Protein 4HPY (pdb70)

Foldseek 3Di:
DAKAKDFADEEAAQAKIKMKIADPDDDLAFKKKFKWWAAVPGDIGTAKIATSVRPDIDGDPVQPPFKDWDDDVVRRMIMIIGGRDDQVVFTWMKMFIADHPNPRPRPGIHPTDTHGYAPDDADFWDKDWFAWDPVQDDPQKGKIKMKTDFGDDDDKDKDKPVNPDDAQKDWDDWDQDPNRTIMTMIMGMDGPVCQVPDWIWMWMDDVVNRDIDIDTHHD/DDFAWAWDAEDEAAAQAKTKIKIFGQQPVPKFKWKWWAAPPGDIDTADTRQFDGDPPHDPQWGWHDDHRMIMIMRHRDDQVSFTKMWMWIAHPVRPDTDIHPIYGYGHDDDDFDAWDWDKDWFDPVQVVVQWTKIKIKIWQGPPQDKDKWKDQANHTDDPQKDKDRWDADPVRGIIIMMMRIDGPCSQQVTQKMWMWMDDPNDIDIDIDHPVD/DDDDPPNVVVD

Solvent-accessible surface area: 20057 Å² total; per-residue (Å²): 106,98,3,86,16,63,34,28,27,113,24,94,55,54,143,53,30,133,0,36,0,56,18,69,62,48,112,148,42,46,0,0,10,0,0,0,15,24,27,99,62,131,25,11,67,4,1,0,0,0,1,96,59,43,120,50,74,15,44,16,82,50,0,134,80,22,5,74,3,47,29,39,53,107,149,91,18,0,32,0,57,0,54,61,2,110,80,122,1,28,2,49,0,8,0,0,12,1,11,62,138,2,47,34,0,0,44,73,30,5,158,18,14,99,0,39,3,14,72,21,84,86,76,21,11,40,7,13,21,4,47,5,58,98,107,13,45,86,83,51,68,1,13,0,0,0,2,0,19,19,0,21,45,87,91,17,84,25,44,1,32,102,41,94,35,103,93,37,49,49,54,4,63,23,7,90,27,113,69,15,28,38,4,11,0,0,14,0,76,6,78,33,102,18,33,78,120,88,64,11,45,0,27,4,55,0,137,58,31,118,38,170,28,101,57,132,4,113,101,190,62,44,109,5,76,16,40,112,35,29,35,5,39,75,57,100,56,2,150,1,50,0,41,5,124,15,0,54,138,0,31,1,0,0,0,23,16,69,103,91,98,26,3,70,6,2,0,28,16,15,66,100,100,14,120,80,30,44,141,49,3,48,12,63,31,93,48,66,92,0,23,0,28,1,58,23,1,82,93,91,3,57,9,52,0,8,0,0,0,1,21,72,78,10,94,42,12,24,19,2,64,12,0,49,0,2,5,32,64,51,113,105,22,82,22,62,16,27,13,4,51,11,18,84,69,1,35,147,45,119,82,2,4,0,0,0,5,0,17,52,0,12,1,4,30,25,94,30,52,4,39,13,36,96,66,104,33,171,82,38,42,38,63,20,71,47,34,110,27,127,81,85,60,10,1,1,1,0,7,0,48,24,67,24,140,79,8,125,80,54,194,28,3,2,0,42,0,42,10,96,75,76,76,50,73,79,54,3,15,41,132,122,230,51,45,66,1,2,26,37,3,54,182

B-factor: mean 18.58, std 9.46, range [6.94, 55.43]

Structure (mmCIF, N/CA/C/O backbone):
data_4HPY
#
_entry.id   4HPY
#
_cell.length_a   41.888
_cell.length_b   79.150
_cell.length_c   127.112
_cell.angle_alpha   90.00
_cell.angle_beta   90.00
_cell.angle_gamma   90.00
#
_symmetry.space_group_name_H-M   'P 21 21 21'
#
loop_
_entity.id
_entity.type
_entity.pdbx_description
1 polymer 'CH59 Fab heavy chain'
2 polymer 'CH59 Fab light chain'
3 polymer 'Envelope glycoprotein gp160'
4 non-polymer GLYCEROL
5 water water
#
loop_
_atom_site.group_PDB
_atom_site.id
_atom_site.type_symbol
_atom_site.label_atom_id
_atom_site.label_alt_id
_atom_site.label_comp_id
_atom_site.label_asym_id
_atom_site.label_entity_id
_atom_site.label_seq_id
_atom_site.pdbx_PDB_ins_code
_atom_site.Cartn_x
_atom_site.Cartn_y
_atom_site.Cartn_z
_atom_site.occupancy
_atom_site.B_iso_or_equiv
_atom_site.auth_seq_id
_atom_site.auth_comp_id
_atom_site.auth_asym_id
_atom_site.auth_atom_id
_atom_site.pdbx_PDB_model_num
ATOM 1 N N . VAL A 1 2 ? 31.957 31.827 50.854 1.00 30.34 2 VAL H N 1
ATOM 2 C CA . VAL A 1 2 ? 33.084 31.589 51.752 1.00 25.32 2 VAL H CA 1
ATOM 3 C C . VAL A 1 2 ? 32.621 31.026 53.099 1.00 21.97 2 VAL H C 1
ATOM 4 O O . VAL A 1 2 ? 31.695 31.551 53.721 1.00 22.33 2 VAL H O 1
ATOM 8 N N . GLN A 1 3 ? 33.265 29.950 53.541 1.00 19.19 3 GLN H N 1
ATOM 9 C CA . GLN A 1 3 ? 32.851 29.270 54.761 1.00 19.61 3 GLN H CA 1
ATOM 10 C C . GLN A 1 3 ? 34.004 28.561 55.470 1.00 16.35 3 GLN H C 1
ATOM 11 O O . GLN A 1 3 ? 34.865 27.952 54.834 1.00 16.87 3 GLN H O 1
ATOM 17 N N . LEU A 1 4 ? 34.009 28.656 56.796 1.00 12.50 4 LEU H N 1
ATOM 18 C CA . LEU A 1 4 ? 34.909 27.884 57.642 1.00 12.89 4 LEU H CA 1
ATOM 19 C C . LEU A 1 4 ? 34.055 27.031 58.573 1.00 14.36 4 LEU H C 1
ATOM 20 O O . LEU A 1 4 ? 33.150 27.545 59.235 1.00 14.64 4 LEU H O 1
ATOM 25 N N . VAL A 1 5 ? 34.319 25.728 58.613 1.00 13.95 5 VAL H N 1
ATOM 26 C CA . VAL A 1 5 ? 33.545 24.830 59.468 1.00 13.80 5 VAL H CA 1
ATOM 27 C C . VAL A 1 5 ? 34.442 23.943 60.324 1.00 14.15 5 VAL H C 1
ATOM 28 O O . VAL A 1 5 ? 35.174 23.102 59.797 1.00 15.48 5 VAL H O 1
ATOM 32 N N . GLU A 1 6 ? 34.369 24.128 61.641 1.00 12.51 6 GLU H N 1
ATOM 33 C CA . GLU A 1 6 ? 35.190 23.371 62.587 1.00 13.98 6 GLU H CA 1
ATOM 34 C C . GLU A 1 6 ? 34.552 22.051 63.004 1.00 14.31 6 GLU H C 1
ATOM 35 O O . GLU A 1 6 ? 33.329 21.895 62.983 1.00 15.59 6 GLU H O 1
ATOM 41 N N . SER A 1 7 ? 35.397 21.107 63.403 1.00 13.12 7 SER H N 1
ATOM 42 C CA . SER A 1 7 ? 34.938 19.828 63.929 1.00 13.11 7 SER H CA 1
ATOM 43 C C . SER A 1 7 ? 36.017 19.229 64.822 1.00 12.82 7 SER H C 1
ATOM 44 O O . SER A 1 7 ? 37.125 19.756 64.911 1.00 12.64 7 SER H O 1
ATOM 47 N N . GLY A 1 8 ? 35.684 18.135 65.499 1.00 15.26 8 GLY H N 1
ATOM 48 C CA . GLY A 1 8 ? 36.674 17.409 66.274 1.00 17.09 8 GLY H CA 1
ATOM 49 C C . GLY A 1 8 ? 36.619 17.638 67.772 1.00 15.80 8 GLY H C 1
ATOM 50 O O . GLY A 1 8 ? 37.263 16.920 68.534 1.00 17.64 8 GLY H O 1
ATOM 51 N N . GLY A 1 9 ? 35.862 18.642 68.200 1.00 13.64 9 GLY H N 1
ATOM 52 C CA . GLY A 1 9 ? 35.697 18.907 69.619 1.00 14.82 9 GLY H CA 1
ATOM 53 C C . GLY A 1 9 ? 34.935 17.792 70.316 1.00 16.24 9 GLY H C 1
ATOM 54 O O . GLY A 1 9 ? 34.134 17.086 69.699 1.00 20.38 9 GLY H O 1
ATOM 55 N N . GLY A 1 10 ? 35.186 1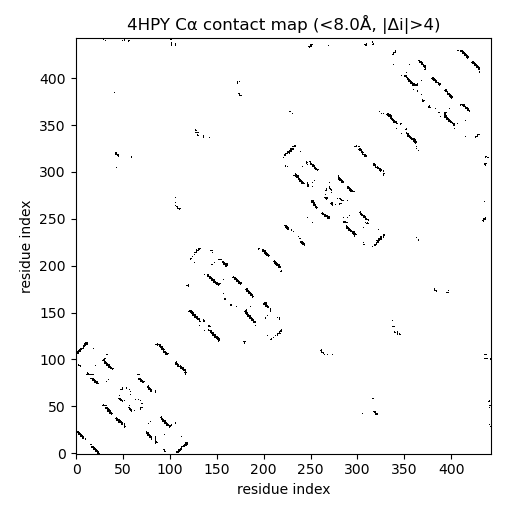7.625 71.608 1.00 13.05 10 GLY H N 1
ATOM 56 C CA . GLY A 1 10 ? 34.510 16.595 72.366 1.00 13.62 10 GLY H CA 1
ATOM 57 C C . GLY A 1 10 ? 34.849 16.652 73.836 1.00 12.22 10 GLY H C 1
ATOM 58 O O . GLY A 1 10 ? 35.512 17.583 74.296 1.00 14.03 10 GLY H O 1
ATOM 59 N N . LEU A 1 11 ? 34.381 15.647 74.564 1.00 11.66 11 LEU H N 1
ATOM 60 C CA . LEU A 1 11 ? 34.619 15.520 75.992 1.00 13.05 11 LEU H CA 1
ATOM 61 C C . LEU A 1 11 ? 35.785 14.570 76.224 1.00 12.77 11 LEU H C 1
ATOM 62 O O . LEU A 1 11 ? 35.770 13.435 75.747 1.00 14.74 11 LEU H O 1
ATOM 67 N N . VAL A 1 12 ? 36.802 15.034 76.945 1.00 12.56 12 VAL H N 1
ATOM 68 C CA . VAL A 1 12 ? 37.923 14.179 77.320 1.00 14.34 12 VAL H CA 1
ATOM 69 C C . VAL A 1 12 ? 38.361 14.450 78.749 1.00 13.56 12 VAL H C 1
ATOM 70 O O . VAL A 1 12 ? 38.049 15.497 79.318 1.00 12.74 12 VAL H O 1
ATOM 74 N N . GLN A 1 13 ? 39.091 13.500 79.321 1.00 15.30 13 GLN H N 1
ATOM 75 C CA . GLN A 1 13 ? 39.658 13.665 80.651 1.00 15.69 13 GLN H CA 1
ATOM 76 C C . GLN A 1 13 ? 40.983 14.411 80.547 1.00 15.32 13 GLN H C 1
ATOM 77 O O . GLN A 1 13 ? 41.626 14.378 79.502 1.00 14.09 13 GLN H O 1
ATOM 83 N N . PRO A 1 14 ? 41.393 15.100 81.626 1.00 15.19 14 PRO H N 1
ATOM 84 C CA . PRO A 1 14 ? 42.690 15.786 81.605 1.00 13.98 14 PRO H CA 1
ATOM 85 C C . PRO A 1 14 ? 43.827 14.823 81.279 1.00 12.99 14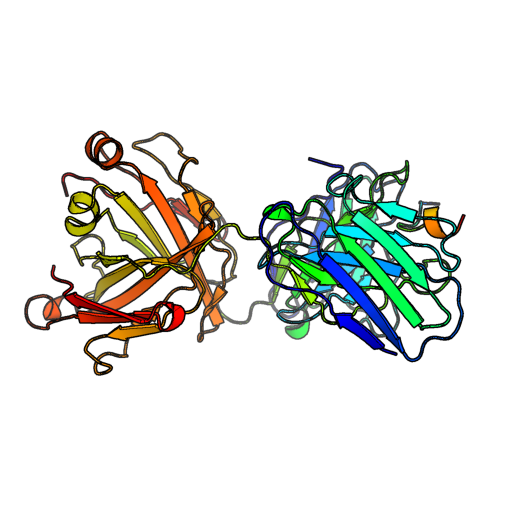 PRO H C 1
ATOM 86 O O . PRO A 1 14 ? 43.822 13.669 81.723 1.00 15.49 14 PRO H O 1
ATOM 90 N N . GLY A 1 15 ? 44.783 15.296 80.485 1.00 13.80 15 GLY H N 1
ATOM 91 C CA . GLY A 1 15 ? 45.921 14.483 80.098 1.00 15.72 15 GLY H CA 1
ATOM 92 C C . GLY A 1 15 ? 45.735 13.787 78.764 1.00 17.13 15 GLY H C 1
ATOM 93 O O . GLY A 1 15 ? 46.692 13.262 78.195 1.00 20.40 15 GLY H O 1
ATOM 94 N N . ARG A 1 16 ? 44.505 13.774 78.262 1.00 14.95 16 ARG H N 1
ATOM 95 C CA . ARG A 1 16 ? 44.214 13.100 77.000 1.00 15.49 16 ARG H CA 1
ATOM 96 C C . ARG A 1 16 ? 44.363 14.048 75.809 1.00 15.66 16 ARG H C 1
ATOM 97 O O . ARG A 1 16 ? 44.788 15.194 75.959 1.00 15.41 16 ARG H O 1
ATOM 105 N N . SER A 1 17 ? 43.999 13.560 74.630 1.00 16.07 17 SER H N 1
ATOM 106 C CA . SER A 1 17 ? 44.228 14.298 73.394 1.00 16.53 17 SER H CA 1
ATOM 107 C C . SER A 1 17 ? 42.980 14.438 72.533 1.00 15.05 17 SER H C 1
ATOM 108 O O . SER A 1 17 ? 42.056 13.626 72.609 1.00 16.08 17 SER H O 1
ATOM 111 N N . LEU A 1 18 ? 42.973 15.483 71.710 1.00 13.79 18 LEU H N 1
ATOM 112 C CA . LEU A 1 18 ? 41.955 15.681 70.691 1.00 14.85 18 LEU H CA 1
ATOM 113 C C . LEU A 1 18 ? 42.625 16.273 69.460 1.00 13.08 18 LEU H C 1
ATOM 114 O O . LEU A 1 18 ? 43.684 16.891 69.565 1.00 14.94 18 LEU H O 1
ATOM 119 N N . ARG A 1 19 ? 42.004 16.095 68.301 1.00 13.06 19 ARG H N 1
ATOM 120 C CA . ARG A 1 19 ? 42.456 16.756 67.085 1.00 13.53 19 ARG H CA 1
ATOM 121 C C . ARG A 1 19 ? 41.301 17.511 66.448 1.00 12.80 19 ARG H C 1
ATOM 122 O O . ARG A 1 19 ? 40.330 16.901 65.994 1.00 15.57 19 ARG H O 1
ATOM 130 N N . LEU A 1 20 ? 41.404 18.836 66.431 1.00 11.16 20 LEU H N 1
ATOM 131 C CA . LEU A 1 20 ? 40.400 19.674 65.791 1.00 11.05 20 LEU H CA 1
ATOM 132 C C . LEU A 1 20 ? 40.709 19.836 64.315 1.00 10.34 20 LEU H C 1
ATOM 133 O O . LEU A 1 20 ? 41.875 19.853 63.910 1.00 11.90 20 LEU H O 1
ATOM 138 N N . SER A 1 21 ? 39.660 19.954 63.511 1.00 10.69 21 SER H N 1
ATOM 139 C CA . SER A 1 21 ? 39.828 20.232 62.095 1.00 12.98 21 SER H CA 1
ATOM 140 C C . SER A 1 21 ? 38.971 21.422 61.708 1.00 14.34 21 SER H C 1
ATOM 141 O O . SER A 1 21 ? 37.982 21.736 62.372 1.00 14.77 21 SER H O 1
ATOM 144 N N . CYS A 1 22 ? 39.374 22.096 60.639 1.00 13.22 22 CYS H N 1
ATOM 145 C CA . CYS A 1 22 ? 38.619 23.205 60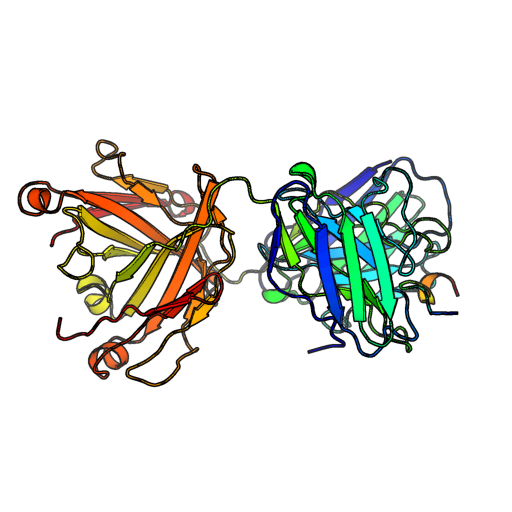.088 1.00 13.88 22 CYS H CA 1
ATOM 146 C C . CYS A 1 22 ? 38.649 23.067 58.574 1.00 16.40 22 CYS H C 1
ATOM 147 O O . CYS A 1 22 ? 39.720 23.071 57.967 1.00 18.64 22 CYS H O 1
ATOM 150 N N . ALA A 1 23 ? 37.477 22.917 57.970 1.00 15.56 23 ALA H N 1
ATOM 151 C CA . ALA A 1 23 ? 37.377 22.815 56.522 1.00 15.18 23 ALA H CA 1
ATOM 152 C C . ALA A 1 23 ? 37.013 24.169 55.933 1.00 15.94 23 ALA H C 1
ATOM 153 O O . ALA A 1 23 ? 36.040 24.793 56.352 1.00 18.10 23 ALA H O 1
ATOM 155 N N . ALA A 1 24 ? 37.801 24.626 54.968 1.00 15.90 24 ALA H N 1
ATOM 156 C CA . ALA A 1 24 ? 37.550 25.910 54.330 1.00 17.04 24 ALA H CA 1
ATOM 157 C C . ALA A 1 24 ? 36.943 25.716 52.946 1.00 18.99 24 ALA H C 1
ATOM 158 O O . ALA A 1 24 ? 37.338 24.819 52.197 1.00 21.96 24 ALA H O 1
ATOM 160 N N . SER A 1 25 ? 35.974 26.556 52.609 1.00 19.36 25 SER H N 1
ATOM 161 C CA . SER A 1 25 ? 35.342 26.491 51.301 1.00 19.86 25 SER H CA 1
ATOM 162 C C . SER A 1 25 ? 35.220 27.881 50.696 1.00 18.27 25 SER H C 1
ATOM 163 O O . SER A 1 25 ? 34.985 28.853 51.408 1.00 18.76 25 SER H O 1
ATOM 166 N N . GLY A 1 26 ? 35.404 27.973 49.383 1.00 20.13 26 GLY H N 1
ATOM 167 C CA . GLY A 1 26 ? 35.162 29.212 48.668 1.00 21.97 26 GLY H CA 1
ATOM 168 C C . GLY A 1 26 ? 36.303 30.213 48.651 1.00 21.10 26 GLY H C 1
ATOM 169 O O . GLY A 1 26 ? 36.133 31.338 48.175 1.00 22.90 26 GLY H O 1
ATOM 170 N N . PHE A 1 27 ? 37.465 29.815 49.158 1.00 18.06 27 PHE H N 1
ATOM 171 C CA . PHE A 1 27 ? 38.632 30.692 49.163 1.00 17.39 27 PHE H CA 1
ATOM 172 C C . PHE A 1 27 ? 39.534 30.422 47.965 1.00 18.79 27 PHE H C 1
ATOM 173 O O . PHE A 1 27 ? 39.743 29.270 47.593 1.00 20.35 27 PHE H O 1
ATOM 181 N N . THR A 1 28 ? 40.069 31.482 47.366 1.00 19.41 28 THR H N 1
ATOM 182 C CA . THR A 1 28 ? 41.143 31.330 46.389 1.00 21.61 28 THR H CA 1
ATOM 183 C C . THR A 1 28 ? 42.460 31.145 47.144 1.00 22.62 28 THR H C 1
ATOM 184 O O . THR A 1 28 ? 42.498 31.260 48.367 1.00 22.78 28 THR H O 1
ATOM 188 N N . PHE A 1 29 ? 43.540 30.872 46.419 1.00 24.20 29 PHE H N 1
ATOM 189 C CA . PHE A 1 29 ? 44.812 30.511 47.044 1.00 25.73 29 PHE H CA 1
ATOM 190 C C . PHE A 1 29 ? 45.689 31.733 47.334 1.00 26.71 29 PHE H C 1
ATOM 191 O O . PHE A 1 29 ? 46.669 31.978 46.629 1.00 30.56 29 PHE H O 1
ATOM 199 N N . ASP A 1 30 ? 45.339 32.490 48.375 1.00 23.60 30 ASP H N 1
ATOM 200 C CA . ASP A 1 30 ? 46.096 33.690 48.747 1.00 22.46 30 ASP H CA 1
ATOM 201 C C . ASP A 1 30 ? 47.037 33.427 49.921 1.00 18.01 30 ASP H C 1
ATOM 202 O O . ASP A 1 30 ? 47.167 32.292 50.373 1.00 18.12 30 ASP H O 1
ATOM 207 N N . ASP A 1 31 ? 47.671 34.480 50.429 1.00 15.87 31 ASP H N 1
ATOM 208 C CA . ASP A 1 31 ? 48.681 34.315 51.472 1.00 14.37 31 ASP H CA 1
ATOM 209 C C . ASP A 1 31 ? 48.152 34.469 52.900 1.00 13.07 31 ASP H C 1
ATOM 210 O O . ASP A 1 31 ? 48.934 34.537 53.841 1.00 13.77 31 ASP H O 1
ATOM 215 N N . GLY A 1 32 ? 46.833 34.520 53.059 1.00 11.77 32 GLY H N 1
ATOM 216 C CA . GLY A 1 32 ? 46.235 34.723 54.364 1.00 11.07 32 GLY H CA 1
ATOM 217 C C . GLY A 1 32 ? 46.611 33.656 55.376 1.00 12.38 32 GLY H C 1
ATOM 218 O O . GLY A 1 32 ? 46.506 32.459 55.107 1.00 15.34 32 GLY H O 1
ATOM 219 N N . ALA A 1 33 ? 47.070 34.093 56.544 1.00 10.21 33 ALA H N 1
ATOM 220 C CA . ALA A 1 33 ? 47.362 33.176 57.637 1.00 9.26 33 ALA H CA 1
ATOM 221 C C . ALA A 1 33 ? 46.066 32.672 58.255 1.00 10.02 33 ALA H C 1
ATOM 222 O O . ALA A 1 33 ? 45.041 33.349 58.206 1.00 10.06 33 ALA H O 1
ATOM 224 N N . MET A 1 34 ? 46.106 31.470 58.818 1.00 9.63 34 MET H N 1
ATOM 225 C CA . MET A 1 34 ? 44.941 30.931 59.513 1.00 8.69 34 MET H CA 1
ATOM 226 C C . MET A 1 34 ? 45.238 30.747 60.993 1.00 9.53 34 MET H C 1
ATOM 227 O O . MET A 1 34 ? 46.393 30.568 61.388 1.00 9.00 34 MET H O 1
ATOM 232 N N . HIS A 1 35 ? 44.191 30.791 61.809 1.00 8.06 35 HIS H N 1
ATOM 233 C CA . HIS A 1 35 ? 44.358 30.875 63.256 1.00 7.80 35 HIS H CA 1
ATOM 234 C C . HIS A 1 35 ? 43.314 30.071 64.001 1.00 8.35 35 HIS H C 1
ATOM 235 O O . HIS A 1 35 ? 42.225 29.816 63.484 1.00 9.56 35 HIS H O 1
ATOM 242 N N . TRP A 1 36 ? 43.661 29.678 65.222 1.00 7.74 36 TRP H N 1
ATOM 243 C CA . TRP A 1 36 ? 42.693 29.146 66.170 1.00 8.41 36 TRP H CA 1
ATOM 244 C C . TRP A 1 36 ? 42.547 30.147 67.302 1.00 7.97 36 TRP H C 1
ATOM 245 O O . TRP A 1 36 ? 43.545 30.641 67.830 1.00 8.26 36 TRP H O 1
ATOM 256 N N . VAL A 1 37 ? 41.298 30.452 67.648 1.00 7.95 37 VAL H N 1
ATOM 257 C CA . VAL A 1 37 ? 40.968 31.379 68.723 1.00 8.86 37 VAL H CA 1
ATOM 258 C C . VAL A 1 37 ? 39.925 30.686 69.582 1.00 9.12 37 VAL H C 1
ATOM 259 O O . VAL A 1 37 ? 38.986 30.101 69.052 1.00 11.24 37 VAL H O 1
ATOM 263 N N . ARG A 1 38 ? 40.084 30.732 70.898 1.00 7.48 38 ARG H N 1
ATOM 264 C CA . ARG A 1 38 ? 39.143 30.040 71.772 1.00 9.08 38 ARG H CA 1
ATOM 265 C C . ARG A 1 38 ? 38.421 30.976 72.740 1.00 8.64 38 ARG H C 1
ATOM 266 O O . ARG A 1 38 ? 38.872 32.094 73.013 1.00 9.72 38 ARG H O 1
ATOM 274 N N . GLN A 1 39 ? 37.296 30.505 73.265 1.00 8.69 39 GLN H N 1
ATOM 275 C CA . GLN A 1 39 ? 36.497 31.310 74.168 1.00 9.76 39 GLN H CA 1
ATOM 276 C C . GLN A 1 39 ? 35.781 30.411 75.163 1.00 11.66 39 GLN H C 1
ATOM 277 O O . GLN A 1 39 ? 34.947 29.590 74.783 1.00 11.19 39 GLN H O 1
ATOM 283 N N . ALA A 1 40 ? 36.130 30.550 76.435 1.00 12.34 40 ALA H N 1
ATOM 284 C CA . ALA A 1 40 ? 35.456 29.805 77.494 1.00 15.24 40 ALA H CA 1
ATOM 285 C C . ALA A 1 40 ? 34.061 30.386 77.699 1.00 16.89 40 ALA H C 1
ATOM 286 O O . ALA A 1 40 ? 33.845 31.568 77.443 1.00 15.82 40 ALA H O 1
ATOM 288 N N . PRO A 1 41 ? 33.105 29.556 78.154 1.00 20.70 41 PRO H N 1
ATOM 289 C CA . PRO A 1 41 ? 31.721 30.015 78.326 1.00 22.27 41 PRO H CA 1
ATOM 290 C C . PRO A 1 41 ? 31.613 31.276 79.183 1.00 22.89 41 PRO H C 1
ATOM 291 O O . PRO A 1 41 ? 32.064 31.281 80.329 1.00 25.14 41 PRO H O 1
ATOM 295 N N . GLY A 1 42 ? 31.039 32.333 78.615 1.00 20.05 42 GLY H N 1
ATOM 296 C CA . GLY A 1 42 ? 30.844 33.584 79.327 1.00 20.40 42 GLY H CA 1
ATOM 297 C C . GLY A 1 42 ? 32.089 34.443 79.459 1.00 19.17 42 GLY H C 1
ATOM 298 O O . GLY A 1 42 ? 32.049 35.499 80.091 1.00 19.90 42 GLY H O 1
ATOM 299 N N . LYS A 1 43 ? 33.192 34.006 78.856 1.00 17.31 43 LYS H N 1
ATOM 300 C CA . LYS A 1 43 ? 34.466 34.702 79.000 1.00 15.74 43 LYS H CA 1
ATOM 301 C C . LYS A 1 43 ? 34.982 35.261 77.673 1.00 14.77 43 LYS H C 1
ATOM 302 O O . LYS A 1 43 ? 34.280 35.236 76.664 1.00 15.11 43 LYS H O 1
ATOM 308 N N . GLY A 1 44 ? 36.212 35.767 77.682 1.00 14.15 44 GLY H N 1
ATOM 309 C CA . GLY A 1 44 ? 36.741 36.499 76.547 1.00 12.37 44 GLY H CA 1
ATOM 310 C C . GLY A 1 44 ? 37.421 35.651 75.490 1.00 13.26 44 GLY H C 1
ATOM 311 O O . GLY A 1 44 ? 37.552 34.437 75.632 1.00 13.46 44 GLY H O 1
ATOM 312 N N . LEU A 1 45 ? 37.851 36.305 74.416 1.00 12.01 45 LEU H N 1
ATOM 313 C CA . LEU A 1 45 ? 38.564 35.649 73.330 1.00 12.02 45 LEU H CA 1
ATOM 314 C C . LEU A 1 45 ? 40.039 35.482 73.679 1.00 9.97 45 LEU H C 1
ATOM 315 O O . LEU A 1 45 ? 40.631 36.345 74.328 1.00 11.80 45 LEU H O 1
ATOM 320 N N . GLU A 1 46 ? 40.627 34.375 73.233 1.00 9.26 46 GLU H N 1
ATOM 321 C CA . GLU A 1 46 ? 42.054 34.136 73.409 1.00 9.83 46 GLU H CA 1
ATOM 322 C C . GLU A 1 46 ? 42.644 33.524 72.146 1.00 8.58 46 GLU H C 1
ATOM 323 O O . GLU A 1 46 ? 42.207 32.466 71.699 1.00 8.87 46 GLU H O 1
ATOM 329 N N . TRP A 1 47 ? 43.643 34.189 71.574 1.00 9.16 47 TRP H N 1
ATOM 330 C CA . TRP A 1 47 ? 44.349 33.659 70.418 1.00 8.12 47 TRP H CA 1
ATOM 331 C C . TRP A 1 47 ? 45.179 32.452 70.871 1.00 9.69 47 TRP H C 1
ATOM 332 O O . TRP A 1 47 ? 45.889 32.529 71.873 1.00 11.17 47 TRP H O 1
ATOM 343 N N . VAL A 1 48 ? 45.075 31.343 70.137 1.00 9.00 48 VAL H N 1
ATOM 344 C CA . VAL A 1 48 ? 45.716 30.078 70.519 1.00 9.83 48 VAL H CA 1
ATOM 345 C C . VAL A 1 48 ? 46.939 29.744 69.660 1.00 8.02 48 VAL H C 1
ATOM 346 O O . VAL A 1 48 ? 48.009 29.409 70.172 1.00 9.68 48 VAL H O 1
ATOM 350 N N . SER A 1 49 ? 46.774 29.828 68.347 1.00 8.61 49 SER H N 1
ATOM 351 C CA . SER A 1 49 ? 47.831 29.413 67.435 1.00 8.81 49 SER H CA 1
ATOM 352 C C . SER A 1 49 ? 47.548 29.962 66.053 1.00 8.36 49 SER H C 1
ATOM 353 O O . SER A 1 49 ? 46.398 30.257 65.721 1.00 9.54 49 SER H O 1
ATOM 356 N N . GLY A 1 50 ? 48.602 30.099 65.253 1.00 6.94 50 GLY H N 1
ATOM 357 C CA . GLY A 1 50 ? 48.470 30.562 63.886 1.00 8.59 50 GLY H CA 1
ATOM 358 C C . GLY A 1 50 ? 49.506 29.940 62.974 1.00 9.60 50 GLY H C 1
ATOM 359 O O . GLY A 1 50 ? 50.554 29.471 63.431 1.00 9.63 50 GLY H O 1
ATOM 360 N N . ILE A 1 51 ? 49.219 29.951 61.677 1.00 9.47 51 ILE H N 1
ATOM 361 C CA . ILE A 1 51 ? 50.075 29.310 60.687 1.00 8.67 51 ILE H CA 1
ATOM 362 C C . ILE A 1 51 ? 50.016 30.049 59.346 1.00 8.74 51 ILE H C 1
ATOM 363 O O . ILE A 1 51 ? 48.937 30.410 58.868 1.00 8.93 51 ILE H O 1
ATOM 368 N N . SER A 1 52 ? 51.177 30.286 58.744 1.00 8.71 52 SER H N 1
ATOM 369 C CA . SER A 1 52 ? 51.241 30.997 57.470 1.00 9.31 52 SER H CA 1
ATOM 370 C C . SER A 1 52 ? 50.693 30.157 56.312 1.00 9.72 52 SER H C 1
ATOM 371 O O . SER A 1 52 ? 50.471 28.952 56.454 1.00 10.02 52 SER H O 1
ATOM 374 N N . TRP A 1 53 A 50.492 30.794 55.162 1.00 10.29 52 TRP H N 1
ATOM 375 C CA . TRP A 1 53 A 49.855 30.141 54.020 1.00 11.73 52 TRP H CA 1
ATOM 376 C C . TRP A 1 53 A 50.599 28.887 53.557 1.00 14.25 52 TRP H C 1
ATOM 377 O O . TRP A 1 53 A 49.979 27.929 53.087 1.00 15.00 52 TRP H O 1
ATOM 388 N N . ASN A 1 54 ? 51.924 28.900 53.684 1.00 12.05 53 ASN H N 1
ATOM 389 C CA . ASN A 1 54 ? 52.754 27.786 53.230 1.00 13.00 53 ASN H CA 1
ATOM 390 C C . ASN A 1 54 ? 53.270 26.948 54.398 1.00 12.65 53 ASN H C 1
ATOM 391 O O . ASN A 1 54 ? 54.162 26.112 54.225 1.00 13.53 53 ASN H O 1
ATOM 396 N N . SER A 1 55 ? 52.713 27.205 55.580 1.00 11.52 54 SER H N 1
ATOM 397 C CA . SER A 1 55 ? 53.062 26.501 56.818 1.00 11.53 54 SER H CA 1
ATOM 398 C C . SER A 1 55 ? 54.493 26.743 57.301 1.00 14.10 54 SER H C 1
ATOM 399 O O . SER A 1 55 ? 54.943 26.093 58.244 1.00 18.41 54 SER H O 1
ATOM 402 N N . ASN A 1 56 ? 55.199 27.674 56.665 1.00 15.01 55 ASN H N 1
ATOM 403 C CA . ASN A 1 56 ? 56.590 27.964 57.019 1.00 16.55 55 ASN H CA 1
ATOM 404 C C . ASN A 1 56 ? 56.734 28.670 58.369 1.00 15.56 55 ASN H C 1
ATOM 405 O O . ASN A 1 56 ? 57.790 28.603 59.004 1.00 17.67 55 ASN H O 1
ATOM 410 N N . ILE A 1 57 ? 55.683 29.369 58.786 1.00 13.06 56 ILE H N 1
ATOM 411 C CA . ILE A 1 57 ? 55.708 30.132 60.029 1.00 13.84 56 ILE H CA 1
ATOM 412 C C . ILE A 1 57 ? 54.552 29.723 60.931 1.00 12.27 56 ILE H C 1
ATOM 413 O O . ILE A 1 57 ? 53.392 29.759 60.526 1.00 12.05 56 ILE H O 1
ATOM 418 N N . ILE A 1 58 ? 54.884 29.349 62.162 1.00 12.59 57 ILE H N 1
ATOM 419 C CA . ILE A 1 58 ? 53.917 28.854 63.134 1.00 12.88 57 ILE H CA 1
ATOM 420 C C . ILE A 1 58 ? 54.174 29.521 64.480 1.00 13.18 57 ILE H C 1
ATOM 421 O O . ILE A 1 58 ? 55.325 29.761 64.847 1.00 14.39 57 ILE H O 1
ATOM 426 N N . ALA A 1 59 ? 53.107 29.833 65.209 1.00 12.09 58 ALA H N 1
ATOM 427 C CA . ALA A 1 59 ? 53.254 30.385 66.553 1.00 11.39 58 ALA H CA 1
ATOM 428 C C . ALA A 1 59 ? 52.156 29.903 67.494 1.00 10.41 58 ALA H C 1
ATOM 429 O O . ALA A 1 59 ? 51.086 29.473 67.052 1.00 9.96 58 ALA H O 1
ATOM 431 N N . TYR A 1 60 ? 52.430 29.986 68.792 1.00 10.23 59 TYR H N 1
ATOM 432 C CA . TYR A 1 60 ? 51.506 29.511 69.820 1.00 11.32 59 TYR H CA 1
ATOM 433 C C . TYR A 1 60 ? 51.425 30.485 70.972 1.00 11.43 59 TYR H C 1
ATOM 434 O O . TYR A 1 60 ? 52.402 31.155 71.299 1.00 13.66 59 TYR H O 1
ATOM 443 N N . ALA A 1 61 ? 50.262 30.540 71.606 1.00 10.71 60 ALA H N 1
ATOM 444 C CA . ALA A 1 61 ? 50.139 31.241 72.875 1.00 11.24 60 ALA H CA 1
ATOM 445 C C . ALA A 1 61 ? 51.019 30.557 73.917 1.00 11.72 60 ALA H C 1
ATOM 446 O O . ALA A 1 61 ? 51.192 29.335 73.884 1.00 12.19 60 ALA H O 1
ATOM 448 N N . ASP A 1 62 ? 51.573 31.344 74.837 1.00 13.31 61 ASP H N 1
ATOM 449 C CA . ASP A 1 62 ? 52.415 30.804 75.904 1.00 15.68 61 ASP H CA 1
ATOM 450 C C . ASP A 1 62 ? 51.718 29.684 76.674 1.00 17.61 61 ASP H C 1
ATOM 451 O O . ASP A 1 62 ? 52.355 28.712 77.083 1.00 20.36 61 ASP H O 1
ATOM 456 N N . SER A 1 63 ? 50.407 29.823 76.850 1.00 16.36 62 SER H N 1
ATOM 457 C CA . SER A 1 63 ? 49.615 28.877 77.633 1.00 19.64 62 SER H CA 1
ATOM 458 C C . SER A 1 63 ? 49.496 27.487 77.007 1.00 19.52 62 SER H C 1
ATOM 459 O O . SER A 1 63 ? 49.156 26.525 77.695 1.00 21.89 62 SER H O 1
ATOM 462 N N . VAL A 1 64 ? 49.768 27.375 75.712 1.00 15.62 63 VAL H N 1
ATOM 463 C CA . VAL A 1 64 ? 49.619 26.088 75.036 1.00 14.51 63 VAL H CA 1
ATOM 464 C C . VAL A 1 64 ? 50.903 25.585 74.385 1.00 14.61 63 VAL H C 1
ATOM 465 O O . VAL A 1 64 ? 50.925 24.490 73.822 1.00 13.73 63 VAL H O 1
ATOM 469 N N . LYS A 1 65 ? 51.969 26.375 74.463 1.00 14.95 64 LYS H N 1
ATOM 470 C CA . LYS A 1 65 ? 53.234 25.979 73.855 1.00 18.19 64 LYS H CA 1
ATOM 471 C C . LYS A 1 65 ? 53.730 24.668 74.459 1.00 16.24 64 LYS H C 1
ATOM 472 O O . LYS A 1 65 ? 53.706 24.485 75.676 1.00 18.52 64 LYS H O 1
ATOM 478 N N . GLY A 1 66 ? 54.142 23.745 73.596 1.00 16.47 65 GLY H N 1
ATOM 479 C CA . GLY A 1 66 ? 54.614 22.448 74.040 1.00 17.53 65 GLY H CA 1
ATOM 480 C C . GLY A 1 66 ? 53.517 21.408 74.170 1.00 17.90 65 GLY H C 1
ATOM 481 O O . GLY A 1 66 ? 53.800 20.236 74.416 1.00 21.87 65 GLY H O 1
ATOM 482 N N . ARG A 1 67 ? 52.265 21.827 74.008 1.00 14.40 66 ARG H N 1
ATOM 483 C CA . ARG A 1 67 ? 51.139 20.902 74.119 1.00 14.05 66 ARG H CA 1
ATOM 484 C C . ARG A 1 67 ? 50.292 20.830 72.855 1.00 12.67 66 ARG H C 1
ATOM 485 O O . ARG A 1 67 ? 49.746 19.775 72.531 1.00 13.00 66 ARG H O 1
ATOM 493 N N . PHE A 1 68 ? 50.166 21.957 72.158 1.00 11.03 67 PHE H N 1
ATOM 494 C CA . PHE A 1 68 ? 49.336 22.030 70.955 1.00 12.06 67 PHE H CA 1
ATOM 495 C C . PHE A 1 68 ? 50.217 22.089 69.713 1.00 11.72 67 PHE H C 1
ATOM 496 O O . PHE A 1 68 ? 51.312 22.650 69.746 1.00 13.40 67 PHE H O 1
ATOM 504 N N . THR A 1 69 ? 49.731 21.520 68.614 1.00 10.17 68 THR H N 1
ATOM 505 C CA . THR A 1 69 ? 50.461 21.547 67.356 1.00 11.00 68 THR H CA 1
ATOM 506 C C . THR A 1 69 ? 49.514 21.909 66.220 1.00 11.89 68 THR H C 1
ATOM 507 O O . THR A 1 69 ? 48.504 21.243 66.007 1.00 13.14 68 THR H O 1
ATOM 511 N N . ILE A 1 70 ? 49.835 22.978 65.501 1.00 9.99 69 ILE H N 1
ATOM 512 C CA . ILE A 1 70 ? 49.008 23.416 64.380 1.00 10.31 69 ILE H CA 1
ATOM 513 C C . ILE A 1 70 ? 49.608 22.923 63.062 1.00 10.95 69 ILE H C 1
ATOM 514 O O . ILE A 1 70 ? 50.826 22.791 62.926 1.00 13.00 69 ILE H O 1
ATOM 519 N N . SER A 1 71 ? 48.740 22.606 62.110 1.00 9.09 70 SER H N 1
ATOM 520 C CA . SER A 1 71 ? 49.174 22.195 60.784 1.00 11.61 70 SER H CA 1
ATOM 521 C C . SER A 1 71 ? 48.084 22.522 59.773 1.00 11.95 70 SER H C 1
ATOM 522 O O . SER A 1 71 ? 46.951 22.830 60.147 1.00 13.27 70 SER H O 1
ATOM 525 N N . ARG A 1 72 ? 48.437 22.450 58.496 1.00 14.23 71 ARG H N 1
ATOM 526 C CA . ARG A 1 72 ? 47.589 22.972 57.443 1.00 18.42 71 ARG H CA 1
ATOM 527 C C . ARG A 1 72 ? 47.917 22.240 56.160 1.00 21.79 71 ARG H C 1
ATOM 528 O O . ARG A 1 72 ? 49.077 22.178 55.757 1.00 23.33 71 ARG H O 1
ATOM 536 N N . ASP A 1 73 ? 46.899 21.664 55.531 1.00 22.76 72 ASP H N 1
ATOM 537 C CA . ASP A 1 73 ? 47.083 21.023 54.234 1.00 26.55 72 ASP H CA 1
ATOM 538 C C . ASP A 1 73 ? 46.150 21.656 53.211 1.00 24.27 72 ASP H C 1
ATOM 539 O O . ASP A 1 73 ? 44.964 21.323 53.134 1.00 20.82 72 ASP H O 1
ATOM 544 N N . ASN A 1 74 ? 46.696 22.583 52.432 1.00 24.19 73 ASN H N 1
ATOM 545 C CA . ASN A 1 74 ? 45.901 23.333 51.471 1.00 23.73 73 ASN H CA 1
ATOM 546 C C . ASN A 1 74 ? 45.247 22.455 50.405 1.00 21.28 73 ASN H C 1
ATOM 547 O O . ASN A 1 74 ? 44.211 22.817 49.855 1.00 21.76 73 ASN H O 1
ATOM 552 N N . ALA A 1 75 ? 45.843 21.299 50.127 1.00 21.51 74 ALA H N 1
ATOM 553 C CA . ALA A 1 75 ? 45.294 20.387 49.126 1.00 21.39 74 ALA H CA 1
ATOM 554 C C . ALA A 1 75 ? 43.948 19.810 49.563 1.00 21.38 74 ALA H C 1
ATOM 555 O O . ALA A 1 75 ? 43.120 19.446 48.725 1.00 22.88 74 ALA H O 1
ATOM 557 N N . LYS A 1 76 ? 43.737 19.727 50.873 1.00 20.82 75 LYS H N 1
ATOM 558 C CA . LYS A 1 76 ? 42.466 19.260 51.421 1.00 21.09 75 LYS H CA 1
ATOM 559 C C . LYS A 1 76 ? 41.657 20.412 52.011 1.00 18.43 75 LYS H C 1
ATOM 560 O O . LYS A 1 76 ? 40.659 20.184 52.693 1.00 19.60 75 LYS H O 1
ATOM 566 N N . ASN A 1 77 ? 42.099 21.641 51.753 1.00 17.70 76 ASN H N 1
ATOM 567 C CA . ASN A 1 77 ? 41.449 22.837 52.294 1.00 16.57 76 ASN H CA 1
ATOM 568 C C . ASN A 1 77 ? 41.194 22.750 53.795 1.00 17.85 76 ASN H C 1
ATOM 569 O O . ASN A 1 77 ? 40.163 23.206 54.287 1.00 17.47 76 ASN H O 1
ATOM 574 N N . SER A 1 78 ? 42.140 22.163 54.519 1.00 16.24 77 SER H N 1
ATOM 575 C CA . SER A 1 78 ? 41.935 21.893 55.934 1.00 16.32 77 SER H CA 1
ATOM 576 C C . SER A 1 78 ? 43.000 22.511 56.823 1.00 15.73 77 SER H C 1
ATOM 577 O O . SER A 1 78 ? 44.155 22.657 56.431 1.00 16.89 77 SER H O 1
ATOM 580 N N . LEU A 1 79 ? 42.576 22.871 58.027 1.00 11.60 78 LEU H N 1
ATOM 581 C CA . LEU A 1 79 ? 43.448 23.363 59.082 1.00 10.94 78 LEU H CA 1
ATOM 582 C C . LEU A 1 79 ? 43.236 22.438 60.276 1.00 12.43 78 LEU H C 1
ATOM 583 O O . LEU A 1 79 ? 42.111 22.015 60.533 1.00 12.86 78 LEU H O 1
ATOM 588 N N . TYR A 1 80 ? 44.309 22.117 60.996 1.00 11.62 79 TYR H N 1
ATOM 589 C CA . TYR A 1 80 ? 44.213 21.202 62.137 1.00 10.93 79 TYR H CA 1
ATOM 590 C C . TYR A 1 80 ? 44.817 21.786 63.404 1.00 10.95 79 TYR H C 1
ATOM 591 O O . TYR A 1 80 ? 45.695 22.646 63.351 1.00 10.61 79 TYR H O 1
ATOM 600 N N . LEU A 1 81 ? 44.330 21.312 64.546 1.00 10.58 80 LEU H N 1
ATOM 601 C CA . LEU A 1 81 ? 44.956 21.604 65.829 1.00 9.86 80 LEU H CA 1
ATOM 602 C C . LEU A 1 81 ? 45.016 20.319 66.636 1.00 10.70 80 LEU H C 1
ATOM 603 O O . LEU A 1 81 ? 43.983 19.807 67.066 1.00 11.75 80 LEU H O 1
ATOM 608 N N . GLU A 1 82 ? 46.220 19.793 66.821 1.00 10.64 81 GLU H N 1
ATOM 609 C CA . GLU A 1 82 ? 46.426 18.618 67.658 1.00 13.02 81 GLU H CA 1
ATOM 610 C C . GLU A 1 82 ? 46.630 19.099 69.081 1.00 13.61 81 GLU H C 1
ATOM 611 O O . GLU A 1 82 ? 47.557 19.856 69.358 1.00 14.37 81 GLU H O 1
ATOM 617 N N . MET A 1 83 ? 45.753 18.678 69.984 1.00 12.43 82 MET H N 1
ATOM 618 C CA . MET A 1 83 ? 45.827 19.140 71.359 1.00 11.88 82 MET H CA 1
ATOM 619 C C . MET A 1 83 ? 46.176 17.975 72.267 1.00 12.19 82 MET H C 1
ATOM 620 O O . MET A 1 83 ? 45.368 17.076 72.477 1.00 15.12 82 MET H O 1
ATOM 625 N N . ASN A 1 84 A 47.396 17.988 72.789 1.00 12.29 82 ASN H N 1
ATOM 626 C CA . ASN A 1 84 A 47.842 16.950 73.701 1.00 14.72 82 ASN H CA 1
ATOM 627 C C . ASN A 1 84 A 47.946 17.479 75.126 1.00 13.89 82 ASN H C 1
ATOM 628 O O . ASN A 1 84 A 47.946 18.697 75.344 1.00 13.87 82 ASN H O 1
ATOM 633 N N . SER A 1 85 B 48.010 16.560 76.086 1.00 14.93 82 SER H N 1
ATOM 634 C CA . SER A 1 85 B 48.146 16.908 77.496 1.00 15.21 82 SER H CA 1
ATOM 635 C C . SER A 1 85 B 47.112 17.952 77.900 1.00 13.59 82 SER H C 1
ATOM 636 O O . SER A 1 85 B 47.447 18.973 78.507 1.00 13.96 82 SER H O 1
ATOM 639 N N . LEU A 1 86 C 45.858 17.691 77.545 1.00 12.56 82 LEU H N 1
ATOM 640 C CA . LEU A 1 86 C 44.783 18.649 77.772 1.00 11.68 82 LEU H CA 1
ATOM 641 C C . LEU A 1 86 C 44.551 18.928 79.257 1.00 10.95 82 LEU H C 1
ATOM 642 O O . LEU A 1 86 C 44.691 18.044 80.104 1.00 13.08 82 LEU H O 1
ATOM 647 N N . ARG A 1 87 ? 44.198 20.174 79.554 1.00 11.48 83 ARG H N 1
ATOM 648 C CA . ARG A 1 87 ? 43.945 20.612 80.919 1.00 12.26 83 ARG H CA 1
ATOM 649 C C . ARG A 1 87 ? 42.518 21.115 81.022 1.00 11.41 83 ARG H C 1
ATOM 650 O O . ARG A 1 87 ? 41.927 21.516 80.019 1.00 12.33 83 ARG H O 1
ATOM 658 N N . VAL A 1 88 ? 41.964 21.093 82.232 1.00 12.37 84 VAL H N 1
ATOM 659 C CA . VAL A 1 88 ? 40.606 21.586 82.439 1.00 12.41 84 VAL H CA 1
ATOM 660 C C . VAL A 1 88 ? 40.431 23.002 81.880 1.00 13.33 84 VAL H C 1
ATOM 661 O O . VAL A 1 88 ? 39.423 23.295 81.238 1.00 12.11 84 VAL H O 1
ATOM 665 N N . GLU A 1 89 ? 41.432 23.857 82.070 1.00 13.73 85 GLU H N 1
ATOM 666 C CA . GLU A 1 89 ? 41.342 25.239 81.591 1.00 14.85 85 GLU H CA 1
ATOM 667 C C . GLU A 1 89 ? 41.473 25.398 80.067 1.00 13.84 85 GLU H C 1
ATOM 668 O O . GLU A 1 89 ? 41.412 26.515 79.554 1.00 14.80 85 GLU H O 1
ATOM 674 N N . ASP A 1 90 ? 41.649 24.290 79.348 1.00 10.89 86 ASP H N 1
ATOM 675 C CA . ASP A 1 90 ? 41.590 24.313 77.884 1.00 9.78 86 ASP H CA 1
ATOM 676 C C . ASP A 1 90 ? 40.144 24.217 77.390 1.00 10.21 86 ASP H C 1
ATOM 677 O O . ASP A 1 90 ? 39.885 24.304 76.188 1.00 11.23 86 ASP H O 1
ATOM 682 N N . THR A 1 91 ? 39.211 24.015 78.315 1.00 9.48 87 THR H N 1
ATOM 683 C CA . THR A 1 91 ? 37.791 23.924 77.979 1.00 10.14 87 THR H CA 1
ATOM 684 C C . THR A 1 91 ? 37.324 25.234 77.368 1.00 9.90 87 THR H C 1
ATOM 685 O O . THR A 1 91 ? 37.473 26.291 77.984 1.00 12.56 87 THR H O 1
ATOM 689 N N . ALA A 1 92 ? 36.767 25.162 76.161 1.00 10.37 88 ALA H N 1
ATOM 690 C CA . ALA A 1 92 ? 36.343 26.364 75.444 1.00 8.48 88 ALA H CA 1
ATOM 691 C C . ALA A 1 92 ? 35.695 26.011 74.123 1.00 9.32 88 ALA H C 1
ATOM 692 O O . ALA A 1 92 ? 35.793 24.879 73.654 1.00 10.26 88 ALA H O 1
ATOM 694 N N . LEU A 1 93 ? 35.028 26.992 73.525 1.00 9.77 89 LEU H N 1
ATOM 695 C CA . LEU A 1 93 ? 34.635 26.896 72.130 1.00 10.13 89 LEU H CA 1
ATOM 696 C C . LEU A 1 93 ? 35.838 27.321 71.300 1.00 8.75 89 LEU H C 1
ATOM 697 O O . LEU A 1 93 ? 36.418 28.382 71.542 1.00 9.82 89 LEU H O 1
ATOM 702 N N . TYR A 1 94 ? 36.234 26.484 70.348 1.00 9.03 90 TYR H N 1
ATOM 703 C CA . TYR A 1 94 ? 37.396 26.775 69.513 1.00 8.26 90 TYR H CA 1
ATOM 704 C C . TYR A 1 94 ? 36.980 27.190 68.114 1.00 8.67 90 TYR H C 1
ATOM 705 O O . TYR A 1 94 ? 36.321 26.434 67.401 1.00 10.32 90 TYR H O 1
ATOM 714 N N . TYR A 1 95 ? 37.373 28.401 67.739 1.00 9.45 91 TYR H N 1
ATOM 715 C CA . TYR A 1 95 ? 37.086 28.951 66.424 1.00 9.25 91 TYR H CA 1
ATOM 716 C C . TYR A 1 95 ? 38.300 28.858 65.521 1.00 8.48 91 TYR H C 1
ATOM 717 O O . TYR A 1 95 ? 39.437 29.081 65.948 1.00 8.91 91 TYR H O 1
ATOM 726 N N . CYS A 1 96 ? 38.044 28.561 64.256 1.00 9.00 92 CYS H N 1
ATOM 727 C CA A CYS A 1 96 ? 39.086 28.759 63.273 0.50 9.18 92 CYS H CA 1
ATOM 728 C CA B CYS A 1 96 ? 39.006 28.677 63.168 0.50 9.64 92 CYS H CA 1
ATOM 729 C C . CYS A 1 96 ? 38.790 30.052 62.535 1.00 9.79 92 CYS H C 1
ATOM 730 O O . CYS A 1 96 ? 37.639 30.480 62.392 1.00 11.15 92 CYS H O 1
ATOM 735 N N . ALA A 1 97 ? 39.857 30.726 62.136 1.00 10.16 93 ALA H N 1
ATOM 736 C CA . ALA A 1 97 ? 39.708 32.035 61.522 1.00 9.94 93 ALA H CA 1
ATOM 737 C C . ALA A 1 97 ? 40.771 32.254 60.463 1.00 9.95 93 ALA H C 1
ATOM 738 O O . ALA A 1 97 ? 41.814 31.612 60.485 1.00 12.03 93 ALA H O 1
ATOM 740 N N . LYS A 1 98 ? 40.497 33.154 59.526 1.00 7.58 94 LYS H N 1
ATOM 741 C CA . LYS A 1 98 ? 41.440 33.427 58.453 1.00 7.99 94 LYS H CA 1
ATOM 742 C C . LYS A 1 98 ? 41.604 34.924 58.226 1.00 9.33 94 LYS H C 1
ATOM 743 O O . LYS A 1 98 ? 40.636 35.686 58.291 1.00 9.77 94 LYS H O 1
ATOM 749 N N . ASP A 1 99 ? 42.837 35.334 57.944 1.00 8.60 95 ASP H N 1
ATOM 750 C CA . ASP A 1 99 ? 43.140 36.720 57.604 1.00 8.82 95 ASP H CA 1
ATOM 751 C C . ASP A 1 99 ? 42.822 37.008 56.143 1.00 10.51 95 ASP H C 1
ATOM 752 O O . ASP A 1 99 ? 42.854 36.109 55.302 1.00 12.65 95 ASP H O 1
ATOM 757 N N . SER A 1 100 ? 42.566 38.277 55.832 1.00 10.38 96 SER H N 1
ATOM 758 C CA . SER A 1 100 ? 42.608 38.743 54.453 1.00 11.38 96 SER H CA 1
ATOM 759 C C . SER A 1 100 ? 44.078 38.755 53.994 1.00 13.20 96 SER H C 1
ATOM 760 O O . SER A 1 100 ? 44.985 38.622 54.818 1.00 13.66 96 SER H O 1
ATOM 763 N N . PRO A 1 101 ? 44.325 38.890 52.680 1.00 14.31 97 PRO H N 1
ATOM 764 C CA . PRO A 1 101 ? 45.716 38.881 52.205 1.00 15.57 97 PRO H CA 1
ATOM 765 C C . PRO A 1 101 ? 46.626 39.899 52.903 1.00 17.19 97 PRO H C 1
ATOM 766 O O . PRO A 1 101 ? 46.196 41.013 53.218 1.00 16.83 97 PRO H O 1
ATOM 770 N N . ARG A 1 102 ? 47.867 39.482 53.152 1.00 15.35 98 ARG H N 1
ATOM 771 C CA . ARG A 1 102 ? 48.894 40.304 53.791 1.00 17.12 98 ARG H CA 1
ATOM 772 C C . ARG A 1 102 ? 48.568 40.670 55.241 1.00 14.46 98 ARG H C 1
ATOM 773 O O . ARG A 1 102 ? 49.267 41.476 55.855 1.00 17.36 98 ARG H O 1
ATOM 781 N N . GLY A 1 103 ? 47.512 40.075 55.785 1.00 13.48 99 GLY H N 1
ATOM 782 C CA . GLY A 1 103 ? 47.129 40.313 57.165 1.00 12.84 99 GLY H CA 1
ATOM 783 C C . GLY A 1 103 ? 46.531 41.687 57.397 1.00 14.13 99 GLY H C 1
ATOM 784 O O . GLY A 1 103 ? 46.470 42.160 58.531 1.00 14.06 99 GLY H O 1
ATOM 785 N N . GLU A 1 104 ? 46.076 42.326 56.327 1.00 12.15 100 GLU H N 1
ATOM 786 C CA . GLU A 1 104 ? 45.489 43.656 56.432 1.00 13.28 100 GLU H CA 1
ATOM 787 C C . GLU A 1 104 ? 44.238 43.649 57.315 1.00 13.14 100 GLU H C 1
ATOM 788 O O . GLU A 1 104 ? 44.082 44.501 58.195 1.00 14.76 100 GLU H O 1
ATOM 794 N N . LEU A 1 105 A 43.354 42.685 57.081 1.00 12.09 100 LEU H N 1
ATOM 795 C CA . LEU A 1 105 A 42.199 42.477 57.945 1.00 11.73 100 LEU H CA 1
ATOM 796 C C . LEU A 1 105 A 42.430 41.167 58.666 1.00 12.48 100 LEU H C 1
ATOM 797 O O . LEU A 1 105 A 42.120 40.102 58.139 1.00 11.47 100 LEU H O 1
ATOM 802 N N . PRO A 1 106 B 43.001 41.226 59.874 1.00 10.15 100 PRO H N 1
ATOM 803 C CA . PRO A 1 106 B 43.270 39.995 60.618 1.00 10.13 100 PRO H CA 1
ATOM 804 C C . PRO A 1 106 B 41.985 39.379 61.148 1.00 8.83 100 PRO H C 1
ATOM 805 O O . PRO A 1 106 B 41.079 40.115 61.550 1.00 9.83 100 PRO H O 1
ATOM 809 N N . LEU A 1 107 C 41.908 38.051 61.137 1.00 9.31 100 LEU H N 1
ATOM 810 C CA . LEU A 1 107 C 40.715 37.345 61.606 1.00 8.76 100 LEU H CA 1
ATOM 811 C C . LEU A 1 107 C 39.470 37.923 60.933 1.00 10.26 100 LEU H C 1
ATOM 812 O O . LEU A 1 107 C 38.499 38.288 61.598 1.00 10.81 100 LEU H O 1
ATOM 817 N N . ASN A 1 108 ? 39.526 38.025 59.608 1.00 11.50 101 ASN H N 1
ATOM 818 C CA . ASN A 1 108 ? 38.433 38.594 58.829 1.00 11.29 101 ASN H CA 1
ATOM 819 C C . ASN A 1 108 ? 37.280 37.606 58.680 1.00 13.26 101 ASN H C 1
ATOM 820 O O . ASN A 1 108 ? 36.115 38.000 58.602 1.00 15.94 101 ASN H O 1
ATOM 825 N N . TYR A 1 109 ? 37.625 36.323 58.638 1.00 10.15 102 TYR H N 1
ATOM 826 C CA . TYR A 1 109 ? 36.656 35.243 58.451 1.00 9.89 102 TYR H CA 1
ATOM 827 C C . TYR A 1 109 ? 36.710 34.310 59.644 1.00 9.01 102 TYR H C 1
ATOM 828 O O . TYR A 1 109 ? 37.793 33.972 60.108 1.00 9.50 102 TYR H O 1
ATOM 837 N N . TRP A 1 110 ? 35.542 33.892 60.128 1.00 10.99 103 TRP H N 1
ATOM 838 C CA . TRP A 1 110 ? 35.443 33.022 61.294 1.00 10.83 103 TRP H CA 1
ATOM 839 C C . TRP A 1 110 ? 34.507 31.855 61.027 1.00 11.36 103 TRP H C 1
ATOM 840 O O . TRP A 1 110 ? 33.546 31.977 60.268 1.00 12.40 103 TRP H O 1
ATOM 851 N N . GLY A 1 111 ? 34.773 30.733 61.685 1.00 11.01 104 GLY H N 1
ATOM 852 C CA . GLY A 1 111 ? 33.835 29.626 61.692 1.00 10.93 104 GLY H CA 1
ATOM 853 C C . GLY A 1 111 ? 32.789 29.802 62.776 1.00 13.74 104 GLY H C 1
ATOM 854 O O . GLY A 1 111 ? 32.620 30.896 63.310 1.00 16.03 104 GLY H O 1
ATOM 855 N N . GLN A 1 112 ? 32.095 28.718 63.108 1.00 13.76 105 GLN H N 1
ATOM 856 C CA . GLN A 1 112 ? 31.033 28.739 64.108 1.00 17.16 105 GLN H CA 1
ATOM 857 C C . GLN A 1 112 ? 31.531 28.212 65.456 1.00 16.29 105 GLN H C 1
ATOM 858 O O . GLN A 1 112 ? 30.915 28.449 66.499 1.00 17.54 105 GLN H O 1
ATOM 864 N N . GLY A 1 113 ? 32.651 27.497 65.425 1.00 13.04 106 GLY H N 1
ATOM 865 C CA . GLY A 1 113 ? 33.265 26.969 66.630 1.00 11.72 106 GLY H CA 1
ATOM 866 C C . GLY A 1 113 ? 32.958 25.506 66.888 1.00 12.38 106 GLY H C 1
ATOM 867 O O . GLY A 1 113 ? 31.894 25.003 66.523 1.00 15.52 106 GLY H O 1
ATOM 868 N N . THR A 1 114 ? 33.909 24.823 67.516 1.00 10.91 107 THR H N 1
ATOM 869 C CA . THR A 1 114 ? 33.701 23.453 67.973 1.00 10.92 107 THR H CA 1
ATOM 870 C C . THR A 1 114 ? 33.993 23.399 69.476 1.00 10.61 107 THR H C 1
ATOM 871 O O . THR A 1 114 ? 34.971 23.979 69.949 1.00 10.98 107 THR H O 1
ATOM 875 N N . LEU A 1 115 ? 33.127 22.725 70.228 1.00 10.78 108 LEU H N 1
ATOM 876 C CA . LEU A 1 115 ? 33.219 22.743 71.685 1.00 11.98 108 LEU H CA 1
ATOM 877 C C . LEU A 1 115 ? 34.157 21.670 72.232 1.00 12.41 108 LEU H C 1
ATOM 878 O O . LEU A 1 115 ? 34.023 20.487 71.912 1.00 13.95 108 LEU H O 1
ATOM 883 N N . VAL A 1 116 ? 35.118 22.101 73.043 1.00 11.96 109 VAL H N 1
ATOM 884 C CA . VAL A 1 116 ? 36.037 21.192 73.712 1.00 11.73 109 VAL H CA 1
ATOM 885 C C . VAL A 1 116 ? 35.795 21.255 75.211 1.00 11.23 109 VAL H C 1
ATOM 886 O O . VAL A 1 116 ? 35.852 22.331 75.814 1.00 12.21 109 VAL H O 1
ATOM 890 N N . THR A 1 117 ? 35.513 20.103 75.809 1.00 9.69 110 THR H N 1
ATOM 891 C CA . THR A 1 117 ? 35.288 20.023 77.242 1.00 10.80 110 THR H CA 1
ATOM 892 C C . THR A 1 117 ? 36.286 19.057 77.858 1.00 11.42 110 THR H C 1
ATOM 893 O O . THR A 1 117 ? 36.327 17.884 77.501 1.00 12.21 110 THR H O 1
ATOM 897 N N . VAL A 1 118 ? 37.101 19.564 78.776 1.00 10.14 111 VAL H N 1
ATOM 898 C CA . VAL A 1 118 ? 38.068 18.745 79.481 1.00 9.93 111 VAL H CA 1
ATOM 899 C C . VAL A 1 118 ? 37.612 18.652 80.929 1.00 11.28 111 VAL H C 1
ATOM 900 O O . VAL A 1 118 ? 37.534 19.663 81.632 1.00 12.02 111 VAL H O 1
ATOM 904 N N . SER A 1 119 ? 37.288 17.440 81.364 1.00 11.59 112 SER H N 1
ATOM 905 C CA . SER A 1 119 ? 36.686 17.231 82.677 1.00 12.58 112 SER H CA 1
ATOM 906 C C . SER A 1 119 ? 37.083 15.891 83.272 1.00 14.04 112 SER H C 1
ATOM 907 O O . SER A 1 119 ? 37.173 14.885 82.562 1.00 14.70 112 SER H O 1
ATOM 910 N N . SER A 1 120 ? 37.308 15.878 84.581 1.00 14.36 113 SER H N 1
ATOM 911 C CA . SER A 1 120 ? 37.607 14.637 85.284 1.00 16.46 113 SER H CA 1
ATOM 912 C C . SER A 1 120 ? 36.360 14.074 85.964 1.00 16.92 113 SER H C 1
ATOM 913 O O . SER A 1 120 ? 36.426 13.074 86.678 1.00 19.05 113 SER H O 1
ATOM 916 N N . ALA A 1 121 ? 35.221 14.719 85.743 1.00 16.73 114 ALA H N 1
ATOM 917 C CA . ALA A 1 121 ? 34.000 14.346 86.446 1.00 16.18 114 ALA H CA 1
ATOM 918 C C . ALA A 1 121 ? 33.365 13.068 85.911 1.00 17.22 114 ALA H C 1
ATOM 919 O O . ALA A 1 121 ? 33.513 12.727 84.736 1.00 19.86 114 ALA H O 1
ATOM 921 N N . SER A 1 122 ? 32.655 12.371 86.794 1.00 17.28 115 SER H N 1
ATOM 922 C CA . SER A 1 122 ? 31.890 11.187 86.423 1.00 18.15 115 SER H CA 1
ATOM 923 C C . SER A 1 122 ? 30.413 11.437 86.699 1.00 15.16 115 SER H C 1
ATOM 924 O O . SER A 1 122 ? 30.065 12.326 87.475 1.00 15.16 115 SER H O 1
ATOM 927 N N . THR A 1 123 ? 29.551 10.651 86.062 1.00 15.41 116 THR H N 1
ATOM 928 C CA . THR A 1 123 ? 28.111 10.794 86.247 1.00 14.75 116 THR H CA 1
ATOM 929 C C . THR A 1 123 ? 27.736 10.714 87.719 1.00 13.03 116 THR H C 1
ATOM 930 O O . THR A 1 123 ? 28.115 9.775 88.424 1.00 15.95 116 THR H O 1
ATOM 934 N N . LYS A 1 124 ? 27.004 11.720 88.181 1.00 11.44 117 LYS H N 1
ATOM 935 C CA . LYS A 1 124 ? 26.626 11.810 89.580 1.00 11.99 117 LYS H CA 1
ATOM 936 C C . LYS A 1 124 ? 25.301 12.537 89.730 1.00 11.67 117 LYS H C 1
ATOM 937 O O . LYS A 1 124 ? 25.104 13.611 89.163 1.00 11.07 117 LYS H O 1
ATOM 943 N N . GLY A 1 125 ? 24.396 11.951 90.505 1.00 12.16 118 GLY H N 1
ATOM 944 C CA . GLY A 1 125 ? 23.134 12.595 90.815 1.00 12.04 118 GLY H CA 1
ATOM 945 C C . GLY A 1 125 ? 23.302 13.662 91.877 1.00 11.36 118 GLY H C 1
ATOM 946 O O . GLY A 1 125 ? 24.221 13.594 92.695 1.00 12.53 118 GLY H O 1
ATOM 947 N N . PRO A 1 126 ? 22.409 14.658 91.874 1.00 11.31 119 PRO H N 1
ATOM 948 C CA . PRO A 1 126 ? 22.534 15.765 92.823 1.00 11.53 119 PRO H CA 1
ATOM 949 C C . PRO A 1 126 ? 22.033 15.424 94.214 1.00 11.66 119 PRO H C 1
ATOM 950 O O . PRO A 1 126 ? 21.196 14.537 94.388 1.00 11.76 119 PRO H O 1
ATOM 954 N N . SER A 1 127 ? 22.563 16.134 95.200 1.00 10.85 120 SER H N 1
ATOM 955 C CA . SER A 1 127 ? 21.947 16.188 96.513 1.00 10.50 120 SER H CA 1
ATOM 956 C C . SER A 1 127 ? 21.098 17.442 96.513 1.00 11.36 120 SER H C 1
ATOM 957 O O . SER A 1 127 ? 21.524 18.480 96.010 1.00 15.31 120 SER H O 1
ATOM 960 N N . VAL A 1 128 ? 19.889 17.351 97.053 1.00 10.10 121 VAL H N 1
ATOM 961 C CA . VAL A 1 128 ? 18.978 18.488 97.033 1.00 9.78 121 VAL H CA 1
ATOM 962 C C . VAL A 1 128 ? 18.652 18.935 98.450 1.00 10.78 121 VAL H C 1
ATOM 963 O O . VAL A 1 128 ? 18.279 18.126 99.297 1.00 13.71 121 VAL H O 1
ATOM 967 N N . PHE A 1 129 ? 18.812 20.230 98.706 1.00 8.90 122 PHE H N 1
ATOM 968 C CA . PHE A 1 129 ? 18.592 20.772 100.036 1.00 9.33 122 PHE H CA 1
ATOM 969 C C . PHE A 1 129 ? 17.590 21.908 99.987 1.00 10.80 122 PHE H C 1
ATOM 970 O O . PHE A 1 129 ? 17.595 22.702 99.050 1.00 12.32 122 PHE H O 1
ATOM 978 N N . PRO A 1 130 ? 16.714 21.986 100.995 1.00 11.02 123 PRO H N 1
ATOM 979 C CA . PRO A 1 130 ? 15.743 23.081 101.022 1.00 12.07 123 PRO H CA 1
ATOM 980 C C . PRO A 1 130 ? 16.401 24.410 101.367 1.00 13.71 123 PRO H C 1
ATOM 981 O O . PRO A 1 130 ? 17.341 24.452 102.164 1.00 16.05 123 PRO H O 1
ATOM 985 N N . LEU A 1 131 ? 15.917 25.480 100.746 1.00 12.12 124 LEU H N 1
ATOM 986 C CA . LEU A 1 131 ? 16.311 26.834 101.102 1.00 13.09 124 LEU H CA 1
ATOM 987 C C . LEU A 1 131 ? 15.094 27.478 101.754 1.00 13.24 124 LEU H C 1
ATOM 988 O O . LEU A 1 131 ? 14.197 27.985 101.075 1.00 13.81 124 LEU H O 1
ATOM 993 N N . ALA A 1 132 ? 15.057 27.428 103.081 1.00 12.63 125 ALA H N 1
ATOM 994 C CA . ALA A 1 132 ? 13.862 27.782 103.834 1.00 14.63 125 ALA H CA 1
ATOM 995 C C . ALA A 1 132 ? 13.597 29.277 103.818 1.00 16.76 125 ALA H C 1
ATOM 996 O O . ALA A 1 132 ? 14.527 30.078 103.906 1.00 17.73 125 ALA H O 1
ATOM 998 N N . PRO A 1 133 ? 12.315 29.658 103.711 1.00 16.91 126 PRO H N 1
ATOM 999 C CA . PRO A 1 133 ? 11.956 31.071 103.812 1.00 19.76 126 PRO H CA 1
ATOM 1000 C C . PRO A 1 133 ? 12.096 31.522 105.255 1.00 22.82 126 PRO H C 1
ATOM 1001 O O . PRO A 1 133 ? 11.861 30.737 106.175 1.00 23.85 126 PRO H O 1
ATOM 1005 N N . SER A 1 134 ? 12.492 32.772 105.445 1.00 25.44 127 SER H N 1
ATOM 1006 C CA . SER A 1 134 ? 12.605 33.345 106.779 1.00 29.39 127 SER H CA 1
ATOM 1007 C C . SER A 1 134 ? 12.316 34.831 106.685 1.00 32.31 127 SER H C 1
ATOM 1008 O O . SER A 1 134 ? 12.008 35.338 105.607 1.00 32.05 127 SER H O 1
ATOM 1011 N N . SER A 1 135 ? 12.424 35.530 107.810 1.00 35.56 128 SER H N 1
ATOM 1012 C CA . SER A 1 135 ? 12.197 36.970 107.836 1.00 38.71 128 SER H CA 1
ATOM 1013 C C . SER A 1 135 ? 13.182 37.696 106.924 1.00 39.27 128 SER H C 1
ATOM 1014 O O . SER A 1 135 ? 12.897 38.784 106.424 1.00 40.28 128 SER H O 1
ATOM 1017 N N . LYS A 1 136 ? 14.336 37.077 106.697 1.00 39.35 129 LYS H N 1
ATOM 1018 C CA . LYS A 1 136 ? 15.393 37.691 105.904 1.00 40.91 129 LYS H CA 1
ATOM 1019 C C . LYS A 1 136 ? 15.191 37.497 104.401 1.00 39.83 129 LYS H C 1
ATOM 1020 O O . LYS A 1 136 ? 15.748 38.243 103.595 1.00 41.76 129 LYS H O 1
ATOM 1026 N N . SER A 1 137 ? 14.396 36.499 104.026 1.00 35.83 130 SER H N 1
ATOM 1027 C CA . SER A 1 137 ? 14.034 36.310 102.624 1.00 33.26 130 SER H CA 1
ATOM 1028 C C . SER A 1 137 ? 12.608 36.800 102.381 1.00 33.83 130 SER H C 1
ATOM 1029 O O . SER A 1 137 ? 11.973 36.424 101.397 1.00 32.60 130 SER H O 1
ATOM 1032 N N . THR A 1 138 ? 12.120 37.647 103.285 1.00 34.85 131 THR H N 1
ATOM 1033 C CA . THR A 1 138 ? 10.743 38.136 103.243 1.00 37.19 131 THR H CA 1
ATOM 1034 C C . THR A 1 138 ? 10.678 39.663 103.213 1.00 41.11 131 THR H C 1
ATOM 1035 O O . THR A 1 138 ? 11.305 40.332 104.036 1.00 43.44 131 THR H O 1
ATOM 1039 N N . SER A 1 139 ? 9.913 40.205 102.268 1.00 41.67 132 SER H N 1
ATOM 1040 C CA . SER A 1 139 ? 9.708 41.650 102.167 1.00 43.30 132 SER H CA 1
ATOM 1041 C C . SER A 1 139 ? 8.543 41.995 101.239 1.00 42.28 132 SER H C 1
ATOM 1042 O O . SER A 1 139 ? 8.307 41.314 100.242 1.00 40.65 132 SER H O 1
ATOM 1045 N N . GLY A 1 140 ? 7.822 43.062 101.573 1.00 43.89 133 GLY H N 1
ATOM 1046 C CA . GLY A 1 140 ? 6.725 43.538 100.746 1.00 44.06 133 GLY H CA 1
ATOM 1047 C C . GLY A 1 140 ? 5.587 42.544 100.600 1.00 42.37 133 GLY H C 1
ATOM 1048 O O . GLY A 1 140 ? 4.905 42.514 99.574 1.00 43.95 133 GLY H O 1
ATOM 1049 N N . GLY A 1 141 ? 5.384 41.724 101.626 1.00 38.81 134 GLY H N 1
ATOM 1050 C CA . GLY A 1 141 ? 4.313 40.745 101.616 1.00 35.09 134 GLY H CA 1
ATOM 1051 C C . GLY A 1 141 ? 4.687 39.457 100.906 1.00 30.86 134 GLY H C 1
ATOM 1052 O O . GLY A 1 141 ? 3.897 38.515 100.861 1.00 29.62 134 GLY H O 1
ATOM 1053 N N . THR A 1 142 ? 5.890 39.413 100.343 1.00 29.66 135 THR H N 1
ATOM 1054 C CA . THR A 1 142 ? 6.345 38.220 99.640 1.00 27.96 135 THR H CA 1
ATOM 1055 C C . THR A 1 142 ? 7.567 37.602 100.308 1.00 24.66 135 THR H C 1
ATOM 1056 O O . THR A 1 142 ? 8.369 38.296 100.930 1.00 25.54 135 THR H O 1
ATOM 1060 N N . ALA A 1 143 ? 7.693 36.287 100.178 1.00 21.06 136 ALA H N 1
ATOM 1061 C CA . ALA A 1 143 ? 8.850 35.573 100.700 1.00 20.64 136 ALA H CA 1
ATOM 1062 C C . ALA A 1 143 ? 9.485 34.726 99.609 1.00 19.65 136 ALA H C 1
ATOM 1063 O O . ALA A 1 143 ? 8.796 34.197 98.739 1.00 19.80 136 ALA H O 1
ATOM 1065 N N . ALA A 1 144 ? 10.806 34.609 99.653 1.00 18.19 137 ALA H N 1
ATOM 1066 C CA . ALA A 1 144 ? 11.520 33.741 98.730 1.00 17.08 137 ALA H CA 1
ATOM 1067 C C . ALA A 1 144 ? 11.902 32.446 99.431 1.00 15.40 137 ALA H C 1
ATOM 1068 O O . ALA A 1 144 ? 12.418 32.463 100.546 1.00 16.40 137 ALA H O 1
ATOM 1070 N N . LEU A 1 145 ? 11.621 31.325 98.781 1.00 13.06 138 LEU H N 1
ATOM 1071 C CA . LEU A 1 145 ? 12.065 30.025 99.265 1.00 14.30 138 LEU H CA 1
ATOM 1072 C C . LEU A 1 145 ? 12.591 29.253 98.072 1.00 13.19 138 LEU H C 1
ATOM 1073 O O . LEU A 1 145 ? 12.314 29.608 96.928 1.00 14.01 138 LEU H O 1
ATOM 1078 N N . GLY A 1 146 ? 13.355 28.199 98.311 1.00 10.51 139 GLY H N 1
ATOM 1079 C CA . GLY A 1 146 ? 13.938 27.509 97.184 1.00 11.28 139 GLY H CA 1
ATOM 1080 C C . GLY A 1 146 ? 14.520 26.149 97.468 1.00 10.50 139 GLY H C 1
ATOM 1081 O O . GLY A 1 146 ? 14.330 25.582 98.543 1.00 10.75 139 GLY H O 1
ATOM 1082 N N . CYS A 1 147 ? 15.219 25.623 96.471 1.00 11.57 140 CYS H N 1
ATOM 1083 C CA . CYS A 1 147 ? 15.956 24.380 96.616 1.00 11.84 140 CYS H CA 1
ATOM 1084 C C . CYS A 1 147 ? 17.331 24.521 95.996 1.00 10.48 140 CYS H C 1
ATOM 1085 O O . CYS A 1 147 ? 17.485 25.081 94.907 1.00 11.55 140 CYS H O 1
ATOM 1088 N N . LEU A 1 148 ? 18.324 24.015 96.712 1.00 8.94 141 LEU H N 1
ATOM 1089 C CA . LEU A 1 148 ? 19.690 23.962 96.233 1.00 8.19 141 LEU H CA 1
ATOM 1090 C C . LEU A 1 148 ? 19.939 22.581 95.642 1.00 9.17 141 LEU H C 1
ATOM 1091 O O . LEU A 1 148 ? 19.768 21.569 96.319 1.00 9.86 141 LEU H O 1
ATOM 1096 N N . VAL A 1 149 ? 20.325 22.549 94.372 1.00 9.44 142 VAL H N 1
ATOM 1097 C CA . VAL A 1 149 ? 20.605 21.300 93.671 1.00 8.96 142 VAL H CA 1
ATOM 1098 C C . VAL A 1 149 ? 22.119 21.168 93.515 1.00 8.67 142 VAL H C 1
ATOM 1099 O O . VAL A 1 149 ? 22.721 21.807 92.651 1.00 10.70 142 VAL H O 1
ATOM 1103 N N . LYS A 1 150 ? 22.731 20.351 94.365 1.00 9.90 143 LYS H N 1
ATOM 1104 C CA . LYS A 1 150 ? 24.177 20.401 94.552 1.00 12.15 143 LYS H CA 1
ATOM 1105 C C . LYS A 1 150 ? 24.935 19.201 93.992 1.00 11.66 143 LYS H C 1
ATOM 1106 O O . LYS A 1 150 ? 24.543 18.051 94.199 1.00 11.39 143 LYS H O 1
ATOM 1112 N N . ASP A 1 151 ? 26.026 19.498 93.290 1.00 11.52 144 ASP H N 1
ATOM 1113 C CA . ASP A 1 151 ? 27.046 18.514 92.923 1.00 12.12 144 ASP H CA 1
ATOM 1114 C C . ASP A 1 151 ? 26.563 17.401 91.994 1.00 12.35 144 ASP H C 1
ATOM 1115 O O . ASP A 1 151 ? 26.563 16.228 92.367 1.00 14.52 144 ASP H O 1
ATOM 1120 N N . TYR A 1 152 ? 26.163 17.772 90.783 1.00 11.85 145 TYR H N 1
ATOM 1121 C CA . TYR A 1 152 ? 25.740 16.787 89.792 1.00 11.54 145 TYR H CA 1
ATOM 1122 C C . TYR A 1 152 ? 26.553 16.892 88.509 1.00 11.84 145 TYR H C 1
ATOM 1123 O O . TYR A 1 152 ? 27.197 17.909 88.238 1.00 11.27 145 TYR H O 1
ATOM 1132 N N . PHE A 1 153 ? 26.513 15.828 87.718 1.00 11.01 146 PHE H N 1
ATOM 1133 C CA . PHE A 1 153 ? 27.175 15.794 86.422 1.00 11.09 146 PHE H CA 1
ATOM 1134 C C . PHE A 1 153 ? 26.579 14.659 85.604 1.00 11.94 146 PHE H C 1
ATOM 1135 O O . PHE A 1 153 ? 26.317 13.583 86.137 1.00 11.13 146 PHE H O 1
ATOM 1143 N N . PRO A 1 154 ? 26.359 14.883 84.302 1.00 12.59 147 PRO H N 1
ATOM 1144 C CA . PRO A 1 154 ? 26.524 16.134 83.556 1.00 12.24 147 PRO H CA 1
ATOM 1145 C C . PRO A 1 154 ? 25.253 16.970 83.630 1.00 11.00 147 PRO H C 1
ATOM 1146 O O . PRO A 1 154 ? 24.297 16.589 84.301 1.00 10.75 147 PRO H O 1
ATOM 1150 N N . GLU A 1 155 ? 25.246 18.114 82.957 1.00 12.88 148 GLU H N 1
ATOM 1151 C CA . GLU A 1 155 ? 24.001 18.837 82.738 1.00 12.11 148 GLU H CA 1
ATOM 1152 C C . GLU A 1 155 ? 23.139 17.987 81.806 1.00 12.62 148 GLU H C 1
ATOM 1153 O O . GLU A 1 155 ? 23.665 17.157 81.068 1.00 14.85 148 GLU H O 1
ATOM 1159 N N . PRO A 1 156 ? 21.812 18.188 81.824 1.00 12.43 149 PRO H N 1
ATOM 1160 C CA . PRO A 1 156 ? 21.063 19.171 82.606 1.00 13.07 149 PRO H CA 1
ATOM 1161 C C . PRO A 1 156 ? 20.218 18.559 83.712 1.00 12.56 149 PRO H C 1
ATOM 1162 O O . PRO A 1 156 ? 20.057 17.341 83.793 1.00 12.23 149 PRO H O 1
ATOM 1166 N N . VAL A 1 157 ? 19.685 19.426 84.563 1.00 13.68 150 VAL H N 1
ATOM 1167 C CA . VAL A 1 157 ? 18.643 19.048 85.505 1.00 12.94 150 VAL H CA 1
ATOM 1168 C C . VAL A 1 157 ? 17.412 19.893 85.207 1.00 14.07 150 VAL H C 1
ATOM 1169 O O . VAL A 1 157 ? 17.523 20.995 84.662 1.00 17.75 150 VAL H O 1
ATOM 1173 N N . THR A 1 158 ? 16.238 19.374 85.544 1.00 12.79 151 THR H N 1
ATOM 1174 C CA . THR A 1 158 ? 15.031 20.187 85.504 1.00 13.82 151 THR H CA 1
ATOM 1175 C C . THR A 1 158 ? 14.418 20.248 86.895 1.00 12.90 151 THR H C 1
ATOM 1176 O O . THR A 1 158 ? 14.566 19.322 87.698 1.00 12.76 151 THR H O 1
ATOM 1180 N N . VAL A 1 159 ? 13.742 21.354 87.180 1.00 12.02 152 VAL H N 1
ATOM 1181 C CA . VAL A 1 159 ? 13.103 21.563 88.466 1.00 11.81 152 VAL H CA 1
ATOM 1182 C C . VAL A 1 159 ? 11.669 22.027 88.254 1.00 10.96 152 VAL H C 1
ATOM 1183 O O . VAL A 1 159 ? 11.408 22.950 87.479 1.00 13.63 152 VAL H O 1
ATOM 1187 N N . SER A 1 160 ? 10.739 21.368 88.934 1.00 10.70 153 SER H N 1
ATOM 1188 C CA . SER A 1 160 ? 9.375 21.862 89.015 1.00 10.88 153 SER H CA 1
ATOM 1189 C C . SER A 1 160 ? 9.004 22.050 90.480 1.00 11.55 153 SER H C 1
ATOM 1190 O O . SER A 1 160 ? 9.738 21.629 91.379 1.00 11.54 153 SER H O 1
ATOM 1193 N N . TRP A 1 161 ? 7.869 22.697 90.713 1.00 10.91 154 TRP H N 1
ATOM 1194 C CA . TRP A 1 161 ? 7.357 22.898 92.061 1.00 10.75 154 TRP H CA 1
ATOM 1195 C C . TRP A 1 161 ? 5.941 22.361 92.174 1.00 12.10 154 TRP H C 1
ATOM 1196 O O . TRP A 1 161 ? 5.113 22.587 91.289 1.00 12.42 154 TRP H O 1
ATOM 1207 N N . ASN A 1 162 ? 5.677 21.641 93.263 1.00 12.70 155 ASN H N 1
ATOM 1208 C CA . ASN A 1 162 ? 4.371 21.032 93.506 1.00 13.03 155 ASN H CA 1
ATOM 1209 C C . ASN A 1 162 ? 3.859 20.223 92.314 1.00 13.53 155 ASN H C 1
ATOM 1210 O O . ASN A 1 162 ? 2.696 20.333 91.923 1.00 16.21 155 ASN H O 1
ATOM 1215 N N . SER A 1 163 ? 4.757 19.424 91.741 1.00 15.12 156 SER H N 1
ATOM 1216 C CA . SER A 1 163 ? 4.448 18.557 90.603 1.00 17.91 156 SER H CA 1
ATOM 1217 C C . SER A 1 163 ? 3.904 19.326 89.400 1.00 18.45 156 SER H C 1
ATOM 1218 O O . SER A 1 163 ? 3.082 18.811 88.640 1.00 22.37 156 SER H O 1
ATOM 1221 N N . GLY A 1 164 ? 4.369 20.558 89.232 1.00 15.56 157 GLY H N 1
ATOM 1222 C CA . GLY A 1 164 ? 3.972 21.374 88.102 1.00 17.03 157 GLY H CA 1
ATOM 1223 C C . GLY A 1 164 ? 2.798 22.296 88.370 1.00 17.41 157 GLY H C 1
ATOM 1224 O O . GLY A 1 164 ? 2.460 23.127 87.528 1.00 18.68 157 GLY H O 1
ATOM 1225 N N . ALA A 1 165 ? 2.174 22.163 89.537 1.00 16.11 158 ALA H N 1
ATOM 1226 C CA . ALA A 1 165 ? 1.024 22.998 89.876 1.00 17.47 158 ALA H CA 1
ATOM 1227 C C . ALA A 1 165 ? 1.425 24.431 90.224 1.00 17.32 158 ALA H C 1
ATOM 1228 O O . ALA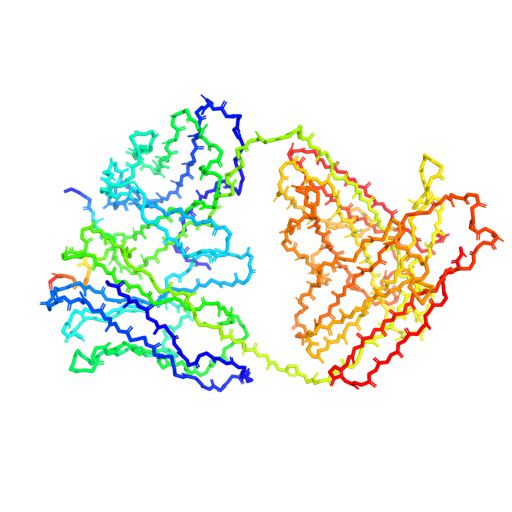 A 1 165 ? 0.612 25.350 90.127 1.00 22.15 158 ALA H O 1
ATOM 1230 N N . LEU A 1 166 ? 2.674 24.616 90.640 1.00 14.05 159 LEU H N 1
ATOM 1231 C CA . LEU A 1 166 ? 3.164 25.944 90.983 1.00 16.72 159 LEU H CA 1
ATOM 1232 C C . LEU A 1 166 ? 4.141 26.425 89.921 1.00 16.83 159 LEU H C 1
ATOM 1233 O O . LEU A 1 166 ? 5.219 25.861 89.766 1.00 16.63 159 LEU H O 1
ATOM 1238 N N . THR A 1 167 ? 3.756 27.461 89.182 1.00 17.47 160 THR H N 1
ATOM 1239 C CA . THR A 1 167 ? 4.611 27.981 88.118 1.00 20.24 160 THR H CA 1
ATOM 1240 C C . THR A 1 167 ? 4.884 29.475 88.264 1.00 20.01 160 THR H C 1
ATOM 1241 O O . THR A 1 167 ? 5.958 29.957 87.908 1.00 22.02 160 THR H O 1
ATOM 1245 N N . SER A 1 168 ? 3.908 30.208 88.787 1.00 22.21 161 SER H N 1
ATOM 1246 C CA . SER A 1 168 ? 4.071 31.641 88.979 1.00 24.91 161 SER H CA 1
ATOM 1247 C C . SER A 1 168 ? 5.142 31.926 90.026 1.00 22.79 161 SER H C 1
ATOM 1248 O O . SER A 1 168 ? 5.154 31.321 91.099 1.00 22.32 161 SER H O 1
ATOM 1251 N N . GLY A 1 169 ? 6.051 32.839 89.700 1.00 21.78 162 GLY H N 1
ATOM 1252 C CA . GLY A 1 169 ? 7.082 33.253 90.631 1.00 20.95 162 GLY H CA 1
ATOM 1253 C C . GLY A 1 169 ? 8.272 32.314 90.719 1.00 19.21 162 GLY H C 1
ATOM 1254 O O . GLY A 1 169 ? 9.142 32.500 91.569 1.00 19.51 162 GLY H O 1
ATOM 1255 N N . VAL A 1 170 ? 8.316 31.309 89.849 1.00 16.28 163 VAL H N 1
ATOM 1256 C CA . VAL A 1 170 ? 9.426 30.357 89.841 1.00 15.72 163 VAL H CA 1
ATOM 1257 C C . VAL A 1 170 ? 10.598 30.879 89.017 1.00 15.90 163 VAL H C 1
ATOM 1258 O O . VAL A 1 170 ? 10.425 31.330 87.883 1.00 19.00 163 VAL H O 1
ATOM 1262 N N . HIS A 1 171 ? 11.791 30.823 89.597 1.00 14.86 164 HIS H N 1
ATOM 1263 C CA . HIS A 1 171 ? 12.996 31.219 88.885 1.00 15.67 164 HIS H CA 1
ATOM 1264 C C . HIS A 1 171 ? 14.091 30.199 89.143 1.00 12.70 164 HIS H C 1
ATOM 1265 O O . HIS A 1 171 ? 14.628 30.109 90.247 1.00 11.73 164 HIS H O 1
ATOM 1272 N N . THR A 1 172 ? 14.409 29.421 88.117 1.00 13.45 165 THR H N 1
ATOM 1273 C CA . THR A 1 172 ? 15.499 28.464 88.212 1.00 13.15 165 THR H CA 1
ATOM 1274 C C . THR A 1 172 ? 16.734 29.060 87.551 1.00 14.35 165 THR H C 1
ATOM 1275 O O . THR A 1 172 ? 16.718 29.410 86.369 1.00 16.46 165 THR H O 1
ATOM 1279 N N . PHE A 1 173 ? 17.793 29.201 88.341 1.00 11.65 166 PHE H N 1
ATOM 1280 C CA . PHE A 1 173 ? 19.010 29.874 87.908 1.00 11.63 166 PHE H CA 1
ATOM 1281 C C . PHE A 1 173 ? 19.906 28.938 87.117 1.00 13.13 166 PHE H C 1
ATOM 1282 O O . PHE A 1 173 ? 19.914 27.734 87.364 1.00 14.09 166 PHE H O 1
ATOM 1290 N N . PRO A 1 174 ? 20.664 29.492 86.158 1.00 13.08 167 PRO H N 1
ATOM 1291 C CA . PRO A 1 174 ? 21.677 28.695 85.463 1.00 13.03 167 PRO H CA 1
ATOM 1292 C C . PRO A 1 174 ? 22.708 28.136 86.439 1.00 13.27 167 PRO H C 1
ATOM 1293 O O . PRO A 1 174 ? 23.040 28.767 87.449 1.00 13.88 167 PRO H O 1
ATOM 1297 N N . ALA A 1 175 ? 23.197 26.941 86.136 1.00 12.05 168 ALA H N 1
ATOM 1298 C CA . ALA A 1 175 ? 24.126 26.250 87.014 1.00 11.51 168 ALA H CA 1
ATOM 1299 C C . ALA A 1 175 ? 25.512 26.875 87.024 1.00 10.50 168 ALA H C 1
ATOM 1300 O O . ALA A 1 175 ? 25.945 27.506 86.051 1.00 12.99 168 ALA H O 1
ATOM 1302 N N . VAL A 1 176 ? 26.200 26.705 88.147 1.00 11.04 169 VAL H N 1
ATOM 1303 C CA . VAL A 1 176 ? 27.606 27.050 88.245 1.00 12.60 169 VAL H CA 1
ATOM 1304 C C . VAL A 1 176 ? 28.426 25.773 88.068 1.00 11.56 169 VAL H C 1
ATOM 1305 O O . VAL A 1 176 ? 28.035 24.699 88.543 1.00 10.77 169 VAL H O 1
ATOM 1309 N N . LEU A 1 177 ? 29.536 25.882 87.345 1.00 12.80 170 LEU H N 1
ATOM 1310 C CA . LEU A 1 177 ? 30.490 24.785 87.239 1.00 12.23 170 LEU H CA 1
ATOM 1311 C C . LEU A 1 177 ? 31.594 24.979 88.270 1.00 13.45 170 LEU H C 1
ATOM 1312 O O . LEU A 1 177 ? 32.350 25.951 88.211 1.00 16.08 170 LEU H O 1
ATOM 1317 N N . GLN A 1 178 ? 31.695 24.040 89.204 1.00 12.99 171 GLN H N 1
ATOM 1318 C CA . GLN A 1 178 ? 32.639 24.141 90.310 1.00 15.51 171 GLN H CA 1
ATOM 1319 C C . GLN A 1 178 ? 34.008 23.586 89.941 1.00 16.87 171 GLN H C 1
ATOM 1320 O O . GLN A 1 178 ? 34.151 22.891 88.938 1.00 17.72 171 GLN H O 1
ATOM 1326 N N . SER A 1 179 ? 35.006 23.881 90.772 1.00 17.31 172 SER H N 1
ATOM 1327 C CA . SER A 1 179 ? 36.371 23.403 90.548 1.00 21.25 172 SER H CA 1
ATOM 1328 C C . SER A 1 179 ? 36.466 21.879 90.563 1.00 20.00 172 SER H C 1
ATOM 1329 O O . SER A 1 179 ? 37.367 21.298 89.958 1.00 23.40 172 SER H O 1
ATOM 1332 N N . SER A 1 180 ? 35.528 21.243 91.257 1.00 18.00 173 SER H N 1
ATOM 1333 C CA . SER A 1 180 ? 35.440 19.790 91.322 1.00 18.31 173 SER H CA 1
ATOM 1334 C C . SER A 1 180 ? 35.052 19.180 89.979 1.00 19.31 173 SER H C 1
ATOM 1335 O O . SER A 1 180 ? 35.219 17.980 89.762 1.00 22.33 173 SER H O 1
ATOM 1338 N N . GLY A 1 181 ? 34.511 20.004 89.088 1.00 17.19 174 GLY H N 1
ATOM 1339 C CA . GLY A 1 181 ? 33.987 19.515 87.827 1.00 15.73 174 GLY H CA 1
ATOM 1340 C C . GLY A 1 181 ? 32.500 19.214 87.898 1.00 14.12 174 GLY H C 1
ATOM 1341 O O . GLY A 1 181 ? 31.890 18.841 86.898 1.00 14.41 174 GLY H O 1
ATOM 1342 N N . LEU A 1 182 ? 31.916 19.375 89.082 1.00 12.36 175 LEU H N 1
ATOM 1343 C CA . LEU A 1 182 ? 30.486 19.140 89.272 1.00 12.03 175 LEU H CA 1
ATOM 1344 C C . LEU A 1 182 ? 29.706 20.448 89.192 1.00 11.84 175 LEU H C 1
ATOM 1345 O O . LEU A 1 182 ? 30.243 21.520 89.467 1.00 12.57 175 LEU H O 1
ATOM 1350 N N . TYR A 1 183 ? 28.436 20.352 88.813 1.00 9.74 176 TYR H N 1
ATOM 1351 C CA . TYR A 1 183 ? 27.560 21.516 88.719 1.00 9.94 176 TYR H CA 1
ATOM 1352 C C . TYR A 1 183 ? 26.683 21.667 89.952 1.00 9.59 176 TYR H C 1
ATOM 1353 O O . TYR A 1 183 ? 26.414 20.697 90.660 1.00 11.03 176 TYR H O 1
ATOM 1362 N N . SER A 1 184 ? 26.234 22.895 90.197 1.00 9.62 177 SER H N 1
ATOM 1363 C CA . SER A 1 184 ? 25.194 23.162 91.189 1.00 10.39 177 SER H CA 1
ATOM 1364 C C . SER A 1 184 ? 24.283 24.253 90.661 1.00 10.24 177 SER H C 1
ATOM 1365 O O . SER A 1 184 ? 24.736 25.149 89.953 1.00 10.58 177 SER H O 1
ATOM 1368 N N . LEU A 1 185 ? 23.000 24.186 90.998 1.00 9.75 178 LEU H N 1
ATOM 1369 C CA . LEU A 1 185 ? 22.108 25.301 90.708 1.00 9.46 178 LEU H CA 1
ATOM 1370 C C . LEU A 1 185 ? 21.095 25.487 91.820 1.00 8.81 178 LEU H C 1
ATOM 1371 O O . LEU A 1 185 ? 21.008 24.663 92.721 1.00 9.22 178 LEU H O 1
ATOM 1376 N N . SER A 1 186 ? 20.331 26.573 91.739 1.00 9.06 179 SER H N 1
ATOM 1377 C CA . SER A 1 186 ? 19.262 26.840 92.688 1.00 8.24 179 SER H CA 1
ATOM 1378 C C . SER A 1 186 ? 17.993 27.195 91.946 1.00 8.29 179 SER H C 1
ATOM 1379 O O . SER A 1 186 ? 18.036 27.797 90.871 1.00 10.20 179 SER H O 1
ATOM 1382 N N . SER A 1 187 ? 16.862 26.828 92.534 1.00 9.01 180 SER H N 1
ATOM 1383 C CA . SER A 1 187 ? 15.566 27.235 92.026 1.00 10.21 180 SER H CA 1
ATOM 1384 C C . SER A 1 187 ? 14.843 27.917 93.164 1.00 11.61 180 SER H C 1
ATOM 1385 O O . SER A 1 187 ? 14.784 27.385 94.271 1.00 13.32 180 SER H O 1
ATOM 1388 N N . VAL A 1 188 ? 14.314 29.104 92.910 1.00 11.43 181 VAL H N 1
ATOM 1389 C CA . VAL A 1 188 ? 13.563 29.802 93.937 1.00 14.79 181 VAL H CA 1
ATOM 1390 C C . VAL A 1 188 ? 12.169 30.120 93.459 1.00 16.06 181 VAL H C 1
ATOM 1391 O O . VAL A 1 188 ? 11.912 30.222 92.261 1.00 17.35 181 VAL H O 1
ATOM 1395 N N . VAL A 1 189 ? 11.259 30.257 94.409 1.00 13.99 182 VAL H N 1
ATOM 1396 C CA . VAL A 1 189 ? 9.929 30.725 94.095 1.00 15.74 182 VAL H CA 1
ATOM 1397 C C . VAL A 1 189 ? 9.589 31.834 95.072 1.00 14.57 182 VAL H C 1
ATOM 1398 O O . VAL A 1 189 ? 9.905 31.751 96.261 1.00 15.94 182 VAL H O 1
ATOM 1402 N N . THR A 1 190 ? 8.991 32.900 94.556 1.00 15.11 183 THR H N 1
ATOM 1403 C CA . THR A 1 190 ? 8.504 33.975 95.400 1.00 18.24 183 THR H CA 1
ATOM 1404 C C . THR A 1 190 ? 7.023 33.735 95.639 1.00 18.81 183 THR H C 1
ATOM 1405 O O . THR A 1 190 ? 6.260 33.542 94.693 1.00 19.67 183 THR H O 1
ATOM 1409 N N . VAL A 1 191 ? 6.628 33.714 96.907 1.00 19.35 184 VAL H N 1
ATOM 1410 C CA . VAL A 1 191 ? 5.254 33.408 97.280 1.00 21.47 184 VAL H CA 1
ATOM 1411 C C . VAL A 1 191 ? 4.751 34.433 98.288 1.00 22.67 184 VAL H C 1
ATOM 1412 O O . VAL A 1 191 ? 5.547 35.141 98.903 1.00 22.72 184 VAL H O 1
ATOM 1416 N N . PRO A 1 192 ? 3.422 34.534 98.449 1.00 23.34 185 PRO H N 1
ATOM 1417 C CA . PRO A 1 192 ? 2.892 35.389 99.515 1.00 23.58 185 PRO H CA 1
ATOM 1418 C C . PRO A 1 192 ? 3.350 34.895 100.882 1.00 22.32 185 PRO H C 1
ATOM 1419 O O . PRO A 1 192 ? 3.303 33.693 101.151 1.00 21.99 185 PRO H O 1
ATOM 1423 N N . SER A 1 193 ? 3.800 35.815 101.728 1.00 24.59 186 SER H N 1
ATOM 1424 C CA . SER A 1 193 ? 4.258 35.465 103.068 1.00 26.68 186 SER H CA 1
ATOM 1425 C C . SER A 1 193 ? 3.141 34.824 103.890 1.00 24.57 186 SER H C 1
ATOM 1426 O O . SER A 1 193 ? 3.395 33.971 104.739 1.00 24.58 186 SER H O 1
ATOM 1429 N N . SER A 1 194 ? 1.905 35.231 103.619 1.00 25.31 187 SER H N 1
ATOM 1430 C CA . SER A 1 194 ? 0.741 34.707 104.326 1.00 26.67 187 SER H CA 1
ATOM 1431 C C . SER A 1 194 ? 0.492 33.228 104.025 1.00 25.57 187 SER H C 1
ATOM 1432 O O . SER A 1 194 ? -0.265 32.565 104.732 1.00 29.37 187 SER H O 1
ATOM 1435 N N . SER A 1 195 ? 1.135 32.714 102.981 1.00 24.44 188 SER H N 1
ATOM 1436 C CA . SER A 1 195 ? 0.912 31.340 102.550 1.00 22.75 188 SER H CA 1
ATOM 1437 C C . SER A 1 195 ? 1.851 30.355 103.234 1.00 23.16 188 SER H C 1
ATOM 1438 O O . SER A 1 195 ? 1.692 29.143 103.095 1.00 24.22 188 SER H O 1
ATOM 1441 N N . LEU A 1 196 ? 2.831 30.872 103.968 1.00 23.33 189 LEU H N 1
ATOM 1442 C CA . LEU A 1 196 ? 3.893 30.027 104.509 1.00 24.65 189 LEU H CA 1
ATOM 1443 C C . LEU A 1 196 ? 3.407 29.020 105.552 1.00 28.09 189 LEU H C 1
ATOM 1444 O O . LEU A 1 196 ? 3.980 27.941 105.696 1.00 28.91 189 LEU H O 1
ATOM 1449 N N . GLY A 1 197 ? 2.346 29.365 106.268 1.00 32.22 190 GLY H N 1
ATOM 1450 C CA . GLY A 1 197 ? 1.815 28.472 107.280 1.00 34.46 190 GLY H CA 1
ATOM 1451 C C . GLY A 1 197 ? 0.734 27.542 106.764 1.00 34.40 190 GLY H C 1
ATOM 1452 O O . GLY A 1 197 ? 0.287 26.647 107.480 1.00 36.99 190 GLY H O 1
ATOM 1453 N N . THR A 1 198 ? 0.317 27.740 105.517 1.00 30.62 191 THR H N 1
ATOM 1454 C CA . THR A 1 198 ? -0.859 27.047 105.000 1.00 29.03 191 THR H CA 1
ATOM 1455 C C . THR A 1 198 ? -0.592 26.217 103.747 1.00 26.58 191 THR H C 1
ATOM 1456 O O . THR A 1 198 ? -1.204 25.167 103.551 1.00 27.62 191 THR H O 1
ATOM 1460 N N . GLN A 1 199 ? 0.315 26.691 102.901 1.00 23.40 192 GLN H N 1
ATOM 1461 C CA . GLN A 1 199 ? 0.579 26.041 101.623 1.00 21.76 192 GLN H CA 1
ATOM 1462 C C . GLN A 1 199 ? 1.851 25.203 101.672 1.00 19.85 192 GLN H C 1
ATOM 1463 O O . GLN A 1 199 ? 2.904 25.682 102.090 1.00 19.93 192 GLN H O 1
ATOM 1469 N N . THR A 1 200 ? 1.748 23.950 101.240 1.00 18.08 193 THR H N 1
ATOM 1470 C CA . THR A 1 200 ? 2.909 23.075 101.151 1.00 17.47 193 THR H CA 1
ATOM 1471 C C . THR A 1 200 ? 3.699 23.385 99.882 1.00 14.74 193 THR H C 1
ATOM 1472 O O . THR A 1 200 ? 3.117 23.568 98.813 1.00 14.94 193 THR H O 1
ATOM 1476 N N . TYR A 1 201 ? 5.020 23.467 100.015 1.00 13.37 194 TYR H N 1
ATOM 1477 C CA . TYR A 1 201 ? 5.902 23.696 98.876 1.00 12.37 194 TYR H CA 1
ATOM 1478 C C . TYR A 1 201 ? 6.904 22.563 98.755 1.00 11.87 194 TYR H C 1
ATOM 1479 O O . TYR A 1 201 ? 7.643 22.275 99.693 1.00 13.16 194 TYR H O 1
ATOM 1488 N N . ILE A 1 202 ? 6.913 21.919 97.595 1.00 11.01 195 ILE H N 1
ATOM 1489 C CA . ILE A 1 202 ? 7.794 20.791 97.342 1.00 11.27 195 ILE H CA 1
ATOM 1490 C C . ILE A 1 202 ? 8.484 21.015 96.009 1.00 10.70 195 ILE H C 1
ATOM 1491 O O . ILE A 1 202 ? 7.836 21.283 94.999 1.00 11.42 195 ILE H O 1
ATOM 1496 N N . CYS A 1 203 ? 9.803 20.925 95.995 1.00 9.58 196 CYS H N 1
ATOM 1497 C CA . CYS A 1 203 ? 10.497 21.007 94.725 1.00 11.85 196 CYS H CA 1
ATOM 1498 C C . CYS A 1 203 ? 10.755 19.608 94.179 1.00 11.63 196 CYS H C 1
ATOM 1499 O O . CYS A 1 203 ? 11.062 18.678 94.928 1.00 12.98 196 CYS H O 1
ATOM 1502 N N . ASN A 1 204 ? 10.604 19.471 92.869 1.00 10.42 197 ASN H N 1
ATOM 1503 C CA . ASN A 1 204 ? 10.787 18.199 92.185 1.00 9.78 197 ASN H CA 1
ATOM 1504 C C . ASN A 1 204 ? 11.956 18.332 91.225 1.00 10.55 197 ASN H C 1
ATOM 1505 O O . ASN A 1 204 ? 11.889 19.083 90.253 1.00 12.98 197 ASN H O 1
ATOM 1510 N N . VAL A 1 205 ? 13.039 17.624 91.517 1.00 9.69 198 VAL H N 1
ATOM 1511 C CA . VAL A 1 205 ? 14.256 17.737 90.732 1.00 8.97 198 VAL H CA 1
ATOM 1512 C C . VAL A 1 205 ? 14.457 16.466 89.926 1.00 10.36 198 VAL H C 1
ATOM 1513 O O . VAL A 1 205 ? 14.400 15.363 90.466 1.00 11.94 198 VAL H O 1
ATOM 1517 N N . ASN A 1 206 ? 14.677 16.627 88.629 1.00 10.25 199 ASN H N 1
ATOM 1518 C CA . ASN A 1 206 ? 14.927 15.497 87.748 1.00 13.02 199 ASN H CA 1
ATOM 1519 C C . ASN A 1 206 ? 16.329 15.582 87.155 1.00 11.27 199 ASN H C 1
ATOM 1520 O O . ASN A 1 206 ? 16.672 16.562 86.495 1.00 11.99 199 ASN H O 1
ATOM 1525 N N . HIS A 1 207 ? 17.142 14.562 87.409 1.00 9.88 200 HIS H N 1
ATOM 1526 C CA . HIS A 1 207 ? 18.440 14.442 86.758 1.00 9.43 200 HIS H CA 1
ATOM 1527 C C . HIS A 1 207 ? 18.502 13.128 85.988 1.00 10.25 200 HIS H C 1
ATOM 1528 O O . HIS A 1 207 ? 19.046 12.119 86.461 1.00 10.05 200 HIS H O 1
ATOM 1535 N N . LYS A 1 208 ? 17.916 13.142 84.796 1.00 12.33 201 LYS H N 1
ATOM 1536 C CA . LYS A 1 208 ? 17.857 11.949 83.960 1.00 11.69 201 LYS H CA 1
ATOM 1537 C C . LYS A 1 208 ? 19.214 11.314 83.624 1.00 11.81 201 LYS H C 1
ATOM 1538 O O . LYS A 1 208 ? 19.291 10.094 83.551 1.00 12.77 201 LYS H O 1
ATOM 1544 N N . PRO A 1 209 ? 20.280 12.120 83.417 1.00 12.85 202 PRO H N 1
ATOM 1545 C CA . PRO A 1 209 ? 21.558 11.458 83.115 1.00 14.17 202 PRO H CA 1
ATOM 1546 C C . PRO A 1 209 ? 21.980 10.391 84.130 1.00 12.91 202 PRO H C 1
ATOM 1547 O O . PRO A 1 209 ? 22.565 9.384 83.739 1.00 15.18 202 PRO H O 1
ATOM 1551 N N . SER A 1 210 ? 21.674 10.603 85.406 1.00 11.54 203 SER H N 1
ATOM 1552 C CA . SER A 1 210 ? 22.035 9.648 86.452 1.00 11.69 203 SER H CA 1
ATOM 1553 C C . SER A 1 210 ? 20.839 8.811 86.892 1.00 13.48 203 SER H C 1
ATOM 1554 O O . SER A 1 210 ? 20.952 8.007 87.821 1.00 14.98 203 SER H O 1
ATOM 1557 N N . ASN A 1 211 ? 19.699 9.012 86.233 1.00 12.95 204 ASN H N 1
ATOM 1558 C CA . ASN A 1 211 ? 18.447 8.349 86.610 1.00 12.20 204 ASN H CA 1
ATOM 1559 C C . ASN A 1 211 ? 18.057 8.635 88.063 1.00 13.14 204 ASN H C 1
ATOM 1560 O O . ASN A 1 211 ? 17.642 7.729 88.789 1.00 13.65 204 ASN H O 1
ATOM 1565 N N . THR A 1 212 ? 18.196 9.895 88.473 1.00 11.91 205 THR H N 1
ATOM 1566 C CA . THR A 1 212 ? 17.855 10.317 89.829 1.00 12.23 205 THR H CA 1
ATOM 1567 C C . THR A 1 212 ? 16.699 11.311 89.803 1.00 12.28 205 THR H C 1
ATOM 1568 O O . THR A 1 212 ? 16.646 12.176 88.933 1.00 13.39 205 THR H O 1
ATOM 1572 N N . LYS A 1 213 ? 15.771 11.173 90.747 1.00 11.16 206 LYS H N 1
ATOM 1573 C CA . LYS A 1 213 ? 14.717 12.163 90.963 1.00 12.01 206 LYS H CA 1
ATOM 1574 C C . LYS A 1 213 ? 14.604 12.459 92.449 1.00 11.75 206 LYS H C 1
ATOM 1575 O O . LYS A 1 213 ? 14.663 11.547 93.268 1.00 14.47 206 LYS H O 1
ATOM 1581 N N . VAL A 1 214 ? 14.442 13.729 92.805 1.00 10.88 207 VAL H N 1
ATOM 1582 C CA . VAL A 1 214 ? 14.330 14.088 94.214 1.00 10.76 207 VAL H CA 1
ATOM 1583 C C . VAL A 1 214 ? 13.118 14.978 94.450 1.00 10.82 207 VAL H C 1
ATOM 1584 O O . VAL A 1 214 ? 12.858 15.898 93.675 1.00 13.04 207 VAL H O 1
ATOM 1588 N N . ASP A 1 215 ? 12.362 14.682 95.502 1.00 10.26 208 ASP H N 1
ATOM 1589 C CA . ASP A 1 215 ? 11.310 15.571 95.983 1.00 13.14 208 ASP H CA 1
ATOM 1590 C C . ASP A 1 215 ? 11.703 16.064 97.363 1.00 12.99 208 ASP H C 1
ATOM 1591 O O . ASP A 1 215 ? 11.964 15.260 98.261 1.00 15.73 208 ASP H O 1
ATOM 1596 N N . LYS A 1 216 ? 11.742 17.380 97.539 1.00 13.67 209 LYS H N 1
ATOM 1597 C CA . LYS A 1 216 ? 12.098 17.958 98.829 1.00 13.75 209 LYS H CA 1
ATOM 1598 C C . LYS A 1 216 ? 11.053 18.957 99.290 1.00 12.58 209 LYS H C 1
ATOM 1599 O O . LYS A 1 216 ? 10.753 19.921 98.585 1.00 13.06 209 LYS H O 1
ATOM 1605 N N . ARG A 1 217 ? 10.505 18.724 100.477 1.00 12.04 210 ARG H N 1
ATOM 1606 C CA . ARG A 1 217 ? 9.577 19.665 101.085 1.00 14.23 210 ARG H CA 1
ATOM 1607 C C . ARG A 1 217 ? 10.362 20.841 101.646 1.00 14.59 210 ARG H C 1
ATOM 1608 O O . ARG A 1 217 ? 11.394 20.657 102.287 1.00 15.66 210 ARG H O 1
ATOM 1616 N N . VAL A 1 218 ? 9.883 22.051 101.387 1.00 12.35 211 VAL H N 1
ATOM 1617 C CA . VAL A 1 218 ? 10.542 23.250 101.878 1.00 13.67 211 VAL H CA 1
ATOM 1618 C C . VAL A 1 218 ? 9.632 23.949 102.877 1.00 16.71 211 VAL H C 1
ATOM 1619 O O . VAL A 1 218 ? 8.587 24.489 102.513 1.00 17.85 211 VAL H O 1
ATOM 1623 N N . GLU A 1 219 ? 10.033 23.927 104.143 1.00 18.95 212 GLU H N 1
ATOM 1624 C CA . GLU A 1 219 ? 9.218 24.480 105.218 1.00 22.50 212 GLU H CA 1
ATOM 1625 C C . GLU A 1 219 ? 9.878 25.714 105.822 1.00 21.70 212 GLU H C 1
ATOM 1626 O O . GLU A 1 219 ? 11.098 25.856 105.755 1.00 21.48 212 GLU H O 1
ATOM 1632 N N . PRO A 1 220 ? 9.071 26.617 106.410 1.00 23.05 213 PRO H N 1
ATOM 1633 C CA . PRO A 1 220 ? 9.609 27.820 107.055 1.00 25.63 213 PRO H CA 1
ATOM 1634 C C . PRO A 1 220 ? 10.636 27.485 108.134 1.00 27.24 213 PRO H C 1
ATOM 1635 O O . PRO A 1 220 ? 10.499 26.441 108.772 1.00 27.70 213 PRO H O 1
ATOM 1639 N N . ASP B 2 1 ? 50.433 35.826 84.399 1.00 45.53 0 ASP L N 1
ATOM 1640 C CA . ASP B 2 1 ? 49.701 36.572 83.383 1.00 43.10 0 ASP L CA 1
ATOM 1641 C C . ASP B 2 1 ? 50.622 36.971 82.234 1.00 37.05 0 ASP L C 1
ATOM 1642 O O . ASP B 2 1 ? 51.840 36.851 82.339 1.00 37.55 0 ASP L O 1
ATOM 1647 N N . SER B 2 2 ? 50.038 37.442 81.136 1.00 32.03 1 SER L N 1
ATOM 1648 C CA . SER B 2 2 ? 50.814 37.803 79.953 1.00 28.79 1 SER L CA 1
ATOM 1649 C C . SER B 2 2 ? 50.708 39.295 79.656 1.00 25.45 1 SER L C 1
ATOM 1650 O O . SER B 2 2 ? 50.223 40.065 80.487 1.00 2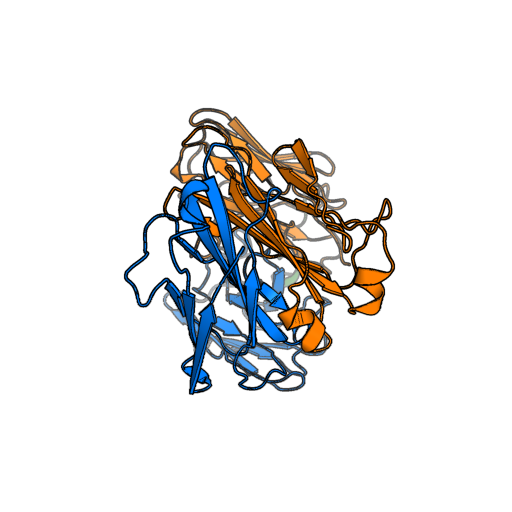6.28 1 SER L O 1
ATOM 1653 N N . TYR B 2 3 ? 51.180 39.702 78.479 1.00 22.80 2 TYR L N 1
ATOM 1654 C CA . TYR B 2 3 ? 50.982 41.072 78.022 1.00 20.70 2 TYR L CA 1
ATOM 1655 C C . TYR B 2 3 ? 49.485 41.348 77.974 1.00 20.77 2 TYR L C 1
ATOM 1656 O O . TYR B 2 3 ? 48.712 40.532 77.465 1.00 21.57 2 TYR L O 1
ATOM 1665 N N . GLU B 2 4 ? 49.077 42.493 78.508 1.00 20.71 3 GLU L N 1
ATOM 1666 C CA . GLU B 2 4 ? 47.663 42.727 78.786 1.00 22.61 3 GLU L CA 1
ATOM 1667 C C . GLU B 2 4 ? 47.086 43.990 78.143 1.00 19.42 3 GLU L C 1
ATOM 1668 O O . GLU B 2 4 ? 47.699 45.057 78.172 1.00 20.67 3 GLU L O 1
ATOM 1674 N N . LEU B 2 5 ? 45.900 43.848 77.556 1.00 15.96 4 LEU L N 1
ATOM 1675 C CA . LEU B 2 5 ? 45.109 44.987 77.099 1.00 12.55 4 LEU L CA 1
ATOM 1676 C C . LEU B 2 5 ? 43.925 45.132 78.041 1.00 14.17 4 LEU L C 1
ATOM 1677 O O . LEU B 2 5 ? 43.187 44.173 78.265 1.00 17.45 4 LEU L O 1
ATOM 1682 N N . THR B 2 6 ? 43.747 46.327 78.595 1.00 13.24 5 THR L N 1
ATOM 1683 C CA . THR B 2 6 ? 42.740 46.549 79.630 1.00 14.14 5 THR L CA 1
ATOM 1684 C C . THR B 2 6 ? 41.538 47.336 79.106 1.00 12.86 5 THR L C 1
ATOM 1685 O O . THR B 2 6 ? 41.691 48.449 78.605 1.00 13.83 5 THR L O 1
ATOM 1689 N N . GLN B 2 7 ? 40.349 46.747 79.239 1.00 13.11 6 GLN L N 1
ATOM 1690 C CA . GLN B 2 7 ? 39.091 47.369 78.827 1.00 12.33 6 GLN L CA 1
ATOM 1691 C C . GLN B 2 7 ? 38.143 47.473 80.013 1.00 13.23 6 GLN L C 1
ATOM 1692 O O . GLN B 2 7 ? 38.198 46.649 80.920 1.00 15.62 6 GLN L O 1
ATOM 1698 N N . PRO B 2 8 ? 37.249 48.475 80.001 1.00 13.11 7 PRO L N 1
ATOM 1699 C CA . PRO B 2 8 ? 36.190 48.504 81.015 1.00 13.97 7 PRO L CA 1
ATOM 1700 C C . PRO B 2 8 ? 35.273 47.302 80.822 1.00 13.65 7 PRO L C 1
ATOM 1701 O O . PRO B 2 8 ? 34.962 46.955 79.685 1.00 13.31 7 PRO L O 1
ATOM 1705 N N . PRO B 2 9 ? 34.863 46.651 81.916 1.00 13.50 8 PRO L N 1
ATOM 1706 C CA . PRO B 2 9 ? 34.006 45.470 81.756 1.00 14.52 8 PRO L CA 1
ATOM 1707 C C . PRO B 2 9 ? 32.655 45.787 81.116 1.00 13.78 8 PRO L C 1
ATOM 1708 O O . PRO B 2 9 ? 32.105 44.942 80.403 1.00 14.00 8 PRO L O 1
ATOM 1712 N N . SER B 2 10 ? 32.136 46.988 81.352 1.00 13.14 9 SER L N 1
ATOM 1713 C CA . SER B 2 10 ? 30.797 47.342 80.889 1.00 13.68 9 SER L CA 1
ATOM 1714 C C . SER B 2 10 ? 30.665 48.826 80.559 1.00 12.17 9 SER L C 1
ATOM 1715 O O . SER B 2 10 ? 31.180 49.680 81.283 1.00 13.00 9 SER L O 1
ATOM 1718 N N . VAL B 2 11 ? 29.991 49.119 79.451 1.00 10.89 11 VAL L N 1
ATOM 1719 C CA . VAL B 2 11 ? 29.639 50.484 79.078 1.00 11.14 11 VAL L CA 1
ATOM 1720 C C . VAL B 2 11 ? 28.175 50.484 78.659 1.00 11.39 11 VAL L C 1
ATOM 1721 O O . VAL B 2 11 ? 27.731 49.571 77.962 1.00 11.00 11 VAL L O 1
ATOM 1725 N N . SER B 2 12 ? 27.412 51.481 79.098 1.00 10.79 12 SER L N 1
ATOM 1726 C CA . SER B 2 12 ? 26.026 51.593 78.660 1.00 12.65 12 SER L CA 1
ATOM 1727 C C . SER B 2 12 ? 25.740 52.976 78.091 1.00 15.42 12 SER L C 1
ATOM 1728 O O . SER B 2 12 ? 26.239 53.985 78.591 1.00 21.04 12 SER L O 1
ATOM 1731 N N . VAL B 2 13 ? 24.932 53.001 77.039 1.00 11.85 13 VAL L N 1
ATOM 1732 C CA . VAL B 2 13 ? 24.650 54.212 76.286 1.00 13.29 13 VAL L CA 1
ATOM 1733 C C . VAL B 2 13 ? 23.164 54.207 75.922 1.00 13.55 13 VAL L C 1
ATOM 1734 O O . VAL B 2 13 ? 22.591 53.149 75.671 1.00 14.16 13 VAL L O 1
ATOM 1738 N N . SER B 2 14 ? 22.532 55.378 75.930 1.00 13.64 14 SER L N 1
ATOM 1739 C CA . SER B 2 14 ? 21.168 55.503 75.440 1.00 14.71 14 SER L CA 1
ATOM 1740 C C . SER B 2 14 ? 21.212 55.548 73.921 1.00 14.54 14 SER L C 1
ATOM 1741 O O . SER B 2 14 ? 22.199 56.007 73.349 1.00 15.79 14 SER L O 1
ATOM 1744 N N . PRO B 2 15 ? 20.146 55.068 73.258 1.00 15.65 15 PRO L N 1
ATOM 1745 C CA . PRO B 2 15 ? 20.112 55.137 71.793 1.00 14.97 15 PRO L CA 1
ATOM 1746 C C . PRO B 2 15 ? 20.309 56.568 71.305 1.00 14.14 15 PRO L C 1
ATOM 1747 O O . PRO B 2 15 ? 19.699 57.493 71.836 1.00 16.47 15 PRO L O 1
ATOM 1751 N N . GLY B 2 16 ? 21.182 56.741 70.319 1.00 16.44 16 GLY L N 1
ATOM 1752 C CA . GLY B 2 16 ? 21.448 58.054 69.769 1.00 18.13 16 GLY L CA 1
ATOM 1753 C C . GLY B 2 16 ? 22.603 58.782 70.430 1.00 20.42 16 GLY L C 1
ATOM 1754 O O . GLY B 2 16 ? 23.089 59.779 69.898 1.00 23.54 16 GLY L O 1
ATOM 1755 N N . GLN B 2 17 ? 23.033 58.300 71.594 1.00 20.50 17 GLN L N 1
ATOM 1756 C CA . GLN B 2 17 ? 24.181 58.887 72.281 1.00 19.79 17 GLN L CA 1
ATOM 1757 C C . GLN B 2 17 ? 25.477 58.275 71.763 1.00 18.87 17 GLN L C 1
ATOM 1758 O O . GLN B 2 17 ? 25.466 57.281 71.032 1.00 18.28 17 GLN L O 1
ATOM 1764 N N . THR B 2 18 ? 26.599 58.861 72.161 1.00 17.89 18 THR L N 1
ATOM 1765 C CA . THR B 2 18 ? 27.900 58.367 71.736 1.00 16.64 18 THR L CA 1
ATOM 1766 C C . THR B 2 18 ? 28.509 57.435 72.777 1.00 15.96 18 THR L C 1
ATOM 1767 O O . THR B 2 18 ? 28.591 57.775 73.955 1.00 19.38 18 THR L O 1
ATOM 1771 N N . ALA B 2 19 ? 28.916 56.251 72.332 1.00 13.55 19 ALA L N 1
ATOM 1772 C CA . ALA B 2 19 ? 29.589 55.291 73.194 1.00 13.58 19 ALA L CA 1
ATOM 1773 C C . ALA B 2 19 ? 31.086 55.327 72.932 1.00 12.81 19 ALA L C 1
ATOM 1774 O O . ALA B 2 19 ? 31.522 55.393 71.785 1.00 15.44 19 ALA L O 1
ATOM 1776 N N . ARG B 2 20 ? 31.868 55.287 74.005 1.00 13.31 20 ARG L N 1
ATOM 1777 C CA . ARG B 2 20 ? 33.314 55.190 73.888 1.00 13.75 20 ARG L CA 1
ATOM 1778 C C . ARG B 2 20 ? 33.810 54.000 74.694 1.00 13.41 20 ARG L C 1
ATOM 1779 O O . ARG B 2 20 ? 33.476 53.849 75.871 1.00 15.79 20 ARG L O 1
ATOM 1787 N N . ILE B 2 21 ? 34.591 53.143 74.048 1.00 10.04 21 ILE L N 1
ATOM 1788 C CA . ILE B 2 21 ? 35.181 52.000 74.720 1.00 10.19 21 ILE L CA 1
ATOM 1789 C C . ILE B 2 21 ? 36.691 52.092 74.607 1.00 11.90 21 ILE L C 1
ATOM 1790 O O . ILE B 2 21 ? 37.241 52.143 73.507 1.00 12.28 21 ILE L O 1
ATOM 1795 N N . THR B 2 22 ? 37.356 52.114 75.753 1.00 13.84 22 THR L N 1
ATOM 1796 C CA . THR B 2 22 ? 38.800 52.282 75.784 1.00 14.13 22 THR L CA 1
ATOM 1797 C C . THR B 2 22 ? 39.523 50.948 75.918 1.00 14.61 22 THR L C 1
ATOM 1798 O O . THR B 2 22 ? 38.964 49.954 76.398 1.00 13.59 22 THR L O 1
ATOM 1802 N N . CYS B 2 23 ? 40.776 50.951 75.479 1.00 12.24 23 CYS L N 1
ATOM 1803 C CA . CYS B 2 23 ? 41.642 49.789 75.494 1.00 13.36 23 CYS L CA 1
ATOM 1804 C C . CYS B 2 23 ? 43.040 50.306 75.801 1.00 12.95 23 CYS L C 1
ATOM 1805 O O . CYS B 2 23 ? 43.640 50.976 74.966 1.00 13.89 23 CYS L O 1
ATOM 1808 N N . SER B 2 24 ? 43.549 50.020 76.996 1.00 11.89 24 SER L N 1
ATOM 1809 C CA . SER B 2 24 ? 44.883 50.486 77.368 1.00 14.79 24 SER L CA 1
ATOM 1810 C C . SER B 2 24 ? 45.918 49.369 77.279 1.00 15.81 24 SER L C 1
ATOM 1811 O O . SER B 2 24 ? 45.695 48.252 77.750 1.00 15.61 24 SER L O 1
ATOM 1814 N N . GLY B 2 25 ? 47.053 49.689 76.666 1.00 14.10 25 GLY L N 1
ATOM 1815 C CA . GLY B 2 25 ? 48.124 48.730 76.468 1.00 14.11 25 GLY L CA 1
ATOM 1816 C C . GLY B 2 25 ? 49.458 49.425 76.271 1.00 14.30 25 GLY L C 1
ATOM 1817 O O . GLY B 2 25 ? 49.553 50.384 75.508 1.00 14.37 25 GLY L O 1
ATOM 1818 N N . ASP B 2 26 ? 50.492 48.932 76.948 1.00 13.95 26 ASP L N 1
ATOM 1819 C CA . ASP B 2 26 ? 51.803 49.584 76.930 1.00 14.42 26 ASP L CA 1
ATOM 1820 C C . ASP B 2 26 ? 52.442 49.644 75.543 1.00 14.02 26 ASP L C 1
ATOM 1821 O O . ASP B 2 26 ? 53.254 50.526 75.272 1.00 15.98 26 ASP L O 1
ATOM 1826 N N . ALA B 2 27 ? 52.081 48.712 74.666 1.00 13.42 27 ALA L N 1
ATOM 1827 C CA . ALA B 2 27 ? 52.725 48.640 73.358 1.00 14.01 27 ALA L CA 1
ATOM 1828 C C . ALA B 2 27 ? 51.936 49.330 72.248 1.00 13.58 27 ALA L C 1
ATOM 1829 O O . ALA B 2 27 ? 52.373 49.359 71.100 1.00 14.28 27 ALA L O 1
ATOM 1831 N N . LEU B 2 28 ? 50.784 49.897 72.590 1.00 11.79 28 LEU L N 1
ATOM 1832 C CA . LEU B 2 28 ? 49.956 50.570 71.593 1.00 12.06 28 LEU L CA 1
ATOM 1833 C C . LEU B 2 28 ? 50.609 51.718 70.796 1.00 13.03 28 LEU L C 1
ATOM 1834 O O . LEU B 2 28 ? 50.255 51.917 69.636 1.00 14.28 28 LEU L O 1
ATOM 1839 N N . PRO B 2 29 ? 51.559 52.471 71.395 1.00 13.32 29 PRO L N 1
ATOM 1840 C CA . PRO B 2 29 ? 52.239 53.469 70.553 1.00 13.82 29 PRO L CA 1
ATOM 1841 C C . PRO B 2 29 ? 52.976 52.884 69.343 1.00 15.07 29 PRO L C 1
ATOM 1842 O O . PRO B 2 29 ? 53.218 53.610 68.379 1.00 17.74 29 PRO L O 1
ATOM 1846 N N . LYS B 2 30 ? 53.326 51.599 69.391 1.00 13.83 30 LYS L N 1
ATOM 1847 C CA . LYS B 2 30 ? 54.143 50.988 68.343 1.00 12.75 30 LYS L CA 1
ATOM 1848 C C . LYS B 2 30 ? 53.452 49.832 67.620 1.00 11.60 30 LYS L C 1
ATOM 1849 O O . LYS B 2 30 ? 54.031 49.220 66.718 1.00 13.10 30 LYS L O 1
ATOM 1855 N N . ASN B 2 31 ? 52.221 49.532 68.024 1.00 10.83 31 ASN L N 1
ATOM 1856 C CA . ASN B 2 31 ? 51.482 48.396 67.484 1.00 10.83 31 ASN L CA 1
ATOM 1857 C C . ASN B 2 31 ? 50.019 48.758 67.291 1.00 10.45 31 ASN L C 1
ATOM 1858 O O . ASN B 2 31 ? 49.393 49.317 68.192 1.00 11.32 31 ASN L O 1
ATOM 1863 N N . TYR B 2 32 ? 49.483 48.446 66.113 1.00 10.17 32 TYR L N 1
ATOM 1864 C CA . TYR B 2 32 ? 48.100 48.784 65.787 1.00 9.58 32 TYR L CA 1
ATOM 1865 C C . TYR B 2 32 ? 47.089 48.083 66.679 1.00 10.02 32 TYR L C 1
ATOM 1866 O O . TYR B 2 32 ? 47.316 46.958 67.134 1.00 9.59 32 TYR L O 1
ATOM 1875 N N . ALA B 2 33 ? 45.969 48.760 66.904 1.00 10.65 33 ALA L N 1
ATOM 1876 C CA . ALA B 2 33 ? 44.820 48.180 67.584 1.00 10.01 33 ALA L CA 1
ATOM 1877 C C . ALA B 2 33 ? 43.756 47.764 66.576 1.00 10.55 33 ALA L C 1
ATOM 1878 O O . ALA B 2 33 ? 43.585 48.390 65.525 1.00 10.69 33 ALA L O 1
ATOM 1880 N N . TYR B 2 34 ? 43.042 46.695 66.909 1.00 8.82 34 TYR L N 1
ATOM 1881 C CA . TYR B 2 34 ? 41.976 46.170 66.073 1.00 8.39 34 TYR L CA 1
ATOM 1882 C C . TYR B 2 34 ? 40.800 45.911 66.990 1.00 9.09 34 TYR L C 1
ATOM 1883 O O . TYR B 2 34 ? 40.991 45.605 68.167 1.00 9.90 34 TYR L O 1
ATOM 1892 N N . TRP B 2 35 ? 39.585 46.039 66.461 1.00 6.94 35 TRP L N 1
ATOM 1893 C CA . TRP B 2 35 ? 38.384 45.892 67.275 1.00 7.95 35 TRP L CA 1
ATOM 1894 C C . TRP B 2 35 ? 37.424 44.882 66.662 1.00 7.85 35 TRP L C 1
ATOM 1895 O O . TRP B 2 35 ? 37.173 44.907 65.447 1.00 8.93 35 TRP L O 1
ATOM 1906 N N . TYR B 2 36 ? 36.898 43.999 67.508 1.00 7.17 36 TYR L N 1
ATOM 1907 C CA . TYR B 2 36 ? 35.909 42.998 67.103 1.00 8.17 36 TYR L CA 1
ATOM 1908 C C . TYR B 2 36 ? 34.618 43.171 67.879 1.00 9.96 36 TYR L C 1
ATOM 1909 O O . TYR B 2 36 ? 34.633 43.470 69.074 1.00 10.20 36 TYR L O 1
ATOM 1918 N N . GLN B 2 37 ? 33.509 42.986 67.172 1.00 8.45 37 GLN L N 1
ATOM 1919 C CA . GLN B 2 37 ? 32.173 43.016 67.742 1.00 9.03 37 GLN L CA 1
ATOM 1920 C C . GLN B 2 37 ? 31.650 41.589 67.798 1.00 9.33 37 GLN L C 1
ATOM 1921 O O . GLN B 2 37 ? 31.720 40.862 66.807 1.00 10.79 37 GLN L O 1
ATOM 1927 N N . GLN B 2 38 ? 31.115 41.182 68.944 1.00 8.45 38 GLN L N 1
ATOM 1928 C CA . GLN B 2 38 ? 30.541 39.845 69.061 1.00 8.69 38 GLN L CA 1
ATOM 1929 C C . GLN B 2 38 ? 29.174 39.894 69.725 1.00 10.20 38 GLN L C 1
ATOM 1930 O O . GLN B 2 38 ? 29.049 40.247 70.898 1.00 10.92 38 GLN L O 1
ATOM 1936 N N . LYS B 2 39 ? 28.150 39.538 68.962 1.00 12.92 39 LYS L N 1
ATOM 1937 C CA . LYS B 2 39 ? 26.804 39.436 69.508 1.00 17.26 39 LYS L CA 1
ATOM 1938 C C . LYS B 2 39 ? 26.574 38.044 70.081 1.00 19.12 39 LYS L C 1
ATOM 1939 O O . LYS B 2 39 ? 27.236 37.088 69.684 1.00 18.24 39 LYS L O 1
ATOM 1945 N N . SER B 2 40 ? 25.635 37.935 71.017 1.00 22.20 40 SER L N 1
ATOM 1946 C CA . SER B 2 40 ? 25.352 36.661 71.673 1.00 25.67 40 SER L CA 1
ATOM 1947 C C . SER B 2 40 ? 25.043 35.556 70.665 1.00 24.37 40 SER L C 1
ATOM 1948 O O . SER B 2 40 ? 24.239 35.738 69.751 1.00 25.27 40 SER L O 1
ATOM 1951 N N . GLY B 2 41 ? 25.712 34.420 70.821 1.00 24.77 41 GLY L N 1
ATOM 1952 C CA . GLY B 2 41 ? 25.500 33.284 69.947 1.00 24.71 41 GLY L CA 1
ATOM 1953 C C . GLY B 2 41 ? 26.144 33.394 68.576 1.00 24.18 41 GLY L C 1
ATOM 1954 O O . GLY B 2 41 ? 25.924 32.539 67.722 1.00 25.23 41 GLY L O 1
ATOM 1955 N N . GLN B 2 42 ? 26.941 34.437 68.360 1.00 20.00 42 GLN L N 1
ATOM 1956 C CA . GLN B 2 42 ? 27.592 34.636 67.066 1.00 19.45 42 GLN L CA 1
ATOM 1957 C C . GLN B 2 42 ? 29.112 34.685 67.180 1.00 16.44 42 GLN L C 1
ATOM 1958 O O . GLN B 2 42 ? 29.657 34.935 68.254 1.00 15.56 42 GLN L O 1
ATOM 1964 N N . ALA B 2 43 ? 29.794 34.452 66.062 1.00 16.06 43 ALA L N 1
ATOM 1965 C CA . ALA B 2 43 ? 31.237 34.631 65.996 1.00 14.42 43 ALA L CA 1
ATOM 1966 C C . ALA B 2 43 ? 31.556 36.122 65.934 1.00 13.14 43 ALA L C 1
ATOM 1967 O O . ALA B 2 43 ? 30.707 36.922 65.539 1.00 13.65 43 ALA L O 1
ATOM 1969 N N . PRO B 2 44 ? 32.777 36.506 66.331 1.00 13.23 44 PRO L N 1
ATOM 1970 C CA . PRO B 2 44 ? 33.158 37.919 66.260 1.00 11.07 44 PRO L CA 1
ATOM 1971 C C . PRO B 2 44 ? 33.244 38.427 64.820 1.00 10.77 44 PRO L C 1
ATOM 1972 O O . PRO B 2 44 ? 33.389 37.636 63.884 1.00 13.08 44 PRO L O 1
ATOM 1976 N N . VAL B 2 45 ? 33.154 39.746 64.669 1.00 9.45 45 VAL L N 1
ATOM 1977 C CA . VAL B 2 45 ? 33.255 40.423 63.384 1.00 11.36 45 VAL L CA 1
ATOM 1978 C C . VAL B 2 45 ? 34.220 41.594 63.541 1.00 11.08 45 VAL L C 1
ATOM 1979 O O . VAL B 2 45 ? 34.104 42.376 64.482 1.00 10.44 45 VAL L O 1
ATOM 1983 N N . LEU B 2 46 ? 35.172 41.718 62.625 1.00 10.23 46 LEU L N 1
ATOM 1984 C CA . LEU B 2 46 ? 36.102 42.841 62.628 1.00 9.38 46 LEU L CA 1
ATOM 1985 C C . LEU B 2 46 ? 35.383 44.151 62.292 1.00 10.30 46 LEU L C 1
ATOM 1986 O O . LEU B 2 46 ? 34.726 44.249 61.252 1.00 11.16 46 LEU L O 1
ATOM 1991 N N . VAL B 2 47 ? 35.505 45.156 63.160 1.00 9.85 47 VAL L N 1
ATOM 1992 C CA . VAL B 2 47 ? 34.843 46.444 62.911 1.00 8.92 47 VAL L CA 1
ATOM 1993 C C . VAL B 2 47 ? 35.796 47.629 62.703 1.00 9.14 47 VAL L C 1
ATOM 1994 O O . VAL B 2 47 ? 35.431 48.605 62.046 1.00 11.25 47 VAL L O 1
ATOM 1998 N N . ILE B 2 48 ? 37.003 47.539 63.257 1.00 9.77 48 ILE L N 1
ATOM 1999 C CA . ILE B 2 48 ? 38.039 48.552 63.049 1.00 9.57 48 ILE L CA 1
ATOM 2000 C C . ILE B 2 48 ? 39.388 47.856 62.940 1.00 9.86 48 ILE L C 1
ATOM 2001 O O . ILE B 2 48 ? 39.687 46.965 63.731 1.00 10.46 48 ILE L O 1
ATOM 2006 N N . TYR B 2 49 ? 40.192 48.250 61.955 1.00 9.39 49 TYR L N 1
ATOM 2007 C CA . TYR B 2 49 ? 41.557 47.739 61.837 1.00 11.12 49 TYR L CA 1
ATOM 2008 C C . TYR B 2 49 ? 42.568 48.870 61.718 1.00 10.76 49 TYR L C 1
ATOM 2009 O O . TYR B 2 49 ? 42.229 49.976 61.289 1.00 11.22 49 TYR L O 1
ATOM 2018 N N . GLU B 2 50 ? 43.810 48.585 62.109 1.00 10.60 50 GLU L N 1
ATOM 2019 C CA . GLU B 2 50 ? 44.900 49.559 62.033 1.00 11.45 50 GLU L CA 1
ATOM 2020 C C . GLU B 2 50 ? 44.531 50.886 62.697 1.00 12.83 50 GLU L C 1
ATOM 2021 O O . GLU B 2 50 ? 44.644 51.955 62.093 1.00 14.87 50 GLU L O 1
ATOM 2027 N N . ASP B 2 51 ? 44.074 50.780 63.945 1.00 11.29 51 ASP L N 1
ATOM 2028 C CA . ASP B 2 51 ? 43.682 51.911 64.796 1.00 11.92 51 ASP L CA 1
ATOM 2029 C C . ASP B 2 51 ? 42.375 52.596 64.388 1.00 12.32 51 ASP L C 1
ATOM 2030 O O . ASP B 2 51 ? 41.509 52.838 65.230 1.00 12.53 51 ASP L O 1
ATOM 2035 N N . SER B 2 52 ? 42.232 52.908 63.102 1.00 13.42 52 SER L N 1
ATOM 2036 C CA . SER B 2 52 ? 41.185 53.835 62.675 1.00 12.95 52 SER L CA 1
ATOM 2037 C C . SER B 2 52 ? 40.476 53.494 61.366 1.00 12.99 52 SER L C 1
ATOM 2038 O O . SER B 2 52 ? 39.603 54.246 60.932 1.00 16.00 52 SER L O 1
ATOM 2041 N N . LYS B 2 53 ? 40.846 52.388 60.730 1.00 12.22 53 LYS L N 1
ATOM 2042 C CA . LYS B 2 53 ? 40.257 52.054 59.433 1.00 12.16 53 LYS L CA 1
ATOM 2043 C C . LYS B 2 53 ? 39.023 51.179 59.581 1.00 12.40 53 LYS L C 1
ATOM 2044 O O . LYS B 2 53 ? 38.962 50.313 60.447 1.00 11.89 53 LYS L O 1
ATOM 2050 N N . ARG B 2 54 ? 38.043 51.408 58.718 1.00 14.43 54 ARG L N 1
ATOM 2051 C CA . ARG B 2 54 ? 36.795 50.672 58.773 1.00 14.30 54 ARG L CA 1
ATOM 2052 C C . ARG B 2 54 ? 36.709 49.700 57.599 1.00 14.64 54 ARG L C 1
ATOM 2053 O O . ARG B 2 54 ? 36.881 50.105 56.451 1.00 16.76 54 ARG L O 1
ATOM 2061 N N . PRO B 2 55 ? 36.452 48.412 57.884 1.00 13.85 55 PRO L N 1
ATOM 2062 C CA . PRO B 2 55 ? 36.210 47.454 56.798 1.00 15.32 55 PRO L CA 1
ATOM 2063 C C . PRO B 2 55 ? 34.917 47.777 56.058 1.00 16.78 55 PRO L C 1
ATOM 2064 O O . PRO B 2 55 ? 34.051 48.462 56.602 1.00 15.95 55 PRO L O 1
ATOM 2068 N N . SER B 2 56 ? 34.785 47.280 54.833 1.00 20.05 56 SER L N 1
ATOM 2069 C CA . SER B 2 56 ? 33.546 47.440 54.079 1.00 21.93 56 SER L CA 1
ATOM 2070 C C . SER B 2 56 ? 32.389 46.782 54.825 1.00 23.47 56 SER L C 1
ATOM 2071 O O . SER B 2 56 ? 32.557 45.728 55.433 1.00 26.20 56 SER L O 1
ATOM 2074 N N . GLY B 2 57 ? 31.218 47.407 54.783 1.00 22.52 57 GLY L N 1
ATOM 2075 C CA . GLY B 2 57 ? 30.052 46.852 55.446 1.00 23.83 57 GLY L CA 1
ATOM 2076 C C . GLY B 2 57 ? 29.865 47.328 56.873 1.00 23.60 57 GLY L C 1
ATOM 2077 O O . GLY B 2 57 ? 28.833 47.070 57.491 1.00 27.08 57 GLY L O 1
ATOM 2078 N N . ILE B 2 58 ? 30.865 48.019 57.407 1.00 19.76 58 ILE L N 1
ATOM 2079 C CA . ILE B 2 58 ? 30.758 48.583 58.746 1.00 17.19 58 ILE L CA 1
ATOM 2080 C C . ILE B 2 58 ? 30.288 50.037 58.663 1.00 16.60 58 ILE L C 1
ATOM 2081 O O . ILE B 2 58 ? 30.901 50.851 57.974 1.00 18.76 58 ILE L O 1
ATOM 2086 N N . PRO B 2 59 ? 29.188 50.362 59.363 1.00 17.54 59 PRO L N 1
ATOM 2087 C CA . PRO B 2 59 ? 28.579 51.697 59.317 1.00 19.46 59 PRO L CA 1
ATOM 2088 C C . PRO B 2 59 ? 29.537 52.802 59.744 1.00 18.21 59 PRO L C 1
ATOM 2089 O O . PRO B 2 59 ? 30.386 52.587 60.608 1.00 17.94 59 PRO L O 1
ATOM 2093 N N . GLU B 2 60 ? 29.370 53.982 59.158 1.00 19.66 60 GLU L N 1
ATOM 2094 C CA . GLU B 2 60 ? 30.258 55.112 59.408 1.00 21.92 60 GLU L CA 1
ATOM 2095 C C . GLU B 2 60 ? 30.221 55.623 60.848 1.00 20.34 60 GLU L C 1
ATOM 2096 O O . GLU B 2 60 ? 31.109 56.368 61.264 1.00 20.51 60 GLU L O 1
ATOM 2102 N N . ARG B 2 61 ? 29.206 55.223 61.610 1.00 18.45 61 ARG L N 1
ATOM 2103 C CA . ARG B 2 61 ? 29.111 55.643 63.005 1.00 15.82 61 ARG L CA 1
ATOM 2104 C C . ARG B 2 61 ? 30.204 55.009 63.871 1.00 15.60 61 ARG L C 1
ATOM 2105 O O . ARG B 2 61 ? 30.475 55.482 64.974 1.00 16.08 61 ARG L O 1
ATOM 2113 N N . PHE B 2 62 ? 30.824 53.944 63.367 1.00 13.47 62 PHE L N 1
ATOM 2114 C CA . PHE B 2 62 ? 31.968 53.329 64.037 1.00 13.28 62 PHE L CA 1
ATOM 2115 C C . PHE B 2 62 ? 33.262 54.037 63.654 1.00 13.47 62 PHE L C 1
ATOM 2116 O O . PHE B 2 62 ? 33.549 54.233 62.472 1.00 15.15 62 PHE L O 1
ATOM 2124 N N . SER B 2 63 ? 34.047 54.421 64.651 1.00 13.13 63 SER L N 1
ATOM 2125 C CA . SER B 2 63 ? 35.357 55.000 64.382 1.00 13.37 63 SER L CA 1
ATOM 2126 C C . SER B 2 63 ? 36.353 54.557 65.440 1.00 12.92 63 SER L C 1
ATOM 2127 O O . SER B 2 63 ? 35.969 54.090 66.510 1.00 12.95 63 SER L O 1
ATOM 2130 N N . GLY B 2 64 ? 37.636 54.685 65.126 1.00 11.23 64 GLY L N 1
ATOM 2131 C CA . GLY B 2 64 ? 38.672 54.304 66.061 1.00 12.10 64 GLY L CA 1
ATOM 2132 C C . GLY B 2 64 ? 39.789 55.323 66.121 1.00 13.92 64 GLY L C 1
ATOM 2133 O O . GLY B 2 64 ? 40.055 56.039 65.157 1.00 15.70 64 GLY L O 1
ATOM 2134 N N . SER B 2 65 ? 40.441 55.390 67.273 1.00 14.77 65 SER L N 1
ATOM 2135 C CA . SER B 2 65 ? 41.601 56.247 67.437 1.00 15.37 65 SER L CA 1
ATOM 2136 C C . SER B 2 65 ? 42.575 55.588 68.402 1.00 14.75 65 SER L C 1
ATOM 2137 O O . SER B 2 65 ? 42.205 54.680 69.142 1.00 13.75 65 SER L O 1
ATOM 2140 N N . SER B 2 66 ? 43.826 56.032 68.380 1.00 15.68 66 SER L N 1
ATOM 2141 C CA . SER B 2 66 ? 44.815 55.554 69.334 1.00 17.38 66 SER L CA 1
ATOM 2142 C C . SER B 2 66 ? 45.798 56.669 69.639 1.00 18.16 66 SER L C 1
ATOM 2143 O O . SER B 2 66 ? 46.354 57.275 68.728 1.00 20.94 66 SER L O 1
ATOM 2146 N N . SER B 2 67 ? 45.990 56.950 70.923 1.00 17.58 67 SER L N 1
ATOM 2147 C CA . SER B 2 67 ? 46.938 57.970 71.350 1.00 18.91 67 SER L CA 1
ATOM 2148 C C . SER B 2 67 ? 47.676 57.483 72.58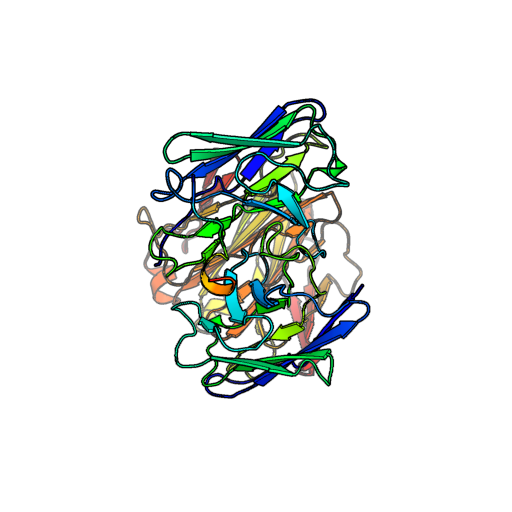5 1.00 17.79 67 SER L C 1
ATOM 2149 O O . SER B 2 67 ? 47.053 57.061 73.560 1.00 18.82 67 SER L O 1
ATOM 2152 N N . GLY B 2 68 ? 49.003 57.549 72.550 1.00 17.74 68 GLY L N 1
ATOM 2153 C CA . GLY B 2 68 ? 49.795 57.004 73.634 1.00 18.87 68 GLY L CA 1
ATOM 2154 C C . GLY B 2 68 ? 49.454 55.547 73.883 1.00 17.67 68 GLY L C 1
ATOM 2155 O O . GLY B 2 68 ? 49.417 54.738 72.956 1.00 18.37 68 GLY L O 1
ATOM 2156 N N . THR B 2 69 ? 49.172 55.216 75.136 1.00 17.83 69 THR L N 1
ATOM 2157 C CA . THR B 2 69 ? 48.891 53.837 75.504 1.00 17.66 69 THR L CA 1
ATOM 2158 C C . THR B 2 69 ? 47.400 53.510 75.533 1.00 17.11 69 THR L C 1
ATOM 2159 O O . THR B 2 69 ? 46.998 52.533 76.159 1.00 17.28 69 THR L O 1
ATOM 2163 N N . MET B 2 70 ? 46.580 54.311 74.855 1.00 14.14 70 MET L N 1
ATOM 2164 C CA . MET B 2 70 ? 45.141 54.055 74.851 1.00 14.72 70 MET L CA 1
ATOM 2165 C C . MET B 2 70 ? 44.518 54.101 73.462 1.00 14.23 70 MET L C 1
ATOM 2166 O O . MET B 2 70 ? 44.668 55.081 72.731 1.00 17.59 70 MET L O 1
ATOM 2171 N N . ALA B 2 71 ? 43.813 53.032 73.112 1.00 11.91 71 ALA L N 1
ATOM 2172 C CA . ALA B 2 71 ? 43.008 53.008 71.897 1.00 11.93 71 ALA L CA 1
ATOM 2173 C C . ALA B 2 71 ? 41.542 53.149 72.281 1.00 13.72 71 ALA L C 1
ATOM 2174 O O . ALA B 2 71 ? 41.122 52.669 73.331 1.00 13.14 71 ALA L O 1
ATOM 2176 N N . THR B 2 72 ? 40.767 53.816 71.435 1.00 11.92 72 THR L N 1
ATOM 2177 C CA . THR B 2 72 ? 39.353 54.025 71.713 1.00 11.63 72 THR L CA 1
ATOM 2178 C C . THR B 2 72 ? 38.497 53.670 70.511 1.00 11.64 72 THR L C 1
ATOM 2179 O O . THR B 2 72 ? 38.781 54.084 69.381 1.00 13.02 72 THR L O 1
ATOM 2183 N N . LEU B 2 73 ? 37.455 52.888 70.768 1.00 10.06 73 LEU L N 1
ATOM 2184 C CA . LEU B 2 73 ? 36.420 52.627 69.784 1.00 9.12 73 LEU L CA 1
ATOM 2185 C C . LEU B 2 73 ? 35.273 53.568 70.101 1.00 10.14 73 LEU L C 1
ATOM 2186 O O . LEU B 2 73 ? 34.786 53.603 71.228 1.00 10.91 73 LEU L O 1
ATOM 2191 N N . THR B 2 74 ? 34.858 54.352 69.116 1.00 11.37 74 THR L N 1
ATOM 2192 C CA . THR B 2 74 ? 33.753 55.277 69.302 1.00 13.84 74 THR L CA 1
ATOM 2193 C C . THR B 2 74 ? 32.591 54.882 68.396 1.00 13.93 74 THR L C 1
ATOM 2194 O O . THR B 2 74 ? 32.774 54.625 67.205 1.00 14.69 74 THR L O 1
ATOM 2198 N N . ILE B 2 75 ? 31.398 54.817 68.973 1.00 12.35 75 ILE L N 1
ATOM 2199 C CA . ILE B 2 75 ? 30.184 54.615 68.198 1.00 13.17 75 ILE L CA 1
ATOM 2200 C C . ILE B 2 75 ? 29.314 55.848 68.380 1.00 15.42 75 ILE L C 1
ATOM 2201 O O . ILE B 2 75 ? 28.723 56.045 69.440 1.00 16.71 75 ILE L O 1
ATOM 2206 N N . SER B 2 76 ? 29.247 56.683 67.350 1.00 17.97 76 SER L N 1
ATOM 2207 C CA . SER B 2 76 ? 28.520 57.947 67.440 1.00 22.68 76 SER L CA 1
ATOM 2208 C C . SER B 2 76 ? 27.081 57.794 66.966 1.00 25.32 76 SER L C 1
ATOM 2209 O O . SER B 2 76 ? 26.832 57.530 65.790 1.00 30.77 76 SER L O 1
ATOM 2212 N N . GLY B 2 77 ? 26.134 57.983 67.879 1.00 22.05 77 GLY L N 1
ATOM 2213 C CA . GLY B 2 77 ? 24.735 57.769 67.567 1.00 20.94 77 GLY L CA 1
ATOM 2214 C C . GLY B 2 77 ? 24.422 56.289 67.645 1.00 20.51 77 GLY L C 1
ATOM 2215 O O . GLY B 2 77 ? 23.985 55.682 66.666 1.00 21.97 77 GLY L O 1
ATOM 2216 N N . ALA B 2 78 ? 24.660 55.710 68.818 1.00 17.93 78 ALA L N 1
ATOM 2217 C CA . ALA B 2 78 ? 24.508 54.272 69.015 1.00 15.14 78 ALA L CA 1
ATOM 2218 C C . ALA B 2 78 ? 23.102 53.785 68.680 1.00 14.62 78 ALA L C 1
ATOM 2219 O O . ALA B 2 78 ? 22.105 54.397 69.070 1.00 16.82 78 ALA L O 1
ATOM 2221 N N . GLN B 2 79 ? 23.038 52.683 67.941 1.00 13.35 79 GLN L N 1
ATOM 2222 C CA . GLN B 2 79 ? 21.770 52.059 67.583 1.00 13.43 79 GLN L CA 1
ATOM 2223 C C . GLN B 2 79 ? 21.617 50.783 68.395 1.00 11.86 79 GLN L C 1
ATOM 2224 O O . GLN B 2 79 ? 22.608 50.220 68.856 1.00 12.34 79 GLN L O 1
ATOM 2230 N N . VAL B 2 80 ? 20.384 50.321 68.575 1.00 14.08 80 VAL L N 1
ATOM 2231 C CA . VAL B 2 80 ? 20.165 49.132 69.400 1.00 14.91 80 VAL L CA 1
ATOM 2232 C C . VAL B 2 80 ? 20.883 47.894 68.855 1.00 15.35 80 VAL L C 1
ATOM 2233 O O . VAL B 2 80 ? 21.329 47.045 69.624 1.00 14.50 80 VAL L O 1
ATOM 2237 N N . GLU B 2 81 ? 21.035 47.811 67.537 1.00 15.37 81 GLU L N 1
ATOM 2238 C CA . GLU B 2 81 ? 21.750 46.688 66.933 1.00 14.94 81 GLU L CA 1
ATOM 2239 C C . GLU B 2 81 ? 23.254 46.697 67.236 1.00 14.53 81 GLU L C 1
ATOM 2240 O O . GLU B 2 81 ? 23.961 45.734 66.929 1.00 15.45 81 GLU L O 1
ATOM 2246 N N . ASP B 2 82 ? 23.738 47.778 67.842 1.00 10.66 82 ASP L N 1
ATOM 2247 C CA . ASP B 2 82 ? 25.146 47.886 68.220 1.00 10.84 82 ASP L CA 1
ATOM 2248 C C . ASP B 2 82 ? 25.441 47.229 69.567 1.00 9.82 82 ASP L C 1
ATOM 2249 O O . ASP B 2 82 ? 26.604 47.118 69.975 1.00 10.23 82 ASP L O 1
ATOM 2254 N N . GLU B 2 83 ? 24.395 46.805 70.269 1.00 10.57 83 GLU L N 1
ATOM 2255 C CA . GLU B 2 83 ? 24.600 46.116 71.535 1.00 11.30 83 GLU L CA 1
ATOM 2256 C C . GLU B 2 83 ? 25.328 44.802 71.280 1.00 11.16 83 GLU L C 1
ATOM 2257 O O . GLU B 2 83 ? 24.887 43.982 70.473 1.00 12.72 83 GLU L O 1
ATOM 2263 N N . ALA B 2 84 ? 26.451 44.622 71.968 1.00 10.27 84 ALA L N 1
ATOM 2264 C CA . ALA B 2 84 ? 27.359 43.513 71.704 1.00 9.32 84 ALA L CA 1
ATOM 2265 C C . ALA B 2 84 ? 28.504 43.566 72.698 1.00 9.80 84 ALA L C 1
ATOM 2266 O O . ALA B 2 84 ? 28.650 44.541 73.436 1.00 10.27 84 ALA L O 1
ATOM 2268 N N . ASP B 2 85 ? 29.327 42.522 72.698 1.00 9.26 85 ASP L N 1
ATOM 2269 C CA . ASP B 2 85 ? 30.612 42.559 73.387 1.00 9.08 85 ASP L CA 1
ATOM 2270 C C . ASP B 2 85 ? 31.657 43.037 72.392 1.00 9.31 85 ASP L C 1
ATOM 2271 O O . ASP B 2 85 ? 31.662 42.608 71.240 1.00 11.16 85 ASP L O 1
ATOM 2276 N N . TYR B 2 86 ? 32.531 43.932 72.833 1.00 8.86 86 TYR L N 1
ATOM 2277 C CA . TYR B 2 86 ? 33.586 44.451 71.979 1.00 8.23 86 TYR L CA 1
ATOM 2278 C C . TYR B 2 86 ? 34.953 44.104 72.542 1.00 8.30 86 TYR L C 1
ATOM 2279 O O . TYR B 2 86 ? 35.187 44.217 73.747 1.00 8.86 86 TYR L O 1
ATOM 2288 N N . TYR B 2 87 ? 35.846 43.676 71.659 1.00 8.42 87 TYR L N 1
ATOM 2289 C CA . TYR B 2 87 ? 37.193 43.281 72.046 1.00 9.20 87 TYR L CA 1
ATOM 2290 C C . TYR B 2 87 ? 38.236 44.040 71.255 1.00 9.29 87 TYR L C 1
ATOM 2291 O O . TYR B 2 87 ? 38.155 44.136 70.033 1.00 8.56 87 TYR L O 1
ATOM 2300 N N . CYS B 2 88 ? 39.219 44.578 71.959 1.00 8.40 88 CYS L N 1
ATOM 2301 C CA A CYS B 2 88 ? 40.370 45.100 71.251 0.50 8.39 88 CYS L CA 1
ATOM 2302 C CA B CYS B 2 88 ? 40.426 45.145 71.378 0.50 8.84 88 CYS L CA 1
ATOM 2303 C C . CYS B 2 88 ? 41.414 43.995 71.138 1.00 9.31 88 CYS L C 1
ATOM 2304 O O . CYS B 2 88 ? 41.389 43.006 71.874 1.00 9.91 88 CYS L O 1
ATOM 2309 N N . TYR B 2 89 ? 42.292 44.134 70.151 1.00 8.31 89 TYR L N 1
ATOM 2310 C CA . TYR B 2 89 ? 43.251 43.086 69.793 1.00 9.20 89 TYR L CA 1
ATOM 2311 C C . TYR B 2 89 ? 44.521 43.760 69.297 1.00 7.12 89 TYR L C 1
ATOM 2312 O O . TYR B 2 89 ? 44.455 44.696 68.504 1.00 8.39 89 TYR L O 1
ATOM 2321 N N . SER B 2 90 ? 45.672 43.297 69.768 1.00 7.62 90 SER L N 1
ATOM 2322 C CA . SER B 2 90 ? 46.943 43.888 69.371 1.00 8.14 90 SER L CA 1
ATOM 2323 C C . SER B 2 90 ? 48.083 42.935 69.688 1.00 8.58 90 SER L C 1
ATOM 2324 O O . SER B 2 90 ? 47.861 41.830 70.185 1.00 9.83 90 SER L O 1
ATOM 2327 N N . THR B 2 91 ? 49.299 43.358 69.372 1.00 10.34 91 THR L N 1
ATOM 2328 C CA . THR B 2 91 ? 50.487 42.567 69.664 1.00 9.79 91 THR L CA 1
ATOM 2329 C C . THR B 2 91 ? 51.504 43.425 70.412 1.00 10.49 91 THR L C 1
ATOM 2330 O O . THR B 2 91 ? 51.411 44.651 70.404 1.00 11.23 91 THR L O 1
ATOM 2334 N N . ASP B 2 92 ? 52.451 42.790 71.089 1.00 11.37 92 ASP L N 1
ATOM 2335 C CA . ASP B 2 92 ? 53.584 43.544 71.609 1.00 12.25 92 ASP L CA 1
ATOM 2336 C C . ASP B 2 92 ? 54.654 43.689 70.522 1.00 13.25 92 ASP L C 1
ATOM 2337 O O . ASP B 2 92 ? 54.585 43.027 69.485 1.00 13.05 92 ASP L O 1
ATOM 2342 N N . SER B 2 93 ? 55.626 44.567 70.743 1.00 13.34 93 SER L N 1
ATOM 2343 C CA . SER B 2 93 ? 56.593 44.898 69.697 1.00 14.47 93 SER L CA 1
ATOM 2344 C C . SER B 2 93 ? 57.440 43.714 69.245 1.00 15.85 93 SER L C 1
ATOM 2345 O O . SER B 2 93 ? 57.806 43.619 68.073 1.00 18.74 93 SER L O 1
ATOM 2348 N N . SER B 2 94 ? 57.741 42.815 70.175 1.00 14.86 94 SER L N 1
ATOM 2349 C CA . SER B 2 94 ? 58.527 41.623 69.880 1.00 16.39 94 SER L CA 1
ATOM 2350 C C . SER B 2 94 ? 57.765 40.646 68.990 1.00 16.28 94 SER L C 1
ATOM 2351 O O . SER B 2 94 ? 58.369 39.776 68.356 1.00 18.59 94 SER L O 1
ATOM 2354 N N . GLY B 2 95 ? 56.443 40.786 68.959 1.00 15.93 95 GLY L N 1
ATOM 2355 C CA . GLY B 2 95 ? 55.587 39.849 68.253 1.00 16.72 95 GLY L CA 1
ATOM 2356 C C . GLY B 2 95 ? 55.466 38.515 68.970 1.00 17.77 95 GLY L C 1
ATOM 2357 O O . GLY B 2 95 ? 55.031 37.527 68.382 1.00 19.58 95 GLY L O 1
ATOM 2358 N N . ASN B 2 96 A 55.853 38.483 70.242 1.00 16.92 95 ASN L N 1
ATOM 2359 C CA . ASN B 2 96 A 55.746 37.267 71.043 1.00 17.31 95 ASN L CA 1
ATOM 2360 C C . ASN B 2 96 A 54.313 36.972 71.473 1.00 16.80 95 ASN L C 1
ATOM 2361 O O . ASN B 2 96 A 53.966 35.820 71.746 1.00 18.44 95 ASN L O 1
ATOM 2366 N N . HIS B 2 97 B 53.489 38.012 71.560 1.00 13.38 95 HIS L N 1
ATOM 2367 C CA . HIS B 2 97 B 52.134 37.852 72.073 1.00 12.80 95 HIS L CA 1
ATOM 2368 C C . HIS B 2 97 B 51.118 38.553 71.203 1.00 16.21 95 HIS L C 1
ATOM 2369 O O . HIS B 2 97 B 51.304 39.701 70.818 1.00 16.91 95 HIS L O 1
ATOM 2376 N N . ARG B 2 98 ? 50.052 37.837 70.877 1.00 12.41 96 ARG L N 1
ATOM 2377 C CA . ARG B 2 98 ? 48.882 38.437 70.265 1.00 12.09 96 ARG L CA 1
ATOM 2378 C C . ARG B 2 98 ? 47.754 38.273 71.262 1.00 13.72 96 ARG L C 1
ATOM 2379 O O . ARG B 2 98 ? 47.381 37.152 71.606 1.00 15.98 96 ARG L O 1
ATOM 2387 N N . VAL B 2 99 ? 47.229 39.387 71.757 1.00 10.79 97 VAL L N 1
ATOM 2388 C CA . VAL B 2 99 ? 46.285 39.320 72.863 1.00 12.83 97 VAL L CA 1
ATOM 2389 C C . VAL B 2 99 ? 45.039 40.149 72.616 1.00 10.81 97 VAL L C 1
ATOM 2390 O O . VAL B 2 99 ? 45.086 41.208 71.975 1.00 8.98 97 VAL L O 1
ATOM 2394 N N . PHE B 2 100 ? 43.923 39.637 73.125 1.00 11.36 98 PHE L N 1
ATOM 2395 C CA . PHE B 2 100 ? 42.665 40.366 73.167 1.00 9.49 98 PHE L CA 1
ATOM 2396 C C . PHE B 2 100 ? 42.528 41.046 74.520 1.00 10.68 98 PHE L C 1
ATOM 2397 O O . PHE B 2 100 ? 43.002 40.537 75.531 1.00 12.06 98 PHE L O 1
ATOM 2405 N N . GLY B 2 101 ? 41.861 42.192 74.544 1.00 10.70 99 GLY L N 1
ATOM 2406 C CA . GLY B 2 101 ? 41.427 42.757 75.804 1.00 10.64 99 GLY L CA 1
ATOM 2407 C C . GLY B 2 101 ? 40.393 41.840 76.435 1.00 11.45 99 GLY L C 1
ATOM 2408 O O . GLY B 2 101 ? 39.899 40.911 75.790 1.00 11.36 99 GLY L O 1
ATOM 2409 N N . GLY B 2 102 ? 40.049 42.095 77.692 1.00 10.92 100 GLY L N 1
ATOM 2410 C CA . GLY B 2 102 ? 39.091 41.255 78.391 1.00 10.78 100 GLY L CA 1
ATOM 2411 C C . GLY B 2 102 ? 37.666 41.375 77.880 1.00 12.07 100 GLY L C 1
ATOM 2412 O O . GLY B 2 102 ? 36.801 40.581 78.253 1.00 16.17 100 GLY L O 1
ATOM 2413 N N . GLY B 2 103 ? 37.416 42.366 77.030 1.00 10.90 101 GLY L N 1
ATOM 2414 C CA . GLY B 2 103 ? 36.094 42.559 76.464 1.00 11.00 101 GLY L CA 1
ATOM 2415 C C . GLY B 2 103 ? 35.275 43.579 77.225 1.00 11.23 101 GLY L C 1
ATOM 2416 O O . GLY B 2 103 ? 35.412 43.725 78.442 1.00 12.36 101 GLY L O 1
ATOM 2417 N N . THR B 2 104 ? 34.426 44.291 76.494 1.00 9.77 102 THR L N 1
ATOM 2418 C CA . THR B 2 104 ? 33.500 45.239 77.088 1.00 10.13 102 THR L CA 1
ATOM 2419 C C . THR B 2 104 ? 32.087 44.900 76.641 1.00 9.43 102 THR L C 1
ATOM 2420 O O . THR B 2 104 ? 31.813 44.812 75.442 1.00 10.82 102 THR L O 1
ATOM 2424 N N . LYS B 2 105 ? 31.192 44.700 77.600 1.00 8.74 103 LYS L N 1
ATOM 2425 C CA . LYS B 2 105 ? 29.782 44.535 77.284 1.00 9.77 103 LYS L CA 1
ATOM 2426 C C . LYS B 2 105 ? 29.173 45.912 77.049 1.00 9.70 103 LYS L C 1
ATOM 2427 O O . LYS B 2 105 ? 29.085 46.720 77.977 1.00 11.24 103 LYS L O 1
ATOM 2433 N N . LEU B 2 106 ? 28.799 46.193 75.805 1.00 8.65 104 LEU L N 1
ATOM 2434 C CA . LEU B 2 106 ? 28.122 47.444 75.481 1.00 9.56 104 LEU L CA 1
ATOM 2435 C C . LEU B 2 106 ? 26.622 47.225 75.481 1.00 9.36 104 LEU L C 1
ATOM 2436 O O . LEU B 2 106 ? 26.090 46.466 74.663 1.00 10.34 104 LEU L O 1
ATOM 2441 N N . THR B 2 107 ? 25.939 47.881 76.408 1.00 9.07 105 THR L N 1
ATOM 2442 C CA . THR B 2 107 ? 24.489 47.837 76.436 1.00 9.60 105 THR L CA 1
ATOM 2443 C C . THR B 2 107 ? 23.948 49.118 75.823 1.00 11.67 105 THR L C 1
ATOM 2444 O O . THR B 2 107 ? 24.310 50.213 76.239 1.00 11.54 105 THR L O 1
ATOM 2448 N N . VAL B 2 108 ? 23.098 48.979 74.814 1.00 9.94 106 VAL L N 1
ATOM 2449 C CA . VAL B 2 108 ? 22.363 50.121 74.298 1.00 10.39 106 VAL L CA 1
ATOM 2450 C C . VAL B 2 108 ? 21.001 50.067 74.982 1.00 11.33 106 VAL L C 1
ATOM 2451 O O . VAL B 2 108 ? 20.178 49.191 74.704 1.00 12.64 106 VAL L O 1
ATOM 2455 N N . LEU B 2 109 A 20.786 50.998 75.904 1.00 11.61 106 LEU L N 1
ATOM 2456 C CA . LEU B 2 109 A 19.708 50.888 76.878 1.00 12.37 106 LEU L CA 1
ATOM 2457 C C . LEU B 2 109 A 18.325 50.838 76.239 1.00 13.07 106 LEU L C 1
ATOM 2458 O O . LEU B 2 109 A 17.947 51.728 75.483 1.00 17.34 106 LEU L O 1
ATOM 2463 N N . GLY B 2 110 ? 17.575 49.790 76.561 1.00 13.98 107 GLY L N 1
ATOM 2464 C CA . GLY B 2 110 ? 16.253 49.596 75.993 1.00 14.23 107 GLY L CA 1
ATOM 2465 C C . GLY B 2 110 ? 15.152 49.537 77.033 1.00 15.18 107 GLY L C 1
ATOM 2466 O O . GLY B 2 110 ? 14.006 49.240 76.713 1.00 15.99 107 GLY L O 1
ATOM 2467 N N . GLN B 2 111 ? 15.516 49.816 78.280 1.00 10.36 108 GLN L N 1
ATOM 2468 C CA . GLN B 2 111 ? 14.587 49.835 79.400 1.00 10.37 108 GLN L CA 1
ATOM 2469 C C . GLN B 2 111 ? 15.312 50.552 80.538 1.00 10.93 108 GLN L C 1
ATOM 2470 O O . GLN B 2 111 ? 16.523 50.765 80.446 1.00 10.00 108 GLN L O 1
ATOM 2476 N N . PRO B 2 112 ? 14.591 50.942 81.602 1.00 10.61 109 PRO L N 1
ATOM 2477 C CA . PRO B 2 112 ? 15.291 51.656 82.677 1.00 10.81 109 PRO L CA 1
ATOM 2478 C C . PRO B 2 112 ? 16.333 50.784 83.363 1.00 11.03 109 PRO L C 1
ATOM 2479 O O . PRO B 2 112 ? 16.179 49.561 83.449 1.00 11.28 109 PRO L O 1
ATOM 2483 N N . LYS B 2 113 ? 17.402 51.408 83.836 1.00 10.14 110 LYS L N 1
ATOM 2484 C CA . LYS B 2 113 ? 18.359 50.686 84.657 1.00 10.15 110 LYS L CA 1
ATOM 2485 C C . LYS B 2 113 ? 17.649 50.152 85.902 1.00 10.28 110 LYS L C 1
ATOM 2486 O O . LYS B 2 113 ? 16.729 50.786 86.438 1.00 12.70 110 LYS L O 1
ATOM 2492 N N . ALA B 2 114 ? 18.064 48.970 86.345 1.00 10.45 111 ALA L N 1
ATOM 2493 C CA . ALA B 2 114 ? 17.372 48.278 87.424 1.00 11.78 111 ALA L CA 1
ATOM 2494 C C . ALA B 2 114 ? 18.359 47.596 88.351 1.00 10.65 111 ALA L C 1
ATOM 2495 O O . ALA B 2 114 ? 19.199 46.810 87.912 1.00 9.93 111 ALA L O 1
ATOM 2497 N N . ALA B 2 115 ? 18.255 47.909 89.639 1.00 12.33 112 ALA L N 1
ATOM 2498 C CA . ALA B 2 115 ? 19.126 47.321 90.644 1.00 12.04 112 ALA L CA 1
ATOM 2499 C C . ALA B 2 115 ? 18.737 45.871 90.885 1.00 11.45 112 ALA L C 1
ATOM 2500 O O . ALA B 2 115 ? 17.570 45.506 90.758 1.00 13.99 112 ALA L O 1
ATOM 2502 N N . PRO B 2 116 ? 19.717 45.035 91.234 1.00 11.70 113 PRO L N 1
ATOM 2503 C CA . PRO B 2 116 ? 19.415 43.618 91.459 1.00 11.75 113 PRO L CA 1
ATOM 2504 C C . PRO B 2 116 ? 18.622 43.353 92.733 1.00 11.88 113 PRO L C 1
ATOM 2505 O O . PRO B 2 116 ? 18.749 44.074 93.728 1.00 12.60 113 PRO L O 1
ATOM 2509 N N . SER B 2 117 ? 17.794 42.314 92.673 1.00 11.51 114 SER L N 1
ATOM 2510 C CA . SER B 2 117 ? 17.172 41.733 93.846 1.00 12.58 114 SER L CA 1
ATOM 2511 C C . SER B 2 117 ? 18.134 40.671 94.339 1.00 11.25 114 SER L C 1
ATOM 2512 O O . SER B 2 117 ? 18.534 39.794 93.574 1.00 12.66 114 SER L O 1
ATOM 2515 N N . VAL B 2 118 ? 18.524 40.758 95.607 1.00 10.48 115 VAL L N 1
ATOM 2516 C CA . VAL B 2 118 ? 19.514 39.842 96.165 1.00 10.41 115 VAL L CA 1
ATOM 2517 C C . VAL B 2 118 ? 18.959 39.102 97.371 1.00 10.67 115 VAL L C 1
ATOM 2518 O O . VAL B 2 118 ? 18.434 39.712 98.299 1.00 12.18 115 VAL L O 1
ATOM 2522 N N . THR B 2 119 ? 19.078 37.780 97.344 1.00 10.94 116 THR L N 1
ATOM 2523 C CA . THR B 2 119 ? 18.685 36.956 98.480 1.00 11.65 116 THR L CA 1
ATOM 2524 C C . THR B 2 119 ? 19.835 36.039 98.845 1.00 10.66 116 THR L C 1
ATOM 2525 O O . THR B 2 119 ? 20.380 35.344 97.990 1.00 12.00 116 THR L O 1
ATOM 2529 N N . LEU B 2 120 ? 20.204 36.046 100.119 1.00 10.23 117 LEU L N 1
ATOM 2530 C CA . LEU B 2 120 ? 21.262 35.176 100.615 1.00 9.81 117 LEU L CA 1
ATOM 2531 C C . LEU B 2 120 ? 20.678 34.124 101.547 1.00 9.25 117 LEU L C 1
ATOM 2532 O O . LEU B 2 120 ? 20.041 34.451 102.546 1.00 11.75 117 LEU L O 1
ATOM 2537 N N . PHE B 2 121 ? 20.896 32.857 101.212 1.00 7.95 118 PHE L N 1
ATOM 2538 C CA . PHE B 2 121 ? 20.460 31.758 102.065 1.00 8.41 118 PHE L CA 1
ATOM 2539 C C . PHE B 2 121 ? 21.638 31.148 102.816 1.00 8.91 118 PHE L C 1
ATOM 2540 O O . PHE B 2 121 ? 22.709 30.938 102.241 1.00 10.15 118 PHE L O 1
ATOM 2548 N N . PRO B 2 122 ? 21.435 30.839 104.099 1.00 9.47 119 PRO L N 1
ATOM 2549 C CA . PRO B 2 122 ? 22.435 30.119 104.891 1.00 9.29 119 PRO L CA 1
ATOM 2550 C C . PRO B 2 122 ? 22.395 28.627 104.570 1.00 10.83 119 PRO L C 1
ATOM 2551 O O . PRO B 2 122 ? 21.458 28.176 103.909 1.00 11.82 119 PRO L O 1
ATOM 2555 N N . PRO B 2 123 ? 23.406 27.869 105.019 1.00 11.22 120 PRO L N 1
ATOM 2556 C CA . PRO B 2 123 ? 23.346 26.409 104.903 1.00 12.76 120 PRO L CA 1
ATOM 2557 C C . PRO B 2 123 ? 22.097 25.860 105.586 1.00 13.80 120 PRO L C 1
ATOM 2558 O O . PRO B 2 123 ? 21.739 26.317 106.674 1.00 15.48 120 PRO L O 1
ATOM 2562 N N . SER B 2 124 ? 21.436 24.901 104.948 1.00 12.34 121 SER L N 1
ATOM 2563 C CA . SER B 2 124 ? 20.268 24.253 105.535 1.00 13.02 121 SER L CA 1
ATOM 2564 C C . SER B 2 124 ? 20.682 23.243 106.603 1.00 14.01 121 SER L C 1
ATOM 2565 O O . SER B 2 124 ? 21.810 22.744 106.600 1.00 13.96 121 SER L O 1
ATOM 2568 N N . SER B 2 125 ? 19.769 22.934 107.518 1.00 15.54 122 SER L N 1
ATOM 2569 C CA . SER B 2 125 ? 20.026 21.892 108.502 1.00 16.93 122 SER L CA 1
ATOM 2570 C C . SER B 2 125 ? 20.328 20.566 107.817 1.00 14.91 122 SER L C 1
ATOM 2571 O O . SER B 2 125 ? 21.181 19.806 108.280 1.00 15.23 122 SER L O 1
ATOM 2574 N N . GLU B 2 126 ? 19.630 20.296 106.715 1.00 15.82 123 GLU L N 1
ATOM 2575 C CA . GLU B 2 126 ? 19.822 19.054 105.980 1.00 16.07 123 GLU L CA 1
ATOM 2576 C C . GLU B 2 126 ? 21.238 18.953 105.413 1.00 14.36 123 GLU L C 1
ATOM 2577 O O . GLU B 2 126 ? 21.857 17.891 105.460 1.00 15.98 123 GLU L O 1
ATOM 2583 N N . GLU B 2 127 ? 21.759 20.057 104.884 1.00 15.06 124 GLU L N 1
ATOM 2584 C CA . GLU B 2 127 ? 23.106 20.027 104.313 1.00 14.18 124 GLU L CA 1
ATOM 2585 C C . GLU B 2 127 ? 24.149 19.822 105.408 1.00 13.39 124 GLU L C 1
ATOM 2586 O O . GLU B 2 127 ? 25.089 19.043 105.248 1.00 13.82 124 GLU L O 1
ATOM 2592 N N . LEU B 2 128 ? 23.969 20.506 106.532 1.00 13.34 125 LEU L N 1
ATOM 2593 C CA . LEU B 2 128 ? 24.859 20.318 107.671 1.00 13.82 125 LEU L CA 1
ATOM 2594 C C . LEU B 2 128 ? 24.856 18.863 108.154 1.00 14.85 125 LEU L C 1
ATOM 2595 O O . LEU B 2 128 ? 25.885 18.340 108.571 1.00 15.34 125 LEU L O 1
ATOM 2600 N N . GLN B 2 129 ? 23.702 18.206 108.064 1.00 15.30 126 GLN L N 1
ATOM 2601 C CA . GLN B 2 129 ? 23.581 16.804 108.455 1.00 16.41 126 GLN L CA 1
ATOM 2602 C C . GLN B 2 129 ? 24.243 15.868 107.449 1.00 16.70 126 GLN L C 1
ATOM 2603 O O . GLN B 2 129 ? 24.421 14.680 107.724 1.00 17.70 126 GLN L O 1
ATOM 2609 N N . ALA B 2 130 ? 24.611 16.411 106.291 1.00 15.95 127 ALA L N 1
ATOM 2610 C CA . ALA B 2 130 ? 25.384 15.663 105.307 1.00 19.33 127 ALA L CA 1
ATOM 2611 C C . ALA B 2 130 ? 26.858 16.058 105.394 1.00 19.81 127 ALA L C 1
ATOM 2612 O O . ALA B 2 130 ? 27.651 15.728 104.513 1.00 20.51 127 ALA L O 1
ATOM 2614 N N . ASN B 2 131 ? 27.206 16.760 106.471 1.00 18.31 128 ASN L N 1
ATOM 2615 C CA . ASN B 2 131 ? 28.572 17.226 106.724 1.00 17.95 128 ASN L CA 1
ATOM 2616 C C . ASN B 2 131 ? 29.073 18.197 105.656 1.00 17.93 128 ASN L C 1
ATOM 2617 O O . ASN B 2 131 ? 30.247 18.189 105.286 1.00 18.88 128 ASN L O 1
ATOM 2622 N N . LYS B 2 132 ? 28.168 19.036 105.168 1.00 15.68 129 LYS L N 1
ATOM 2623 C CA . LYS B 2 132 ? 28.507 20.040 104.170 1.00 15.90 129 LYS L CA 1
ATOM 2624 C C . LYS B 2 132 ? 27.863 21.371 104.527 1.00 14.56 129 LYS L C 1
ATOM 2625 O O . LYS B 2 132 ? 26.976 21.436 105.380 1.00 13.42 129 LYS L O 1
ATOM 2631 N N . ALA B 2 133 ? 28.319 22.436 103.883 1.00 13.58 130 ALA L N 1
ATOM 2632 C CA . ALA B 2 133 ? 27.729 23.750 104.089 1.00 12.34 130 ALA L CA 1
ATOM 2633 C C . ALA B 2 133 ? 27.958 24.620 102.869 1.00 12.21 130 ALA L C 1
ATOM 2634 O O . ALA B 2 133 ? 29.083 24.739 102.376 1.00 14.40 130 ALA L O 1
ATOM 2636 N N . THR B 2 134 ? 26.878 25.202 102.370 1.00 11.17 131 THR L N 1
ATOM 2637 C CA . THR B 2 134 ? 26.952 26.099 101.235 1.00 10.53 131 THR L CA 1
ATOM 2638 C C . THR B 2 134 ? 26.100 27.328 101.491 1.00 10.96 131 THR L C 1
ATOM 2639 O O . THR B 2 134 ? 24.930 27.216 101.865 1.00 11.22 131 THR L O 1
ATOM 2643 N N . LEU B 2 135 ? 26.690 28.503 101.306 1.00 9.49 132 LEU L N 1
ATOM 2644 C CA . LEU B 2 135 ? 25.916 29.738 101.292 1.00 10.30 132 LEU L CA 1
ATOM 2645 C C . LEU B 2 135 ? 25.547 30.079 99.855 1.00 9.24 132 LEU L C 1
ATOM 2646 O O . LEU B 2 135 ? 26.360 29.927 98.944 1.00 10.29 132 LEU L O 1
ATOM 2651 N N . VAL B 2 136 ? 24.311 30.526 99.659 1.00 8.35 133 VAL L N 1
ATOM 2652 C CA . VAL B 2 136 ? 23.766 30.730 98.325 1.00 7.94 133 VAL L CA 1
ATOM 2653 C C . VAL B 2 136 ? 23.306 32.176 98.153 1.00 8.78 133 VAL L C 1
ATOM 2654 O O . VAL B 2 136 ? 22.379 32.626 98.826 1.00 9.09 133 VAL L O 1
ATOM 2658 N N . CYS B 2 137 ? 23.972 32.901 97.2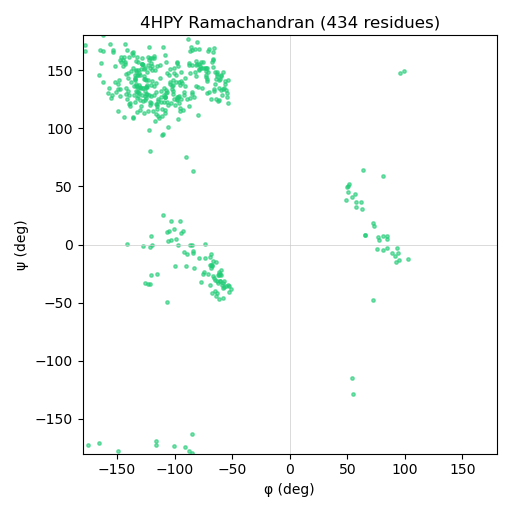58 1.00 8.34 134 CYS L N 1
ATOM 2659 C CA . CYS B 2 137 ? 23.646 34.299 96.996 1.00 10.22 134 CYS L CA 1
ATOM 2660 C C . CYS B 2 137 ? 23.037 34.407 95.601 1.00 9.24 134 CYS L C 1
ATOM 2661 O O . CYS B 2 137 ? 23.724 34.206 94.597 1.00 10.54 134 CYS L O 1
ATOM 2664 N N . LEU B 2 138 ? 21.740 34.699 95.550 1.00 8.34 135 LEU L N 1
ATOM 2665 C CA . LEU B 2 138 ? 20.994 34.721 94.300 1.00 8.50 135 LEU L CA 1
ATOM 2666 C C . LEU B 2 138 ? 20.676 36.154 93.900 1.00 9.03 135 LEU L C 1
ATOM 2667 O O . LEU B 2 138 ? 20.176 36.939 94.706 1.00 10.71 135 LEU L O 1
ATOM 2672 N N . ILE B 2 139 ? 20.972 36.477 92.646 1.00 7.70 136 ILE L N 1
ATOM 2673 C CA . ILE B 2 139 ? 20.949 37.852 92.166 1.00 8.45 136 ILE L CA 1
ATOM 2674 C C . ILE B 2 139 ? 20.113 37.913 90.901 1.00 8.78 136 ILE L C 1
ATOM 2675 O O . ILE B 2 139 ? 20.431 37.261 89.911 1.00 9.97 136 ILE L O 1
ATOM 2680 N N . SER B 2 140 ? 19.035 38.684 90.918 1.00 8.65 137 SER L N 1
ATOM 2681 C CA . SER B 2 140 ? 18.150 38.680 89.757 1.00 10.48 137 SER L CA 1
ATOM 2682 C C . SER B 2 140 ? 17.593 40.050 89.401 1.00 10.09 137 SER L C 1
ATOM 2683 O O . SER B 2 140 ? 17.707 41.000 90.170 1.00 9.98 137 SER L O 1
ATOM 2686 N N . ASP B 2 141 ? 16.996 40.127 88.214 1.00 9.80 138 ASP L N 1
ATOM 2687 C CA . ASP B 2 141 ? 16.299 41.322 87.749 1.00 10.26 138 ASP L CA 1
ATOM 2688 C C . ASP B 2 141 ? 17.173 42.576 87.706 1.00 10.37 138 ASP L C 1
ATOM 2689 O O . ASP B 2 141 ? 16.695 43.672 87.994 1.00 12.53 138 ASP L O 1
ATOM 2694 N N . PHE B 2 142 ? 18.443 42.423 87.336 1.00 8.62 139 PHE L N 1
ATOM 2695 C CA . PHE B 2 142 ? 19.294 43.598 87.157 1.00 8.60 139 PHE L CA 1
ATOM 2696 C C . PHE B 2 142 ? 19.540 43.954 85.690 1.00 9.26 139 PHE L C 1
ATOM 2697 O O . PHE B 2 142 ? 19.518 43.095 84.807 1.00 8.99 139 PHE L O 1
ATOM 2705 N N . TYR B 2 143 ? 19.746 45.243 85.442 1.00 8.71 140 TYR L N 1
ATOM 2706 C CA . TYR B 2 143 ? 19.987 45.748 84.099 1.00 7.52 140 TYR L CA 1
ATOM 2707 C C . TYR B 2 143 ? 20.709 47.083 84.222 1.00 7.71 140 TYR L C 1
ATOM 2708 O O . TYR B 2 143 ? 20.269 47.944 84.979 1.00 9.37 140 TYR L O 1
ATOM 2717 N N . PRO B 2 144 ? 21.815 47.268 83.485 1.00 7.69 141 PRO L N 1
ATOM 2718 C CA . PRO B 2 144 ? 22.448 46.351 82.527 1.00 8.09 141 PRO L CA 1
ATOM 2719 C C . PRO B 2 144 ? 23.021 45.094 83.176 1.00 8.46 141 PRO L C 1
ATOM 2720 O O . PRO B 2 144 ? 23.182 45.036 84.395 1.00 9.51 141 PRO L O 1
ATOM 2724 N N . GLY B 2 145 ? 23.340 44.104 82.347 1.00 8.88 142 GLY L N 1
ATOM 2725 C CA . GLY B 2 145 ? 23.755 42.796 82.826 1.00 10.35 142 GLY L CA 1
ATOM 2726 C C . GLY B 2 145 ? 25.219 42.655 83.180 1.00 10.48 142 GLY L C 1
ATOM 2727 O O . GLY B 2 145 ? 25.942 41.861 82.572 1.00 13.98 142 GLY L O 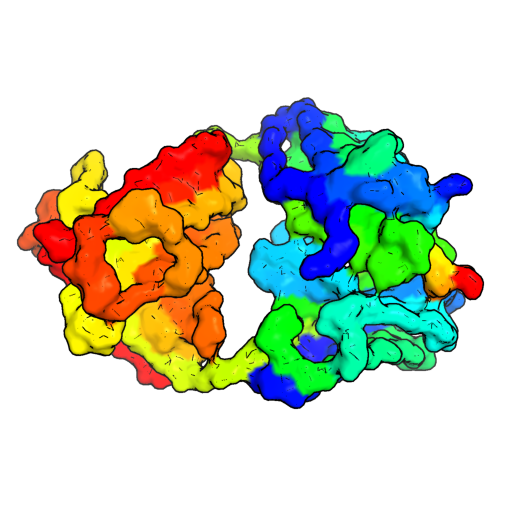1
ATOM 2728 N N . ALA B 2 146 ? 25.649 43.415 84.180 1.00 10.70 143 ALA L N 1
ATOM 2729 C CA . ALA B 2 146 ? 27.021 43.354 84.654 1.00 11.99 143 ALA L CA 1
ATOM 2730 C C . ALA B 2 146 ? 27.009 43.508 86.163 1.00 11.50 143 ALA L C 1
ATOM 2731 O O . ALA B 2 146 ? 26.385 44.421 86.693 1.00 11.47 143 ALA L O 1
ATOM 2733 N N . VAL B 2 147 ? 27.687 42.604 86.856 1.00 11.63 144 VAL L N 1
ATOM 2734 C CA . VAL B 2 147 ? 27.686 42.619 88.308 1.00 11.67 144 VAL L CA 1
ATOM 2735 C C . VAL B 2 147 ? 28.993 42.021 88.813 1.00 12.02 144 VAL L C 1
ATOM 2736 O O . VAL B 2 147 ? 29.631 41.236 88.109 1.00 12.84 144 VAL L O 1
ATOM 2740 N N . THR B 2 148 ? 29.417 42.418 90.007 1.00 11.88 145 THR L N 1
ATOM 2741 C CA . THR B 2 148 ? 30.507 41.719 90.673 1.00 13.22 145 THR L CA 1
ATOM 2742 C C . THR B 2 148 ? 30.060 41.311 92.066 1.00 12.32 145 THR L C 1
ATOM 2743 O O . THR B 2 148 ? 29.195 41.952 92.669 1.00 10.77 145 THR L O 1
ATOM 2747 N N . VAL B 2 149 ? 30.636 40.223 92.563 1.00 11.72 146 VAL L N 1
ATOM 2748 C CA . VAL B 2 149 ? 30.245 39.663 93.849 1.00 11.79 146 VAL L CA 1
ATOM 2749 C C . VAL B 2 149 ? 31.472 39.419 94.708 1.00 12.00 146 VAL L C 1
ATOM 2750 O O . VAL B 2 149 ? 32.480 38.894 94.231 1.00 14.75 146 VAL L O 1
ATOM 2754 N N . ALA B 2 150 ? 31.390 39.817 95.972 1.00 9.68 147 ALA L N 1
ATOM 2755 C CA . ALA B 2 150 ? 32.451 39.562 96.936 1.00 11.07 147 ALA L CA 1
ATOM 2756 C C . ALA B 2 150 ? 31.838 38.988 98.207 1.00 10.91 147 ALA L C 1
ATOM 2757 O O . ALA B 2 150 ? 30.652 39.183 98.475 1.00 12.85 147 ALA L O 1
ATOM 2759 N N . TRP B 2 151 ? 32.640 38.272 98.983 1.00 9.53 148 TRP L N 1
ATOM 2760 C CA . TRP B 2 151 ? 32.161 37.641 100.207 1.00 9.97 148 TRP L CA 1
ATOM 2761 C C . TRP B 2 151 ? 33.001 38.051 101.405 1.00 11.07 148 TRP L C 1
ATOM 2762 O O . TRP B 2 151 ? 34.187 38.364 101.272 1.00 12.48 148 TRP L O 1
ATOM 2773 N N . LYS B 2 152 ? 32.385 38.038 102.584 1.00 10.42 149 LYS L N 1
ATOM 2774 C CA . LYS B 2 152 ? 33.101 38.274 103.826 1.00 12.76 149 LYS L CA 1
ATOM 2775 C C . LYS B 2 152 ? 32.737 37.234 104.869 1.00 12.99 149 LYS L C 1
ATOM 2776 O O . LYS B 2 152 ? 31.605 36.754 104.913 1.00 12.35 149 LYS L O 1
ATOM 2782 N N . ALA B 2 153 ? 33.716 36.889 105.695 1.00 13.82 150 ALA L N 1
ATOM 2783 C CA . ALA B 2 153 ? 33.501 36.102 106.899 1.00 15.74 150 ALA L CA 1
ATOM 2784 C C . ALA B 2 153 ? 33.702 37.070 108.048 1.00 18.29 150 ALA L C 1
ATOM 2785 O O . ALA B 2 153 ? 34.803 37.594 108.234 1.00 18.02 150 ALA L O 1
ATOM 2787 N N . ASP B 2 154 ? 32.642 37.309 108.814 1.00 19.67 151 ASP L N 1
ATOM 2788 C CA . ASP B 2 154 ? 32.588 38.456 109.716 1.00 22.56 151 ASP L CA 1
ATOM 2789 C C . ASP B 2 154 ? 32.879 39.727 108.916 1.00 24.00 151 ASP L C 1
ATOM 2790 O O . ASP B 2 154 ? 32.117 40.084 108.022 1.00 24.39 151 ASP L O 1
ATOM 2795 N N . SER B 2 155 ? 33.990 40.393 109.216 1.00 25.03 152 SER L N 1
ATOM 2796 C CA . SER B 2 155 ? 34.336 41.625 108.507 1.00 26.86 152 SER L CA 1
ATOM 2797 C C . SER B 2 155 ? 35.477 41.440 107.506 1.00 26.57 152 SER L C 1
ATOM 2798 O O . SER B 2 155 ? 35.904 42.397 106.862 1.00 29.34 152 SER L O 1
ATOM 2801 N N . SER B 2 156 ? 35.960 40.210 107.369 1.00 22.75 153 SER L N 1
ATOM 2802 C CA . SER B 2 156 ? 37.140 39.935 106.553 1.00 23.89 153 SER L CA 1
ATOM 2803 C C . SER B 2 156 ? 36.779 39.339 105.197 1.00 20.47 153 SER L C 1
ATOM 2804 O O . SER B 2 156 ? 35.930 38.457 105.111 1.00 19.38 153 SER L O 1
ATOM 2807 N N . PRO B 2 157 ? 37.425 39.819 104.128 1.00 19.04 154 PRO L N 1
ATOM 2808 C CA . PRO B 2 157 ? 37.159 39.268 102.795 1.00 17.32 154 PRO L CA 1
ATOM 2809 C C . PRO B 2 157 ? 37.561 37.803 102.690 1.00 17.75 154 PRO L C 1
ATOM 2810 O O . PRO B 2 157 ? 38.566 37.397 103.273 1.00 21.71 154 PRO L O 1
ATOM 2814 N N . VAL B 2 158 ? 36.767 37.021 101.966 1.00 15.98 155 VAL L N 1
ATOM 2815 C CA . VAL B 2 158 ? 37.084 35.616 101.727 1.00 18.49 155 VAL L CA 1
ATOM 2816 C C . VAL B 2 158 ? 36.912 35.284 100.243 1.00 15.89 155 VAL L C 1
ATOM 2817 O O . VAL B 2 158 ? 35.952 35.718 99.603 1.00 15.71 155 VAL L O 1
ATOM 2821 N N . LYS B 2 159 ? 37.865 34.538 99.694 1.00 16.54 156 LYS L N 1
ATOM 2822 C CA . LYS B 2 159 ? 37.808 34.146 98.291 1.00 16.90 156 LYS L CA 1
ATOM 2823 C C . LYS B 2 159 ? 37.785 32.627 98.111 1.00 16.16 156 LYS L C 1
ATOM 2824 O O . LYS B 2 159 ? 37.259 32.127 97.120 1.00 16.75 156 LYS L O 1
ATOM 2830 N N . ALA B 2 160 ? 38.343 31.898 99.072 1.00 16.48 157 ALA L N 1
ATOM 2831 C CA . ALA B 2 160 ? 38.368 30.439 98.999 1.00 16.55 157 ALA L CA 1
ATOM 2832 C C . ALA B 2 160 ? 36.961 29.858 99.093 1.00 17.57 157 ALA L C 1
ATOM 2833 O O . ALA B 2 160 ? 36.166 30.268 99.937 1.00 20.30 157 ALA L O 1
ATOM 2835 N N . GLY B 2 161 ? 36.655 28.907 98.215 1.00 15.31 158 GLY L N 1
ATOM 2836 C CA . GLY B 2 161 ? 35.364 28.247 98.233 1.00 16.67 158 GLY L CA 1
ATOM 2837 C C . GLY B 2 161 ? 34.275 29.000 97.491 1.00 14.03 158 GLY L C 1
ATOM 2838 O O . GLY B 2 161 ? 33.121 28.581 97.507 1.00 14.54 158 GLY L O 1
ATOM 2839 N N . VAL B 2 162 ? 34.632 30.107 96.843 1.00 13.67 159 VAL L N 1
ATOM 2840 C CA . VAL B 2 162 ? 33.658 30.918 96.109 1.00 12.44 159 VAL L CA 1
ATOM 2841 C C . VAL B 2 162 ? 33.557 30.512 94.638 1.00 13.28 159 VAL L C 1
ATOM 2842 O O . VAL B 2 162 ? 34.573 30.410 93.943 1.00 14.61 159 VAL L O 1
ATOM 2846 N N . GLU B 2 163 ? 32.328 30.279 94.178 1.00 12.68 160 GLU L N 1
ATOM 2847 C CA . GLU B 2 163 ? 32.048 30.014 92.768 1.00 14.19 160 GLU L CA 1
ATOM 2848 C C . GLU B 2 163 ? 30.910 30.921 92.308 1.00 12.20 160 GLU L C 1
ATOM 2849 O O . GLU B 2 163 ? 29.835 30.920 92.901 1.00 12.60 160 GLU L O 1
ATOM 2855 N N . THR B 2 164 ? 31.145 31.693 91.252 1.00 11.59 161 THR L N 1
ATOM 2856 C CA . THR B 2 164 ? 30.180 32.692 90.798 1.00 11.99 161 THR L CA 1
ATOM 2857 C C . THR B 2 164 ? 29.905 32.527 89.308 1.00 12.84 161 THR L C 1
ATOM 2858 O O . THR B 2 164 ? 30.833 32.347 88.522 1.00 14.55 161 THR L O 1
ATOM 2862 N N . THR B 2 165 ? 28.636 32.574 88.916 1.00 11.18 162 THR L N 1
ATOM 2863 C CA . THR B 2 165 ? 28.296 32.486 87.498 1.00 11.26 162 THR L CA 1
ATOM 2864 C C . THR B 2 165 ? 28.455 33.832 86.807 1.00 14.07 162 THR L C 1
ATOM 2865 O O . THR B 2 165 ? 28.422 34.883 87.449 1.00 16.29 162 THR L O 1
ATOM 2869 N N . THR B 2 166 ? 28.620 33.792 85.490 1.00 15.73 163 THR L N 1
ATOM 2870 C CA . THR B 2 166 ? 28.514 34.997 84.686 1.00 17.28 163 THR L CA 1
ATOM 2871 C C . THR B 2 166 ? 27.028 35.313 84.538 1.00 16.45 163 THR L C 1
ATOM 2872 O O . THR B 2 166 ? 26.192 34.412 84.617 1.00 18.81 163 THR L O 1
ATOM 2876 N N . PRO B 2 167 ? 26.686 36.596 84.361 1.00 13.29 164 PRO L N 1
ATOM 2877 C CA . PRO B 2 167 ? 25.280 36.978 84.198 1.00 13.90 164 PRO L CA 1
ATOM 2878 C C . PRO B 2 167 ? 24.630 36.344 82.976 1.00 14.18 164 PRO L C 1
ATOM 2879 O O . PRO B 2 167 ? 25.258 36.214 81.926 1.00 17.25 164 PRO L O 1
ATOM 2883 N N . SER B 2 168 ? 23.371 35.950 83.122 1.00 10.78 165 SER L N 1
ATOM 2884 C CA . SER B 2 168 ? 22.614 35.370 82.024 1.00 12.03 165 SER L CA 1
ATOM 2885 C C . SER B 2 168 ? 21.322 36.154 81.838 1.00 10.39 165 SER L C 1
ATOM 2886 O O . SER B 2 168 ? 20.704 36.594 82.807 1.00 10.58 165 SER L O 1
ATOM 2889 N N . LYS B 2 169 ? 20.913 36.328 80.589 1.00 11.38 166 LYS L N 1
ATOM 2890 C CA . LYS B 2 169 ? 19.699 37.070 80.298 1.00 11.58 166 LYS L CA 1
ATOM 2891 C C . LYS B 2 169 ? 18.465 36.268 80.707 1.00 12.12 166 LYS L C 1
ATOM 2892 O O . LYS B 2 169 ? 18.336 35.081 80.378 1.00 16.13 166 LYS L O 1
ATOM 2898 N N . GLN B 2 170 ? 17.572 36.921 81.445 1.00 10.70 167 GLN L N 1
ATOM 2899 C CA . GLN B 2 170 ? 16.274 36.351 81.796 1.00 11.56 167 GLN L CA 1
ATOM 2900 C C . GLN B 2 170 ? 15.266 36.532 80.662 1.00 11.92 167 GLN L C 1
ATOM 2901 O O . GLN B 2 170 ? 15.499 37.282 79.718 1.00 12.13 167 GLN L O 1
ATOM 2907 N N . SER B 2 171 ? 14.131 35.852 80.772 1.00 13.11 168 SER L N 1
ATOM 2908 C CA . SER B 2 171 ? 13.062 35.980 79.790 1.00 14.01 168 SER L CA 1
ATOM 2909 C C . SER B 2 171 ? 12.531 37.417 79.677 1.00 14.63 168 SER L C 1
ATOM 2910 O O . SER B 2 171 ? 12.016 37.810 78.628 1.00 17.08 168 SER L O 1
ATOM 2913 N N . ASN B 2 172 ? 12.666 38.198 80.751 1.00 13.51 169 ASN L N 1
ATOM 2914 C CA . ASN B 2 172 ? 12.198 39.587 80.753 1.00 13.25 169 ASN L CA 1
ATOM 2915 C C . ASN B 2 172 ? 13.267 40.612 80.356 1.00 11.82 169 ASN L C 1
ATOM 2916 O O . ASN B 2 172 ? 13.085 41.816 80.541 1.00 13.52 169 ASN L O 1
ATOM 2921 N N . ASN B 2 173 ? 14.383 40.113 79.830 1.00 11.51 170 ASN L N 1
ATOM 2922 C CA . ASN B 2 173 ? 15.493 40.937 79.331 1.00 10.58 170 ASN L CA 1
ATOM 2923 C C . ASN B 2 173 ? 16.378 41.566 80.405 1.00 10.09 170 ASN L C 1
ATOM 2924 O O . ASN B 2 173 ? 17.368 42.228 80.088 1.00 10.86 170 ASN L O 1
ATOM 2929 N N . LYS B 2 174 ? 16.021 41.368 81.670 1.00 9.77 171 LYS L N 1
ATOM 2930 C CA . LYS B 2 174 ? 16.931 41.678 82.762 1.00 8.96 171 LYS L CA 1
ATOM 2931 C C . LYS B 2 174 ? 17.837 40.467 82.954 1.00 9.38 171 LYS L C 1
ATOM 2932 O O . LYS B 2 174 ? 17.719 39.483 82.214 1.00 9.93 171 LYS L O 1
ATOM 2938 N N . TYR B 2 175 ? 18.742 40.535 83.924 1.00 8.04 172 TYR L N 1
ATOM 2939 C CA . TYR B 2 175 ? 19.765 39.509 84.075 1.00 7.72 172 TYR L CA 1
ATOM 2940 C C . TYR B 2 175 ? 19.755 38.842 85.442 1.00 7.45 172 TYR L C 1
ATOM 2941 O O . TYR B 2 175 ? 19.245 39.399 86.416 1.00 8.64 172 TYR L O 1
ATOM 2950 N N . ALA B 2 176 ? 20.341 37.648 85.488 1.00 8.44 173 ALA L N 1
ATOM 2951 C CA . ALA B 2 176 ? 20.457 36.859 86.708 1.00 9.55 173 ALA L CA 1
ATOM 2952 C C . ALA B 2 176 ? 21.872 36.314 86.863 1.00 9.06 173 ALA L C 1
ATOM 2953 O O . ALA B 2 176 ? 22.562 36.049 85.879 1.00 9.67 173 ALA L O 1
ATOM 2955 N N . ALA B 2 177 ? 22.292 36.137 88.108 1.00 8.32 174 ALA L N 1
ATOM 2956 C CA . ALA B 2 177 ? 23.561 35.491 88.413 1.00 8.07 174 ALA L CA 1
ATOM 2957 C C . ALA B 2 177 ? 23.459 34.861 89.790 1.00 7.92 174 ALA L C 1
ATOM 2958 O O . ALA B 2 177 ? 22.536 35.150 90.546 1.00 8.00 174 ALA L O 1
ATOM 2960 N N . SER B 2 178 ? 24.405 33.994 90.115 1.00 9.19 175 SER L N 1
ATOM 2961 C CA . SER B 2 178 ? 24.421 33.391 91.435 1.00 8.48 175 SER L CA 1
ATOM 2962 C C . SER B 2 178 ? 25.848 33.195 91.897 1.00 8.36 175 SER L C 1
ATOM 2963 O O . SER B 2 178 ? 26.764 33.066 91.091 1.00 10.02 175 SER L O 1
ATOM 2966 N N . SER B 2 179 ? 26.029 33.185 93.209 1.00 8.10 176 SER L N 1
ATOM 2967 C CA . SER B 2 179 ? 27.340 32.954 93.785 1.00 7.46 176 SER L CA 1
ATOM 2968 C C . SER B 2 179 ? 27.191 32.022 94.973 1.00 8.75 176 SER L C 1
ATOM 2969 O O . SER B 2 179 ? 26.248 32.137 95.760 1.00 10.15 176 SER L O 1
ATOM 2972 N N . TYR B 2 180 ? 28.132 31.097 95.088 1.00 9.40 177 TYR L N 1
ATOM 2973 C CA . TYR B 2 180 ? 28.094 30.085 96.123 1.00 9.96 177 TYR L CA 1
ATOM 2974 C C . TYR B 2 180 ? 29.377 30.129 96.925 1.00 11.25 177 TYR L C 1
ATOM 2975 O O . TYR B 2 180 ? 30.464 30.245 96.361 1.00 13.54 177 TYR L O 1
ATOM 2984 N N . LEU B 2 181 ? 29.252 30.026 98.240 1.00 8.64 178 LEU L N 1
ATOM 2985 C CA . LEU B 2 181 ? 30.421 29.907 99.099 1.00 9.39 178 LEU L CA 1
ATOM 2986 C C . LEU B 2 181 ? 30.343 28.575 99.834 1.00 11.15 178 LEU L C 1
ATOM 2987 O O . LEU B 2 181 ? 29.432 28.351 100.633 1.00 11.67 178 LEU L O 1
ATOM 2992 N N . SER B 2 182 ? 31.287 27.684 99.540 1.00 12.08 179 SER L N 1
ATOM 2993 C CA . SER B 2 182 ? 31.341 26.382 100.194 1.00 13.91 179 SER L CA 1
ATOM 2994 C C . SER B 2 182 ? 32.228 26.449 101.430 1.00 16.05 179 SER L C 1
ATOM 2995 O O . SER B 2 182 ? 33.349 26.966 101.376 1.00 19.99 179 SER L O 1
ATOM 2998 N N . LEU B 2 183 ? 31.713 25.936 102.542 1.00 15.09 180 LEU L N 1
ATOM 2999 C CA . LEU B 2 183 ? 32.431 25.930 103.810 1.00 16.56 180 LEU L CA 1
ATOM 3000 C C . LEU B 2 183 ? 32.261 24.582 104.487 1.00 14.66 180 LEU L C 1
ATOM 3001 O O . LEU B 2 183 ? 31.382 23.804 104.121 1.00 14.77 180 LEU L O 1
ATOM 3006 N N . THR B 2 184 ? 33.087 24.310 105.488 1.00 15.42 181 THR L N 1
ATOM 3007 C CA . THR B 2 184 ? 32.827 23.179 106.367 1.00 15.24 181 THR L CA 1
ATOM 3008 C C . THR B 2 184 ? 31.791 23.622 107.394 1.00 14.93 181 THR L C 1
ATOM 3009 O O . THR B 2 184 ? 31.668 24.815 107.673 1.00 14.73 181 THR L O 1
ATOM 3013 N N . PRO B 2 185 ? 31.028 22.672 107.951 1.00 15.17 182 PRO L N 1
ATOM 3014 C CA . PRO B 2 185 ? 30.087 23.031 109.015 1.00 14.82 182 PRO L CA 1
ATOM 3015 C C . PRO B 2 185 ? 30.775 23.736 110.182 1.00 16.25 182 PRO L C 1
ATOM 3016 O O . PRO B 2 185 ? 30.186 24.641 110.770 1.00 17.20 182 PRO L O 1
ATOM 3020 N N . GLU B 2 186 ? 32.004 23.342 110.503 1.00 18.11 183 GLU L N 1
ATOM 3021 C CA . GLU B 2 186 ? 32.728 23.972 111.604 1.00 20.03 183 GLU L CA 1
ATOM 3022 C C . GLU B 2 186 ? 33.030 25.439 111.310 1.00 18.71 183 GLU L C 1
ATOM 3023 O O . GLU B 2 186 ? 32.918 26.287 112.193 1.00 22.59 183 GLU L O 1
ATOM 3029 N N . GLN B 2 187 ? 33.400 25.739 110.069 1.00 18.58 184 GLN L N 1
ATOM 3030 C CA . GLN B 2 187 ? 33.677 27.116 109.676 1.00 19.36 184 GLN L CA 1
ATOM 3031 C C . GLN B 2 187 ? 32.425 27.975 109.767 1.00 19.41 184 GLN L C 1
ATOM 3032 O O . GLN B 2 187 ? 32.465 29.094 110.271 1.00 20.88 184 GLN L O 1
ATOM 3038 N N . TRP B 2 188 ? 31.313 27.443 109.275 1.00 16.18 185 TRP L N 1
ATOM 3039 C CA . TRP B 2 188 ? 30.034 28.135 109.346 1.00 14.41 185 TRP L CA 1
ATOM 3040 C C . TRP B 2 188 ? 29.641 28.458 110.787 1.00 16.41 185 TRP L C 1
ATOM 3041 O O . TRP B 2 188 ? 29.241 29.583 111.091 1.00 17.52 185 TRP L O 1
ATOM 3052 N N . LYS B 2 189 ? 29.778 27.482 111.678 1.00 17.21 186 LYS L N 1
ATOM 3053 C CA . LYS B 2 189 ? 29.353 27.678 113.059 1.00 20.23 186 LYS L CA 1
ATOM 3054 C C . LYS B 2 189 ? 30.352 28.481 113.894 1.00 22.44 186 LYS L C 1
ATOM 3055 O O . LYS B 2 189 ? 30.029 28.913 115.000 1.00 26.28 186 LYS L O 1
ATOM 3061 N N . SER B 2 190 ? 31.554 28.696 113.365 1.00 20.71 187 SER L N 1
ATOM 3062 C CA . SER B 2 190 ? 32.595 29.385 114.128 1.00 23.88 187 SER L CA 1
ATOM 3063 C C . SER B 2 190 ? 32.610 30.905 113.947 1.00 22.85 187 SER L C 1
ATOM 3064 O O . SER B 2 190 ? 33.189 31.619 114.763 1.00 25.32 187 SER L O 1
ATOM 3067 N N . HIS B 2 191 ? 31.981 31.400 112.888 1.00 21.14 188 HIS L N 1
ATOM 3068 C CA . HIS B 2 191 ? 31.938 32.842 112.645 1.00 20.83 188 HIS L CA 1
ATOM 3069 C C . HIS B 2 191 ? 30.608 33.449 113.085 1.00 20.83 188 HIS L C 1
ATOM 3070 O O . HIS B 2 191 ? 29.578 32.774 113.087 1.00 21.05 188 HIS L O 1
ATOM 3077 N N . ARG B 2 192 ? 30.632 34.726 113.451 1.00 18.29 189 ARG L N 1
ATOM 3078 C CA . ARG B 2 192 ? 29.413 35.416 113.856 1.00 20.89 189 ARG L CA 1
ATOM 3079 C C . ARG B 2 192 ? 28.466 35.624 112.684 1.00 17.96 189 ARG L C 1
ATOM 3080 O O . ARG B 2 192 ? 27.248 35.567 112.848 1.00 19.62 189 ARG L O 1
ATOM 3088 N N . SER B 2 193 ? 29.026 35.855 111.500 1.00 16.16 190 SER L N 1
ATOM 3089 C CA . SER B 2 193 ? 28.218 36.001 110.299 1.00 16.11 190 SER L CA 1
ATOM 3090 C C . SER B 2 193 ? 29.045 35.830 109.032 1.00 13.93 190 SER L C 1
ATOM 3091 O O . SER B 2 193 ? 30.276 35.837 109.068 1.00 14.87 190 SER L O 1
ATOM 3094 N N . TYR B 2 194 ? 28.342 35.667 107.919 1.00 11.72 191 TYR L N 1
ATOM 3095 C CA . TYR B 2 194 ? 28.940 35.725 106.595 1.00 11.76 191 TYR L CA 1
ATOM 3096 C C . TYR B 2 194 ? 28.111 36.686 105.760 1.00 12.73 191 TYR L C 1
ATOM 3097 O O . TYR B 2 194 ? 26.902 36.834 105.989 1.00 11.83 191 TYR L O 1
ATOM 3106 N N . SER B 2 195 ? 28.752 37.335 104.792 1.00 10.40 192 SER L N 1
ATOM 3107 C CA . SER B 2 195 ? 28.063 38.298 103.944 1.00 11.63 192 SER L CA 1
ATOM 3108 C C . SER B 2 195 ? 28.383 38.119 102.476 1.00 10.62 192 SER L C 1
ATOM 3109 O O . SER B 2 195 ? 29.500 37.745 102.107 1.00 10.95 192 SER L O 1
ATOM 3112 N N . CYS B 2 196 ? 27.391 38.395 101.638 1.00 9.86 193 CYS L N 1
ATOM 3113 C CA A CYS B 2 196 ? 27.555 38.491 100.191 0.50 10.65 193 CYS L CA 1
ATOM 3114 C CA B CYS B 2 196 ? 27.658 38.525 100.217 0.50 10.39 193 CYS L CA 1
ATOM 3115 C C . CYS B 2 196 ? 27.373 39.957 99.787 1.00 11.30 193 CYS L C 1
ATOM 3116 O O . CYS B 2 196 ? 26.376 40.571 100.173 1.00 13.15 193 CYS L O 1
ATOM 3121 N N . GLN B 2 197 ? 28.317 40.506 99.030 1.00 9.18 194 GLN L N 1
ATOM 3122 C CA . GLN B 2 197 ? 28.256 41.896 98.584 1.00 9.33 194 GLN L CA 1
ATOM 3123 C C . GLN B 2 197 ? 28.125 41.932 97.071 1.00 8.64 194 GLN L C 1
ATOM 3124 O O . GLN B 2 197 ? 28.983 41.417 96.348 1.00 11.06 194 GLN L O 1
ATOM 3130 N N . VAL B 2 198 ? 27.050 42.544 96.591 1.00 7.94 195 VAL L N 1
ATOM 3131 C CA . VAL B 2 198 ? 26.744 42.553 95.174 1.00 7.84 195 VAL L CA 1
ATOM 3132 C C . VAL B 2 198 ? 26.820 43.978 94.641 1.00 8.45 195 VAL L C 1
ATOM 3133 O O . VAL B 2 198 ? 26.089 44.858 95.097 1.00 9.18 195 VAL L O 1
ATOM 3137 N N . THR B 2 199 ? 27.721 44.200 93.688 1.00 7.91 196 THR L N 1
ATOM 3138 C CA . THR B 2 199 ? 27.937 45.532 93.134 1.00 8.30 196 THR L CA 1
ATOM 3139 C C . THR B 2 199 ? 27.408 45.626 91.713 1.00 9.53 196 THR L C 1
ATOM 3140 O O . THR B 2 199 ? 27.748 44.809 90.851 1.00 10.05 196 THR L O 1
ATOM 3144 N N . HIS B 2 200 ? 26.571 46.636 91.485 1.00 9.24 197 HIS L N 1
ATOM 3145 C CA . HIS B 2 200 ? 25.948 46.879 90.192 1.00 8.68 197 HIS L CA 1
ATOM 3146 C C . HIS B 2 200 ? 25.950 48.382 89.964 1.00 10.30 197 HIS L C 1
ATOM 3147 O O . HIS B 2 200 ? 25.399 49.130 90.774 1.00 11.90 197 HIS L O 1
ATOM 3154 N N . GLU B 2 201 ? 26.581 48.821 88.879 1.00 12.05 198 GLU L N 1
ATOM 3155 C CA . GLU B 2 201 ? 26.613 50.240 88.524 1.00 13.95 198 GLU L CA 1
ATOM 3156 C C . GLU B 2 201 ? 27.130 51.096 89.684 1.00 14.22 198 GLU L C 1
ATOM 3157 O O . GLU B 2 201 ? 26.583 52.158 89.971 1.00 16.76 198 GLU L O 1
ATOM 3163 N N . GLY B 2 202 ? 28.160 50.603 90.366 1.00 12.18 199 GLY L N 1
ATOM 3164 C CA . GLY B 2 202 ? 28.781 51.335 91.459 1.00 12.48 199 GLY L CA 1
ATOM 3165 C C . GLY B 2 202 ? 28.064 51.234 92.795 1.00 12.28 199 GLY L C 1
ATOM 3166 O O . GLY B 2 202 ? 28.551 51.749 93.801 1.00 12.22 199 GLY L O 1
ATOM 3167 N N . SER B 2 203 ? 26.912 50.572 92.807 1.00 10.26 200 SER L N 1
ATOM 3168 C CA . SER B 2 203 ? 26.106 50.441 94.018 1.00 10.97 200 SER L CA 1
ATOM 3169 C C . SER B 2 203 ? 26.268 49.045 94.603 1.00 9.91 200 SER L C 1
ATOM 3170 O O . SER B 2 203 ? 26.006 48.051 93.923 1.00 10.69 200 SER L O 1
ATOM 3173 N N . THR B 2 204 ? 26.727 48.973 95.849 1.00 10.47 201 THR L N 1
ATOM 3174 C CA . THR B 2 204 ? 26.955 47.684 96.498 1.00 9.98 201 THR L CA 1
ATOM 3175 C C . THR B 2 204 ? 25.928 47.419 97.586 1.00 11.27 201 THR L C 1
ATOM 3176 O O . THR B 2 204 ? 25.789 48.207 98.519 1.00 13.81 201 THR L O 1
ATOM 3180 N N . VAL B 2 205 ? 25.211 46.306 97.462 1.00 11.58 202 VAL L N 1
ATOM 3181 C CA . VAL B 2 205 ? 24.289 45.879 98.510 1.00 12.32 202 VAL L CA 1
ATOM 3182 C C . VAL B 2 205 ? 24.880 44.672 99.236 1.00 10.73 202 VAL L C 1
ATOM 3183 O O . VAL B 2 205 ? 25.388 43.747 98.604 1.00 12.04 202 VAL L O 1
ATOM 3187 N N . GLU B 2 206 ? 24.845 44.709 100.561 1.00 10.39 203 GLU L N 1
ATOM 3188 C CA . GLU B 2 206 ? 25.374 43.618 101.371 1.00 11.79 203 GLU L CA 1
ATOM 3189 C C . GLU B 2 206 ? 24.242 42.890 102.088 1.00 11.87 203 GLU L C 1
ATOM 3190 O O . GLU B 2 206 ? 23.408 43.514 102.744 1.00 14.67 203 GLU L O 1
ATOM 3196 N N . LYS B 2 207 ? 24.199 41.570 101.926 1.00 10.53 204 LYS L N 1
ATOM 3197 C CA . LYS B 2 207 ? 23.274 40.727 102.680 1.00 10.79 204 LYS L CA 1
ATOM 3198 C C . LYS B 2 207 ? 24.087 39.857 103.617 1.00 11.66 204 LYS L C 1
ATOM 3199 O O . LYS B 2 207 ? 25.181 39.421 103.267 1.00 11.52 204 LYS L O 1
ATOM 3205 N N . THR B 2 208 ? 23.560 39.611 104.808 1.00 11.07 205 THR L N 1
ATOM 3206 C CA . THR B 2 208 ? 24.292 38.861 105.819 1.00 13.59 205 THR L CA 1
ATOM 3207 C C . THR B 2 208 ? 23.442 37.740 106.385 1.00 14.98 205 THR L C 1
ATOM 3208 O O . THR B 2 208 ? 22.228 37.881 106.508 1.00 17.43 205 THR L O 1
ATOM 3212 N N . VAL B 2 209 ? 24.082 36.629 106.732 1.00 12.01 206 VAL L N 1
ATOM 3213 C CA . VAL B 2 209 ? 23.412 35.561 107.467 1.00 13.50 206 VAL L CA 1
ATOM 3214 C C . VAL B 2 209 ? 24.286 35.100 108.626 1.00 14.33 206 VAL L C 1
ATOM 3215 O O . VAL B 2 209 ? 25.502 35.296 108.617 1.00 14.27 206 VAL L O 1
ATOM 3219 N N . ALA B 2 210 ? 23.659 34.488 109.623 1.00 15.80 207 ALA L N 1
ATOM 3220 C CA . ALA B 2 210 ? 24.366 34.049 110.816 1.00 16.82 207 ALA L CA 1
ATOM 3221 C C . ALA B 2 210 ? 23.839 32.694 111.260 1.00 17.64 207 ALA L C 1
ATOM 3222 O O . ALA B 2 210 ? 22.660 32.396 111.082 1.00 18.31 207 ALA L O 1
ATOM 3224 N N . PRO B 2 211 ? 24.716 31.861 111.836 1.00 17.72 208 PRO L N 1
ATOM 3225 C CA . PRO B 2 211 ? 24.293 30.525 112.270 1.00 18.93 208 PRO L CA 1
ATOM 3226 C C . PRO B 2 211 ? 23.332 30.556 113.456 1.00 22.29 208 PRO L C 1
ATOM 3227 O O . PRO B 2 211 ? 22.642 29.569 113.707 1.00 25.19 208 PRO L O 1
ATOM 3231 N N . THR B 2 212 ? 23.281 31.680 114.163 1.00 22.19 209 THR L N 1
ATOM 3232 C CA . THR B 2 212 ? 22.403 31.817 115.318 1.00 25.82 209 THR L CA 1
ATOM 3233 C C . THR B 2 212 ? 21.005 32.273 114.920 1.00 29.82 209 THR L C 1
ATOM 3234 O O . THR B 2 212 ? 20.138 32.432 115.773 1.00 32.50 209 THR L O 1
ATOM 3238 N N . GLU B 2 213 ? 20.788 32.489 113.627 1.00 31.20 210 GLU L N 1
ATOM 3239 C CA . GLU B 2 213 ? 19.493 32.960 113.144 1.00 34.61 210 GLU L CA 1
ATOM 3240 C C . GLU B 2 213 ? 18.517 31.807 112.946 1.00 36.24 210 GLU L C 1
ATOM 3241 O O . GLU B 2 213 ? 18.809 30.856 112.221 1.00 36.82 210 GLU L O 1
ATOM 3247 N N . LYS C 3 5 ? 55.916 53.169 60.720 1.00 39.63 168 LYS P N 1
ATOM 3248 C CA . LYS C 3 5 ? 54.529 53.188 61.168 1.00 36.38 168 LYS P CA 1
ATOM 3249 C C . LYS C 3 5 ? 54.385 52.442 62.493 1.00 31.92 168 LYS P C 1
ATOM 3250 O O . LYS C 3 5 ? 55.190 52.611 63.409 1.00 35.78 168 LYS P O 1
ATOM 3256 N N . LYS C 3 6 ? 53.340 51.629 62.588 1.00 23.41 169 LYS P N 1
ATOM 3257 C CA . LYS C 3 6 ? 53.169 50.708 63.703 1.00 17.66 169 LYS P CA 1
ATOM 3258 C C . LYS C 3 6 ? 53.180 49.294 63.154 1.00 15.86 169 LYS P C 1
ATOM 3259 O O . LYS C 3 6 ? 52.984 49.091 61.957 1.00 17.24 169 LYS P O 1
ATOM 3265 N N . GLN C 3 7 ? 53.399 48.314 64.023 1.00 12.89 170 GLN P N 1
ATOM 3266 C CA . GLN C 3 7 ? 53.391 46.919 63.602 1.00 13.08 170 GLN P CA 1
ATOM 3267 C C . GLN C 3 7 ? 51.969 46.389 63.513 1.00 11.70 170 GLN P C 1
ATOM 3268 O O . GLN C 3 7 ? 51.144 46.639 64.395 1.00 11.87 170 GLN P O 1
ATOM 3274 N N . LYS C 3 8 ? 51.686 45.652 62.444 1.00 10.39 171 LYS P N 1
ATOM 3275 C CA . LYS C 3 8 ? 50.400 44.987 62.278 1.00 10.42 171 LYS P CA 1
ATOM 3276 C C . LYS C 3 8 ? 50.371 43.710 63.116 1.00 9.64 171 LYS P C 1
ATOM 3277 O O . LYS C 3 8 ? 51.412 43.094 63.359 1.00 10.31 171 LYS P O 1
ATOM 3283 N N . VAL C 3 9 ? 49.180 43.323 63.568 1.00 8.79 172 VAL P N 1
ATOM 3284 C CA . VAL C 3 9 ? 49.063 42.321 64.623 1.00 8.74 172 VAL P CA 1
ATOM 3285 C C . VAL C 3 9 ? 49.567 40.931 64.214 1.00 8.77 172 VAL P C 1
ATOM 3286 O O . VAL C 3 9 ? 50.068 40.182 65.048 1.00 10.30 172 VAL P O 1
ATOM 3290 N N . HIS C 3 10 ? 49.449 40.599 62.930 1.00 9.27 173 HIS P N 1
ATOM 3291 C CA . HIS C 3 10 ? 49.919 39.302 62.437 1.00 10.05 173 HIS P CA 1
ATOM 3292 C C . HIS C 3 10 ? 51.154 39.401 61.536 1.00 10.63 173 HIS P C 1
ATOM 3293 O O . HIS C 3 10 ? 51.400 38.523 60.713 1.00 10.88 173 HIS P O 1
ATOM 3300 N N . ALA C 3 11 ? 51.941 40.460 61.718 1.00 9.59 174 ALA P N 1
ATOM 3301 C CA . ALA C 3 11 ? 53.096 40.733 60.864 1.00 11.36 174 ALA P CA 1
ATOM 3302 C C . ALA C 3 11 ? 54.044 39.544 60.705 1.00 12.88 174 ALA P C 1
ATOM 3303 O O . ALA C 3 11 ? 54.570 39.311 59.616 1.00 13.47 174 ALA P O 1
ATOM 3305 N N . LEU C 3 12 ? 54.251 38.790 61.781 1.00 13.64 175 LEU P N 1
ATOM 3306 C CA . LEU C 3 12 ? 55.205 37.679 61.761 1.00 14.58 175 LEU P CA 1
ATOM 3307 C C . LEU C 3 12 ? 54.853 36.590 60.742 1.00 12.99 175 LEU P C 1
ATOM 3308 O O . LEU C 3 12 ? 55.731 35.870 60.278 1.00 15.88 175 LEU P O 1
ATOM 3313 N N . PHE C 3 13 ? 53.578 36.493 60.377 1.00 11.26 176 PHE P N 1
ATOM 3314 C CA . PHE C 3 13 ? 53.143 35.466 59.435 1.00 11.14 176 PHE P CA 1
ATOM 3315 C C . PHE C 3 13 ? 53.320 35.857 57.969 1.00 13.66 176 PHE P C 1
ATOM 3316 O O . PHE C 3 13 ? 53.008 35.068 57.075 1.00 13.55 176 PHE P O 1
ATOM 3324 N N . TYR C 3 14 ? 53.828 37.062 57.726 1.00 13.33 177 TYR P N 1
ATOM 3325 C CA . TYR C 3 14 ? 53.958 37.584 56.368 1.00 15.32 177 TYR P CA 1
ATOM 3326 C C . TYR C 3 14 ? 55.371 38.064 56.057 1.00 19.52 177 TYR P C 1
ATOM 3327 O O . TYR C 3 14 ? 55.650 38.503 54.944 1.00 23.40 177 TYR P O 1
ATOM 3336 N N . LYS C 3 15 ? 56.257 37.966 57.043 1.00 23.20 178 LYS P N 1
ATOM 3337 C CA . LYS C 3 15 ? 57.660 38.339 56.872 1.00 31.49 178 LYS P CA 1
ATOM 3338 C C . LYS C 3 15 ? 58.317 37.591 55.714 1.00 35.91 178 LYS P C 1
ATOM 3339 O O . LYS C 3 15 ? 58.498 36.374 55.770 1.00 38.31 178 LYS P O 1
#

Nearest PDB structures (foldseek):
  4hpy-assembly1_H  TM=1.005E+00  e=1.052E-43  Homo sapiens
  7zjl-assembly1_l  TM=8.756E-01  e=1.866E-35  Homo sapiens
  3nh7-assembly3_J  TM=9.058E-01  e=1.009E-34  Homo sapiens
  5t33-assembly1_H  TM=7.742E-01  e=2.699E-35  Homo sapiens
  6dkj-assembly2_A  TM=7.082E-01  e=4.989E-36  Homo sapiens

Sequence (443 aa):
VQLVESGGGLVQPGRSLRLSCAASGFTFDDGAMHWVRQAPGKGLEWVSGISWNSNIIAYADSVKGRFTISRDNAKNSLYLEMNSLRVEDTALYYCCAKDSPRGELPLNYWGQGTLVTVSSASTKGPSVFPLAPSSKSTSGGTAALGCLVKDYFPEPVTVSWNSGALTSGVHTFPAVLQSSGLYSLSSVVTVPSSSLGTQTYICNVNHKPSNTKVDKRVEPDSYELTQPPSVSVSPGQTARITCSGDALPKNYAYWYQQKSGQAPVLVIYEDSKRPSGIPERFSGSSSGTMATLTISGAQVEDEADYYCCYSTDSSGNHRVFGGGTKLTVLGQPKAAPSVTLFPPSSEELQANKATLVCLISDFYPGAVTVAWKADSSPVKAGVETTTPSKQSNNKYAASSYLSLTPEQWKSHRSYSCCQVTHEGSTVEKTVAPTEKKQKVHALFYK

Secondary structure (DSSP, 8-state):
-EEEEE---EE-TT--EEEEEEEES--S----EEEEEE-TTS-EEEEEEE-TTS--EEE-TTTTTTEEEEEEGGGTEEEEEE-S--GGG-EEEEEEEPPGGGSSTT-EE---EEEEE-----BPPEEEEE---GGGEETTEEEEEEEEEEEBSS--EEEEGGGTB-TTEEEPPPEEPTTS-EEEEEEEEEEGGGTTT---EEEEEEGGGTEEEEEE---/--S--B--SEEEE-TTSPEEEEEE-TTTTTB--EEEEE-TTS--EEEEBTTTB--TTS-TTEEEEEETTEEEEEESS--GGG-EEEEEEEE-TTS--EEE---EEEEE--S--BPPEEEEEPPPHHHHTTT-EEEEEEEEEEBSS--EEEEEETTEEE-TTEEEPPPEE-TTS-EEEEEEEEE-HHHHHHSS-EEEEEEETTEEEEEEE-TT-/--B-TTGGGT-

Radius of gyration: 24.35 Å; Cα contacts (8 Å, |Δi|>4): 1166; chains: 3; bounding box: 59×50×69 Å